Protein AF-A0A952V0I7-F1 (afdb_monomer_lite)

Secondary structure (DSSP, 8-state):
-EEEEEEEEEETTEEEEEEE-B-TTSPBPSEEEEEESTTSSHHHHHHHHHHHHHHHTTPPP---GGGBPTT-SEEEEEEEEEEEETTEEEEEEEEEEEESSS----B---THHHHHHHHHHHT---------PPP-------------------HHHHHHHHS-HHHHHHHHHHHTTT-EEEEEETTEEEEEETTEEEEGGGS-HHHHHHHHHHHHHHHHHHHTTT--EEEEESSTTTT--HHHHTTHHHHHHHH-TTEEEEEE---HHHHHHS-GGGEEEEETTEEEEPPTTS-TT--HHHHHHHHHS-----SS--TTSPPHHHHHHHHHHHGGGPPTT-EEEE-SS-EEHHHHHHTTSS---TT-TT-EEEEEEEESSTT--S---EEEEEE-TTS-EEEEEESS--TTGGGSEEEEE-

pLDDT: mean 78.18, std 17.26, range [24.59, 97.25]

Structure (mmCIF, N/CA/C/O backbone):
data_AF-A0A952V0I7-F1
#
_entry.id   AF-A0A952V0I7-F1
#
loop_
_atom_site.group_PDB
_atom_site.id
_atom_site.type_symbol
_atom_site.label_atom_id
_atom_site.label_alt_id
_atom_site.label_comp_id
_atom_site.label_asym_id
_atom_site.label_entity_id
_atom_site.label_seq_id
_atom_site.pdbx_PDB_ins_code
_atom_site.Cartn_x
_atom_site.Cartn_y
_atom_site.Cartn_z
_atom_site.occupancy
_atom_site.B_iso_or_equiv
_atom_site.auth_seq_id
_atom_site.auth_comp_id
_atom_site.auth_asym_id
_atom_site.auth_atom_id
_atom_site.pdbx_PDB_model_num
ATOM 1 N N . MET A 1 1 ? -9.242 -14.694 -7.533 1.00 80.06 1 MET A N 1
ATOM 2 C CA . MET A 1 1 ? -9.365 -14.373 -6.112 1.00 80.06 1 MET A CA 1
ATOM 3 C C . MET A 1 1 ? -9.124 -12.887 -5.899 1.00 80.06 1 MET A C 1
ATOM 5 O O . MET A 1 1 ? -8.086 -12.379 -6.307 1.00 80.06 1 MET A O 1
ATOM 9 N N . ARG A 1 2 ? -10.036 -12.223 -5.185 1.00 89.31 2 ARG A N 1
ATOM 10 C CA . ARG A 1 2 ? -9.830 -10.909 -4.563 1.00 89.31 2 ARG A CA 1
ATOM 11 C C . ARG A 1 2 ? -10.344 -10.912 -3.126 1.00 89.31 2 ARG A C 1
ATOM 13 O O . ARG A 1 2 ? -11.436 -11.404 -2.862 1.00 89.31 2 ARG A O 1
ATOM 20 N N . LEU A 1 3 ? -9.584 -10.341 -2.206 1.00 92.38 3 LEU A N 1
ATOM 21 C CA . LEU A 1 3 ? -9.966 -10.125 -0.819 1.00 92.38 3 LEU A CA 1
ATOM 22 C C . LEU A 1 3 ? -11.122 -9.120 -0.733 1.00 92.38 3 LEU A C 1
ATOM 24 O O . LEU A 1 3 ? -11.008 -7.995 -1.216 1.00 92.38 3 LEU A O 1
ATOM 28 N N . ARG A 1 4 ? -12.231 -9.538 -0.115 1.00 93.44 4 ARG A N 1
ATOM 29 C CA . ARG A 1 4 ? -13.438 -8.724 0.119 1.00 93.44 4 ARG A CA 1
ATOM 30 C C . ARG A 1 4 ? -13.521 -8.191 1.531 1.00 93.44 4 ARG A C 1
ATOM 32 O O . ARG A 1 4 ? -14.096 -7.132 1.752 1.00 93.44 4 ARG A O 1
ATOM 39 N N . GLY A 1 5 ? -13.032 -8.956 2.493 1.00 92.75 5 GLY A N 1
ATOM 40 C CA . GLY A 1 5 ? -13.216 -8.613 3.886 1.00 92.75 5 GLY A CA 1
ATOM 41 C C . GLY A 1 5 ? -12.534 -9.581 4.820 1.00 92.75 5 GLY A C 1
ATOM 42 O O . GLY A 1 5 ? -12.021 -10.628 4.416 1.00 92.75 5 GLY A O 1
ATOM 43 N N . LEU A 1 6 ? -12.519 -9.180 6.078 1.00 92.88 6 LEU A N 1
ATOM 44 C CA . LEU A 1 6 ? -11.685 -9.782 7.094 1.00 92.88 6 LEU A CA 1
ATOM 45 C C . LEU A 1 6 ? -12.350 -9.619 8.450 1.00 92.88 6 LEU A C 1
ATOM 47 O O . LEU A 1 6 ? -12.828 -8.532 8.775 1.00 92.88 6 LEU A O 1
ATOM 51 N N . VAL A 1 7 ? -12.380 -10.695 9.228 1.00 91.25 7 VAL A N 1
ATOM 52 C CA . VAL A 1 7 ? -12.869 -10.677 10.605 1.00 91.25 7 VAL A CA 1
ATOM 53 C C . VAL A 1 7 ? -11.856 -11.379 11.489 1.00 91.25 7 VAL A C 1
ATOM 55 O O . VAL A 1 7 ? -11.503 -12.526 11.229 1.00 91.25 7 VAL A O 1
ATOM 58 N N . PHE A 1 8 ? -11.425 -10.715 12.551 1.00 89.06 8 PHE A N 1
ATOM 59 C CA . PHE A 1 8 ? -10.603 -11.308 13.594 1.00 89.06 8 PHE A CA 1
ATOM 60 C C . PHE A 1 8 ? -11.259 -11.148 14.946 1.00 89.06 8 PHE A C 1
ATOM 62 O O . PHE A 1 8 ? -11.900 -10.134 15.215 1.00 89.06 8 PHE A O 1
ATOM 69 N N . GLU A 1 9 ? -11.019 -12.120 15.809 1.00 91.62 9 GLU A N 1
ATOM 70 C CA . GLU A 1 9 ? -11.346 -12.084 17.222 1.00 91.62 9 GLU A CA 1
ATOM 71 C C . GLU A 1 9 ? -10.139 -12.598 18.005 1.00 91.62 9 GLU A C 1
ATOM 73 O O . GLU A 1 9 ? -9.603 -13.661 17.685 1.00 91.62 9 GLU A O 1
ATOM 78 N N . ARG A 1 10 ? -9.735 -11.853 19.038 1.00 91.94 10 ARG A N 1
ATOM 79 C CA . ARG A 1 10 ? -8.703 -12.237 20.011 1.00 91.94 10 ARG A CA 1
ATOM 80 C C . ARG A 1 10 ? -7.351 -12.605 19.379 1.00 91.94 10 ARG A C 1
ATOM 82 O O . ARG A 1 10 ? -6.659 -13.500 19.858 1.00 91.94 10 ARG A O 1
ATOM 89 N N . LEU A 1 11 ? -6.940 -11.886 18.336 1.00 88.38 11 LEU A N 1
ATOM 90 C CA . LEU A 1 11 ? -5.684 -12.113 17.615 1.00 88.38 11 LEU A CA 1
ATOM 91 C C . LEU A 1 11 ? -4.672 -11.006 17.928 1.00 88.38 11 LEU A C 1
ATOM 93 O O . LEU A 1 11 ? -4.927 -9.839 17.643 1.00 88.38 11 LEU A O 1
ATOM 97 N N . ALA A 1 12 ? -3.510 -11.358 18.475 1.00 87.25 12 ALA A N 1
ATOM 98 C CA . ALA A 1 12 ? -2.430 -10.436 18.818 1.00 87.25 12 ALA A CA 1
ATOM 99 C C . ALA A 1 12 ? -2.930 -9.184 19.577 1.00 87.25 12 ALA A C 1
ATOM 101 O O . ALA A 1 12 ? -3.463 -9.279 20.689 1.00 87.25 12 ALA A O 1
ATOM 102 N N . THR A 1 13 ? -2.778 -7.994 18.990 1.00 83.81 13 THR A N 1
ATOM 103 C CA . THR A 1 13 ? -3.228 -6.714 19.560 1.00 83.81 13 THR A CA 1
ATOM 104 C C . THR A 1 13 ? -4.726 -6.451 19.376 1.00 83.81 13 THR A C 1
ATOM 106 O O . THR A 1 13 ? -5.256 -5.554 20.034 1.00 83.81 13 THR A O 1
ATOM 109 N N . PHE A 1 14 ? -5.437 -7.263 18.594 1.00 87.25 14 PHE A N 1
ATOM 110 C CA . PHE A 1 14 ? -6.848 -7.089 18.257 1.00 87.25 14 PHE A CA 1
ATOM 111 C C . PHE A 1 14 ? -7.765 -7.901 19.177 1.00 87.25 14 PHE A C 1
ATOM 113 O O . PHE A 1 14 ? -7.690 -9.127 19.240 1.00 87.25 14 PHE A O 1
ATOM 120 N N . GLU A 1 15 ? -8.688 -7.219 19.857 1.00 89.12 15 GLU A N 1
ATOM 121 C CA . GLU A 1 15 ? -9.808 -7.885 20.537 1.00 89.12 15 GLU A CA 1
ATOM 122 C C . GLU A 1 15 ? -10.839 -8.368 19.512 1.00 89.12 15 GLU A C 1
ATOM 124 O O . GLU A 1 15 ? -11.243 -9.530 19.510 1.00 89.12 15 GLU A O 1
ATOM 129 N N . ARG A 1 16 ? -11.218 -7.479 18.593 1.00 89.69 16 ARG A N 1
ATOM 130 C CA . ARG A 1 16 ? -12.011 -7.790 17.410 1.00 89.69 16 ARG A CA 1
ATOM 131 C C . ARG A 1 16 ? -11.754 -6.741 16.338 1.00 89.69 16 ARG A C 1
ATOM 133 O O . ARG A 1 16 ? -11.752 -5.552 16.638 1.00 89.69 16 ARG A O 1
ATOM 140 N N . ALA A 1 17 ? -11.606 -7.174 15.094 1.00 86.88 17 ALA A N 1
ATOM 141 C CA . ALA A 1 17 ? -11.555 -6.288 13.938 1.00 86.88 17 ALA A CA 1
ATOM 142 C C . ALA A 1 17 ? -12.416 -6.868 12.818 1.00 86.88 17 ALA A C 1
ATOM 144 O O . ALA A 1 17 ? -12.345 -8.059 12.536 1.00 86.88 17 ALA A O 1
ATOM 145 N N . GLU A 1 18 ? -13.239 -6.033 12.195 1.00 90.69 18 GLU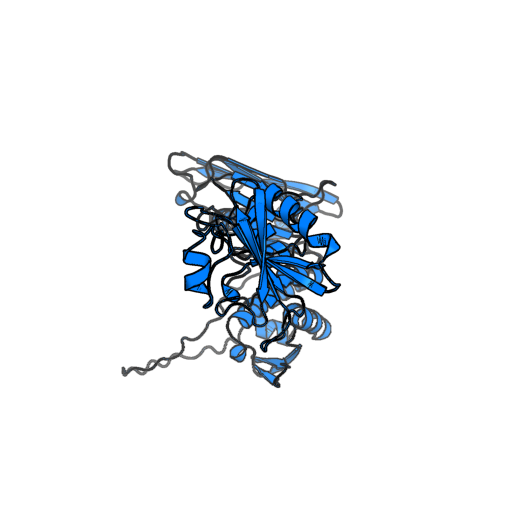 A N 1
ATOM 146 C CA . GLU A 1 18 ? -14.106 -6.415 11.084 1.00 90.69 18 GLU A CA 1
ATOM 147 C C . GLU A 1 18 ? -13.995 -5.346 10.005 1.00 90.69 18 GLU A C 1
ATOM 149 O O . GLU A 1 18 ? -14.286 -4.175 10.248 1.00 90.69 18 GLU A O 1
ATOM 154 N N . VAL A 1 19 ? -13.514 -5.741 8.829 1.00 91.31 19 VAL A N 1
ATOM 155 C CA . VAL A 1 19 ? -13.138 -4.802 7.773 1.00 91.31 19 VAL A CA 1
ATOM 156 C C . VAL A 1 19 ? -13.723 -5.252 6.449 1.00 91.31 19 VAL A C 1
ATOM 158 O O . VAL A 1 19 ? -13.559 -6.400 6.033 1.00 91.31 19 VAL A O 1
ATOM 161 N N . ASN A 1 20 ? -14.390 -4.320 5.774 1.00 93.25 20 ASN A N 1
ATOM 162 C CA . ASN A 1 20 ? -14.867 -4.484 4.410 1.00 93.25 20 ASN A CA 1
ATOM 163 C C . ASN A 1 20 ? -13.883 -3.803 3.449 1.00 93.25 20 ASN A C 1
ATOM 165 O O . ASN A 1 20 ? -13.624 -2.604 3.566 1.00 93.25 20 ASN A O 1
ATOM 169 N N . PHE A 1 21 ? -13.373 -4.560 2.484 1.00 95.06 21 PHE A N 1
ATOM 170 C CA . PHE A 1 21 ? -12.469 -4.121 1.422 1.00 95.06 21 PHE A CA 1
ATOM 171 C C . PHE A 1 21 ? -13.179 -3.984 0.071 1.00 95.06 21 PHE A C 1
ATOM 173 O O . PHE A 1 21 ? -12.562 -4.161 -0.976 1.00 95.06 21 PHE A O 1
ATOM 180 N N . CYS A 1 22 ? -14.479 -3.695 0.078 1.00 93.81 22 CYS A N 1
ATOM 181 C CA . CYS A 1 22 ? -15.244 -3.403 -1.130 1.00 93.81 22 CYS A CA 1
ATOM 182 C C . CYS A 1 22 ? -15.499 -1.898 -1.293 1.00 93.81 22 CYS A C 1
ATOM 184 O O . CYS A 1 22 ? -15.511 -1.143 -0.315 1.00 93.81 22 CYS A O 1
ATOM 186 N N . ASP A 1 23 ? -15.713 -1.466 -2.529 1.00 90.56 23 ASP A N 1
ATOM 187 C CA . ASP A 1 23 ? -16.248 -0.143 -2.839 1.00 90.56 23 ASP A CA 1
ATOM 188 C C . ASP A 1 23 ? -17.763 -0.059 -2.557 1.00 90.56 23 ASP A C 1
ATOM 190 O O . ASP A 1 23 ? -18.389 -1.007 -2.072 1.00 90.56 23 ASP A O 1
ATOM 194 N N . GLU A 1 24 ? -18.360 1.092 -2.864 1.00 87.38 24 GLU A N 1
ATOM 195 C CA . GLU A 1 24 ? -19.793 1.359 -2.676 1.00 87.38 24 GLU A CA 1
ATOM 196 C C . GLU A 1 24 ? -20.701 0.447 -3.514 1.00 87.38 24 GLU A C 1
ATOM 198 O O . GLU A 1 24 ? -21.855 0.218 -3.153 1.00 87.38 24 GLU A O 1
ATOM 203 N N . THR A 1 25 ? -20.185 -0.106 -4.615 1.00 89.25 25 THR A N 1
ATOM 204 C CA . THR A 1 25 ? -20.911 -1.054 -5.472 1.00 89.25 25 THR A CA 1
ATOM 205 C C . THR A 1 25 ? -20.835 -2.489 -4.946 1.00 89.25 25 THR A C 1
ATOM 207 O O . THR A 1 25 ? -21.522 -3.379 -5.450 1.00 89.25 25 THR A O 1
ATOM 210 N N . GLY A 1 26 ? -20.011 -2.731 -3.921 1.00 88.38 26 GLY A N 1
ATOM 211 C CA . GLY A 1 26 ? -19.719 -4.060 -3.403 1.00 88.38 26 GLY A CA 1
ATOM 212 C C . GLY A 1 26 ? -18.656 -4.808 -4.211 1.00 88.38 26 GLY A C 1
ATOM 213 O O . GLY A 1 26 ? -18.483 -6.013 -3.997 1.00 88.38 26 GLY A O 1
ATOM 214 N N . ALA A 1 27 ? -17.933 -4.144 -5.116 1.00 90.44 27 ALA A N 1
ATOM 215 C CA . ALA A 1 27 ? -16.806 -4.742 -5.821 1.00 90.44 27 ALA A CA 1
ATOM 216 C C . ALA A 1 27 ? -15.539 -4.698 -4.942 1.00 90.44 27 ALA A C 1
ATOM 218 O O . ALA A 1 27 ? -15.317 -3.705 -4.248 1.00 90.44 27 ALA A O 1
ATOM 219 N N . PRO A 1 28 ? -14.694 -5.749 -4.935 1.00 93.50 28 PRO A N 1
ATOM 220 C CA . PRO A 1 28 ? -13.454 -5.738 -4.162 1.00 93.50 28 PRO A CA 1
ATOM 221 C C . PRO A 1 28 ? -12.498 -4.653 -4.670 1.00 93.50 28 PRO A C 1
ATOM 223 O O . PRO A 1 28 ? -12.237 -4.576 -5.876 1.00 93.50 28 PRO A O 1
ATOM 226 N N . LEU A 1 29 ? -11.931 -3.874 -3.747 1.00 94.31 29 LEU A N 1
ATOM 227 C CA . LEU A 1 29 ? -10.914 -2.867 -4.046 1.00 94.31 29 LEU A CA 1
ATOM 228 C C . LEU A 1 29 ? -9.701 -3.524 -4.713 1.00 94.31 29 LEU A C 1
ATOM 230 O O . LEU A 1 29 ? -9.312 -4.636 -4.364 1.00 94.31 29 LEU A O 1
ATOM 234 N N . ASP A 1 30 ? -9.077 -2.839 -5.664 1.00 92.81 30 ASP A N 1
ATOM 235 C CA . ASP A 1 30 ? -7.882 -3.332 -6.361 1.00 92.81 30 ASP A CA 1
ATOM 236 C C . ASP A 1 30 ? -6.574 -3.053 -5.600 1.00 92.81 30 ASP A C 1
ATOM 238 O O . ASP A 1 30 ? -5.557 -3.695 -5.852 1.00 92.81 30 ASP A O 1
ATOM 242 N N . ALA A 1 31 ? -6.607 -2.137 -4.635 1.00 94.81 31 ALA A N 1
ATOM 243 C CA . ALA A 1 31 ? -5.555 -1.958 -3.648 1.00 94.81 31 ALA A CA 1
ATOM 244 C C . ALA A 1 31 ? -6.137 -1.713 -2.254 1.00 94.81 31 ALA A C 1
ATOM 246 O O . ALA A 1 31 ? -7.187 -1.081 -2.115 1.00 94.81 31 ALA A O 1
ATOM 247 N N . ILE A 1 32 ? -5.427 -2.214 -1.249 1.00 96.12 32 ILE A N 1
ATOM 248 C CA . ILE A 1 32 ? -5.694 -2.072 0.180 1.00 96.12 32 ILE A CA 1
ATOM 249 C C . ILE A 1 32 ? -4.385 -1.607 0.816 1.00 96.12 32 ILE A C 1
ATOM 251 O O . ILE A 1 32 ? -3.364 -2.276 0.678 1.00 96.12 32 ILE A O 1
ATOM 255 N N . VAL A 1 33 ? -4.405 -0.461 1.491 1.00 96.31 33 VAL A N 1
ATOM 256 C CA . VAL A 1 33 ? -3.227 0.148 2.118 1.00 96.31 33 VAL A CA 1
ATOM 257 C C . VAL A 1 33 ? -3.473 0.284 3.614 1.00 96.31 33 VAL A C 1
ATOM 259 O O . VAL A 1 33 ? -4.341 1.045 4.036 1.00 96.31 33 VAL A O 1
ATOM 262 N N . LEU A 1 34 ? -2.720 -0.458 4.418 1.00 95.00 34 LEU A N 1
ATOM 263 C CA . LEU A 1 34 ? -2.776 -0.422 5.874 1.00 95.00 34 LEU A CA 1
ATOM 264 C C . LEU A 1 34 ? -1.801 0.629 6.412 1.00 95.00 34 LEU A C 1
ATOM 266 O O . LEU A 1 34 ? -0.608 0.599 6.110 1.00 95.00 34 LEU A O 1
ATOM 270 N N . VAL A 1 35 ? -2.301 1.527 7.254 1.00 93.88 35 VAL A N 1
ATOM 271 C CA . VAL A 1 35 ? -1.520 2.577 7.923 1.00 93.88 35 VAL A CA 1
ATOM 272 C C . VAL A 1 35 ? -1.763 2.536 9.424 1.00 93.88 35 VAL A C 1
ATOM 274 O O . VAL A 1 35 ? -2.765 1.999 9.885 1.00 93.88 35 VAL A O 1
ATOM 277 N N . GLY A 1 36 ? -0.839 3.076 10.204 1.00 87.94 36 GLY A N 1
ATOM 278 C CA . GLY A 1 36 ? -0.911 3.077 11.664 1.00 87.94 36 GLY A CA 1
ATOM 279 C C . GLY A 1 36 ? 0.478 3.155 12.277 1.00 87.94 36 GLY A C 1
ATOM 280 O O . GLY A 1 36 ? 1.481 2.962 11.581 1.00 87.94 36 GLY A O 1
ATOM 281 N N . GLU A 1 37 ? 0.544 3.413 13.578 1.00 82.38 37 GLU A N 1
ATOM 282 C CA . GLU A 1 37 ? 1.811 3.495 14.303 1.00 82.38 37 GLU A CA 1
ATOM 283 C C . GLU A 1 37 ? 2.615 2.183 14.240 1.00 82.38 37 GLU A C 1
ATOM 285 O O . GLU A 1 37 ? 2.127 1.108 13.850 1.00 82.38 37 GLU A O 1
ATOM 290 N N . SER A 1 38 ? 3.895 2.264 14.597 1.00 82.12 38 SER A N 1
ATOM 291 C CA . SER A 1 38 ? 4.723 1.075 14.793 1.00 82.12 38 SER A CA 1
ATOM 292 C C . SER A 1 38 ? 4.069 0.159 15.828 1.00 82.12 38 SER A C 1
ATOM 294 O O . SER A 1 38 ? 3.535 0.624 16.828 1.00 82.12 38 SER A O 1
ATOM 296 N N . ALA A 1 39 ? 4.076 -1.149 15.567 1.00 82.25 39 ALA A N 1
ATOM 297 C CA . ALA A 1 39 ? 3.398 -2.156 16.391 1.00 82.25 39 ALA A CA 1
ATOM 298 C C . ALA A 1 39 ? 1.858 -2.037 16.500 1.00 82.25 39 ALA A C 1
ATOM 300 O O . ALA A 1 39 ? 1.250 -2.823 17.225 1.00 82.25 39 ALA A O 1
ATOM 301 N N . ALA A 1 40 ? 1.193 -1.175 15.716 1.00 85.81 40 ALA A N 1
ATOM 302 C CA . ALA A 1 40 ? -0.277 -1.120 15.669 1.00 85.81 40 ALA A CA 1
ATOM 303 C C . ALA A 1 40 ? -0.929 -2.440 15.197 1.00 85.81 40 ALA A C 1
ATOM 305 O O . ALA A 1 40 ? -2.107 -2.679 15.445 1.00 85.81 40 ALA A O 1
ATOM 306 N N . GLY A 1 41 ? -0.160 -3.315 14.535 1.00 87.06 41 GLY A N 1
ATOM 307 C CA . GLY A 1 41 ? -0.613 -4.629 14.067 1.00 87.06 41 GLY A CA 1
ATOM 308 C C . GLY A 1 41 ? -0.679 -4.784 12.545 1.00 87.06 41 GLY A C 1
ATOM 309 O O . GLY A 1 41 ? -1.208 -5.787 12.081 1.00 87.06 41 GLY A O 1
ATOM 310 N N . LYS A 1 42 ? -0.129 -3.842 11.760 1.00 90.88 42 LYS A N 1
ATOM 311 C CA . LYS A 1 42 ? -0.099 -3.892 10.280 1.00 90.88 42 LYS A CA 1
ATOM 312 C C . LYS A 1 42 ? 0.505 -5.199 9.749 1.00 90.88 42 LYS A C 1
ATOM 314 O O . LYS A 1 42 ? -0.202 -5.971 9.107 1.00 90.88 42 LYS A O 1
ATOM 319 N N . THR A 1 43 ? 1.758 -5.482 10.110 1.00 89.50 43 THR A N 1
ATOM 320 C CA . THR A 1 43 ? 2.474 -6.720 9.760 1.00 89.50 43 THR A CA 1
ATOM 321 C C . THR A 1 43 ? 1.701 -7.964 10.184 1.00 89.50 43 THR A C 1
ATOM 323 O O . THR A 1 43 ? 1.594 -8.917 9.422 1.00 89.50 43 THR A O 1
ATOM 326 N N . MET A 1 44 ? 1.090 -7.948 11.375 1.00 87.94 44 MET A N 1
ATOM 327 C CA . MET A 1 44 ? 0.284 -9.070 11.860 1.00 87.94 44 MET A CA 1
ATOM 328 C C . MET A 1 44 ? -0.943 -9.318 10.977 1.00 87.94 44 MET A C 1
ATOM 330 O O . MET A 1 44 ? -1.231 -10.466 10.641 1.00 87.94 44 MET A O 1
ATOM 334 N N . LEU A 1 45 ? -1.653 -8.265 10.556 1.00 88.81 45 LEU A N 1
ATOM 335 C CA . LEU A 1 45 ? -2.799 -8.422 9.661 1.00 88.81 45 LEU A CA 1
ATOM 336 C C . LEU A 1 45 ? -2.383 -8.989 8.305 1.00 88.81 45 LEU A C 1
ATOM 338 O O . LEU A 1 45 ? -3.021 -9.923 7.818 1.00 88.81 45 LEU A O 1
ATOM 342 N N . LEU A 1 46 ? -1.303 -8.463 7.722 1.00 90.44 46 LEU A N 1
ATOM 343 C CA . LEU A 1 46 ? -0.773 -8.951 6.449 1.00 90.44 46 LEU A CA 1
ATOM 344 C C . LEU A 1 46 ? -0.322 -10.411 6.548 1.00 90.44 46 LEU A C 1
ATOM 346 O O . LEU A 1 46 ? -0.741 -11.227 5.727 1.00 90.44 46 LEU A O 1
ATOM 350 N N . ARG A 1 47 ? 0.447 -10.761 7.587 1.00 89.12 47 ARG A N 1
ATOM 351 C CA . ARG A 1 47 ? 0.901 -12.136 7.834 1.00 89.12 47 ARG A CA 1
ATOM 352 C C . ARG A 1 47 ? -0.272 -13.088 8.029 1.00 89.12 47 ARG A C 1
ATOM 354 O O . ARG A 1 47 ? -0.266 -14.184 7.488 1.00 89.12 47 ARG A O 1
ATOM 361 N N . THR A 1 48 ? -1.315 -12.659 8.737 1.00 88.50 48 THR A N 1
ATOM 362 C CA . THR A 1 48 ? -2.514 -13.481 8.951 1.00 88.50 48 THR A CA 1
ATOM 363 C C . THR A 1 48 ? -3.266 -13.747 7.652 1.00 88.50 48 THR A C 1
ATOM 365 O O . THR A 1 48 ? -3.666 -14.884 7.394 1.00 88.50 48 THR A O 1
ATOM 368 N N . ILE A 1 49 ? -3.436 -12.720 6.811 1.00 88.50 49 ILE A N 1
ATOM 369 C CA . ILE A 1 49 ? -4.026 -12.877 5.476 1.00 88.50 49 ILE A CA 1
ATOM 370 C C . ILE A 1 49 ? -3.180 -13.856 4.656 1.00 88.50 49 ILE A C 1
ATOM 372 O O . ILE A 1 49 ? -3.720 -14.829 4.131 1.00 88.50 49 ILE A O 1
ATOM 376 N N . ALA A 1 50 ? -1.864 -13.637 4.588 1.00 86.69 50 ALA A N 1
ATOM 377 C CA . ALA A 1 50 ? -0.944 -14.481 3.835 1.00 86.69 50 ALA A CA 1
ATOM 378 C C . ALA A 1 50 ? -0.985 -15.942 4.309 1.00 86.69 50 ALA A C 1
ATOM 380 O O . ALA A 1 50 ? -1.167 -16.837 3.490 1.00 86.69 50 ALA A O 1
ATOM 381 N N . ALA A 1 51 ? -0.925 -16.186 5.619 1.00 85.00 51 ALA A N 1
ATOM 382 C CA . ALA A 1 51 ? -0.929 -17.526 6.195 1.00 85.00 51 ALA A CA 1
ATOM 383 C C . ALA A 1 51 ? -2.232 -18.290 5.918 1.00 85.00 51 ALA A C 1
ATOM 385 O O . ALA A 1 51 ? -2.191 -19.465 5.557 1.00 85.00 51 ALA A O 1
ATOM 386 N N . ILE A 1 52 ? -3.394 -17.635 6.035 1.00 86.00 52 ILE A N 1
ATOM 387 C CA . ILE A 1 52 ? -4.688 -18.269 5.731 1.00 86.00 52 ILE A CA 1
ATOM 388 C C . ILE A 1 52 ? -4.794 -18.610 4.242 1.00 86.00 52 ILE A C 1
ATOM 390 O O . ILE A 1 52 ? -5.281 -19.685 3.892 1.00 86.00 52 ILE A O 1
ATOM 394 N N . LEU A 1 53 ? -4.327 -17.719 3.364 1.00 83.00 53 LEU A N 1
ATOM 395 C CA . LEU A 1 53 ? -4.315 -17.956 1.920 1.00 83.00 53 LEU A CA 1
ATOM 396 C C . LEU A 1 53 ? -3.308 -19.043 1.514 1.00 83.00 53 LEU A C 1
ATOM 398 O O . LEU A 1 53 ? -3.603 -19.850 0.634 1.00 83.00 53 LEU A O 1
ATOM 402 N N . ALA A 1 54 ? -2.147 -19.100 2.164 1.00 79.00 54 ALA A N 1
ATOM 403 C CA . ALA A 1 54 ? -1.131 -20.119 1.925 1.00 79.00 54 ALA A CA 1
ATOM 404 C C . ALA A 1 54 ? -1.609 -21.504 2.385 1.00 79.00 54 ALA A C 1
ATOM 406 O O . ALA A 1 54 ? -1.525 -22.467 1.621 1.00 79.00 54 ALA A O 1
ATOM 407 N N . GLU A 1 55 ? -2.187 -21.606 3.587 1.00 79.88 55 GLU A N 1
ATOM 408 C CA . GLU A 1 55 ? -2.781 -22.852 4.090 1.00 79.88 55 GLU A CA 1
ATOM 409 C C . GLU A 1 55 ? -3.937 -23.316 3.199 1.00 79.88 55 GLU A C 1
ATOM 411 O O . GLU A 1 55 ? -4.032 -24.500 2.871 1.00 79.88 55 GLU A O 1
ATOM 416 N N . ALA A 1 56 ? -4.776 -22.382 2.735 1.00 76.06 56 ALA A N 1
ATOM 417 C CA . ALA A 1 56 ? -5.810 -22.665 1.745 1.00 76.06 56 ALA A CA 1
ATOM 418 C C . ALA A 1 56 ? -5.221 -23.265 0.459 1.00 76.06 56 ALA A C 1
ATOM 420 O O . ALA A 1 56 ? -5.721 -24.226 -0.113 1.00 76.06 56 ALA A O 1
ATOM 421 N N . ALA A 1 57 ? -4.091 -22.753 0.012 1.00 71.12 57 ALA A N 1
ATOM 422 C CA . ALA A 1 57 ? -3.450 -23.265 -1.181 1.00 71.12 57 ALA A CA 1
ATOM 423 C C . ALA A 1 57 ? -2.615 -24.550 -0.933 1.00 71.12 57 ALA A C 1
ATOM 425 O O . ALA A 1 57 ? -2.075 -25.133 -1.875 1.00 71.12 57 ALA A O 1
ATOM 426 N N . GLY A 1 58 ? -2.581 -25.055 0.307 1.00 67.81 58 GLY A N 1
ATOM 427 C CA . GLY A 1 58 ? -1.982 -26.336 0.690 1.00 67.81 58 GLY A CA 1
ATOM 428 C C . GLY A 1 58 ? -0.601 -26.246 1.344 1.00 67.81 58 GLY A C 1
ATOM 429 O O . GLY A 1 58 ? 0.022 -27.290 1.541 1.00 67.81 58 GLY A O 1
ATOM 430 N N . ALA A 1 59 ? -0.126 -25.042 1.672 1.00 73.19 59 ALA A N 1
ATOM 431 C CA . ALA A 1 59 ? 1.097 -24.837 2.446 1.00 73.19 59 ALA A CA 1
ATOM 432 C C . ALA A 1 59 ? 0.880 -25.111 3.948 1.00 73.19 59 ALA A C 1
ATOM 434 O O . ALA A 1 59 ? -0.250 -25.261 4.421 1.00 73.19 59 ALA A O 1
ATOM 435 N N . ALA A 1 60 ? 1.973 -25.185 4.711 1.00 72.94 60 ALA A N 1
ATOM 436 C CA . ALA A 1 60 ? 1.897 -25.249 6.167 1.00 72.94 60 ALA A CA 1
ATOM 437 C C . ALA A 1 60 ? 1.390 -23.916 6.742 1.00 72.94 60 ALA A C 1
ATOM 439 O O . ALA A 1 60 ? 1.643 -22.849 6.189 1.00 72.94 60 ALA A O 1
ATOM 440 N N . SER A 1 61 ? 0.678 -23.981 7.868 1.00 74.81 61 SER A N 1
ATOM 441 C CA . SER A 1 61 ? 0.263 -22.777 8.588 1.00 74.81 61 SER A CA 1
ATOM 442 C C . SER A 1 61 ? 1.463 -22.085 9.221 1.00 74.81 61 SER A C 1
ATOM 444 O O . SER A 1 61 ? 2.165 -22.704 10.016 1.00 74.81 61 SER A O 1
ATOM 446 N N . GLU A 1 62 ? 1.608 -20.788 8.965 1.00 81.44 62 GLU A N 1
ATOM 447 C CA . GLU A 1 62 ? 2.570 -19.918 9.659 1.00 81.44 62 GLU A CA 1
ATOM 448 C C . GLU A 1 62 ? 1.999 -19.262 10.928 1.00 81.44 62 GLU A C 1
ATOM 450 O O . GLU A 1 62 ? 2.716 -18.574 11.645 1.00 81.44 62 GLU A O 1
ATOM 455 N N . LEU A 1 63 ? 0.704 -19.450 11.207 1.00 84.75 63 LEU A N 1
ATOM 456 C CA . LEU A 1 63 ? 0.061 -18.967 12.433 1.00 84.75 63 LEU A CA 1
ATOM 457 C C . LEU A 1 63 ? 0.156 -20.009 13.544 1.00 84.75 63 LEU A C 1
ATOM 459 O O . LEU A 1 63 ? -0.142 -21.188 13.306 1.00 84.75 63 LEU A O 1
ATOM 463 N N . ASP A 1 64 ? 0.488 -19.556 14.751 1.00 84.62 64 ASP A N 1
ATOM 464 C CA . ASP A 1 64 ? 0.661 -20.408 15.927 1.00 84.62 64 ASP A CA 1
ATOM 465 C C . ASP A 1 64 ? 0.050 -19.812 17.214 1.00 84.62 64 ASP A C 1
ATOM 467 O O . ASP A 1 64 ? -0.636 -18.789 17.208 1.00 84.62 64 ASP A O 1
ATOM 471 N N . ALA A 1 65 ? 0.257 -20.494 18.344 1.00 84.81 65 ALA A N 1
ATOM 472 C CA . ALA A 1 65 ? -0.298 -20.103 19.639 1.00 84.81 65 ALA A CA 1
ATOM 473 C C . ALA A 1 65 ? 0.233 -18.755 20.168 1.00 84.81 65 ALA A C 1
ATOM 475 O O . ALA A 1 65 ? -0.423 -18.137 21.011 1.00 84.81 65 ALA A O 1
ATOM 476 N N . SER A 1 66 ? 1.397 -18.289 19.704 1.00 86.31 66 SER A N 1
ATOM 477 C CA . SER A 1 66 ? 1.956 -16.980 20.069 1.00 86.31 66 SER A CA 1
ATOM 478 C C . SER A 1 66 ? 1.165 -15.815 19.466 1.00 86.31 66 SER A C 1
ATOM 480 O O . SER A 1 66 ? 1.182 -14.715 20.021 1.00 86.31 66 SER A O 1
ATOM 482 N N . ASP A 1 67 ? 0.396 -16.077 18.404 1.00 89.06 67 ASP A N 1
ATOM 483 C CA . ASP A 1 67 ? -0.475 -15.096 17.756 1.00 89.06 67 ASP A CA 1
ATOM 484 C C . ASP A 1 67 ? -1.813 -14.918 18.475 1.00 89.06 67 ASP A C 1
ATOM 486 O O . ASP A 1 67 ? -2.526 -13.939 18.245 1.00 89.06 67 ASP A O 1
ATOM 490 N N . VAL A 1 68 ? -2.166 -15.826 19.388 1.00 89.12 68 VAL A N 1
ATOM 491 C CA . VAL A 1 68 ? -3.362 -15.687 20.222 1.00 89.12 68 VAL A CA 1
ATOM 492 C C . VAL A 1 68 ? -3.163 -14.538 21.205 1.00 89.12 68 VAL A C 1
ATOM 494 O O . VAL A 1 68 ? -2.171 -14.473 21.940 1.00 89.12 68 VAL A O 1
ATOM 497 N N . ARG A 1 69 ? -4.141 -13.627 21.263 1.00 89.19 69 ARG A N 1
ATOM 498 C CA . ARG A 1 69 ? -4.106 -12.464 22.154 1.00 89.19 69 ARG A CA 1
ATOM 499 C C . ARG A 1 69 ? -3.800 -12.879 23.590 1.00 89.19 69 ARG A C 1
ATOM 501 O O . ARG A 1 69 ? -4.261 -13.899 24.115 1.00 89.19 69 ARG A O 1
ATOM 508 N N . ARG A 1 70 ? -3.002 -12.063 24.276 1.00 86.94 70 ARG A N 1
ATOM 509 C CA . ARG A 1 70 ? -2.654 -12.316 25.676 1.00 86.94 70 ARG A CA 1
ATOM 510 C C . ARG A 1 70 ? -3.923 -12.326 26.538 1.00 86.94 70 ARG A C 1
ATOM 512 O O . ARG A 1 70 ? -4.659 -11.350 26.549 1.00 86.94 70 ARG A O 1
ATOM 519 N N . GLY A 1 71 ? -4.143 -13.420 27.268 1.00 87.69 71 GLY A N 1
ATOM 520 C CA . GLY A 1 71 ? -5.329 -13.614 28.110 1.00 87.69 71 GLY A CA 1
ATOM 521 C C . GLY A 1 71 ? -6.508 -14.309 27.421 1.00 87.69 71 GLY A C 1
ATOM 522 O O . GLY A 1 71 ? -7.448 -14.677 28.113 1.00 87.69 71 GLY A O 1
ATOM 523 N N . ALA A 1 72 ? -6.453 -14.535 26.105 1.00 90.31 72 ALA A N 1
ATOM 524 C CA . ALA A 1 72 ? -7.434 -15.348 25.392 1.00 90.31 72 ALA A CA 1
ATOM 525 C C . ALA A 1 72 ? -7.025 -16.830 25.367 1.00 90.31 72 ALA A C 1
ATOM 527 O O . ALA A 1 72 ? -5.831 -17.137 25.375 1.00 90.31 72 ALA A O 1
ATOM 528 N N . GLU A 1 73 ? -8.004 -17.734 25.330 1.00 91.38 73 GLU A N 1
ATOM 529 C CA . GLU A 1 73 ? -7.793 -19.184 25.162 1.00 91.38 73 GLU A CA 1
ATOM 530 C C . GLU A 1 73 ? -7.687 -19.587 23.685 1.00 91.38 73 GLU A C 1
ATOM 532 O O . GLU A 1 73 ? -7.088 -20.608 23.353 1.00 91.38 73 GLU A O 1
ATOM 537 N N . ASP A 1 74 ? -8.240 -18.768 22.795 1.00 91.88 74 ASP A N 1
ATOM 538 C CA . ASP A 1 74 ? -8.277 -18.978 21.357 1.00 91.88 74 ASP A CA 1
ATOM 539 C C . ASP A 1 74 ? -8.298 -17.639 20.601 1.00 91.88 74 ASP A C 1
ATOM 541 O O . ASP A 1 74 ? -8.591 -16.579 21.162 1.00 91.88 74 ASP A O 1
ATOM 545 N N . ALA A 1 75 ? -8.014 -17.700 19.305 1.00 91.44 75 ALA A N 1
ATOM 546 C CA . ALA A 1 75 ? -8.271 -16.633 18.352 1.00 91.44 75 ALA A CA 1
ATOM 547 C C . ALA A 1 75 ? -9.093 -17.170 17.178 1.00 91.44 75 ALA A C 1
ATOM 549 O O . ALA A 1 75 ? -9.007 -18.344 16.821 1.00 91.44 75 ALA A O 1
ATOM 550 N N . ARG A 1 76 ? -9.874 -16.311 16.528 1.00 91.44 76 ARG A N 1
ATOM 551 C CA . ARG A 1 76 ? -10.594 -16.663 15.300 1.00 91.44 76 ARG A CA 1
ATOM 552 C C . ARG A 1 76 ? -10.257 -15.668 14.209 1.00 91.44 76 ARG A C 1
ATOM 554 O O . ARG A 1 76 ? -10.302 -14.464 14.423 1.00 91.44 76 ARG A O 1
ATOM 561 N N . CYS A 1 77 ? -9.974 -16.185 13.026 1.00 91.06 77 CYS A N 1
ATOM 562 C CA . CYS A 1 77 ? -9.670 -15.415 11.835 1.00 91.06 77 CYS A CA 1
ATOM 563 C C . CYS A 1 77 ? -10.581 -15.868 10.702 1.00 91.06 77 CYS A C 1
ATOM 565 O O . CYS A 1 77 ? -10.735 -17.063 10.464 1.00 91.06 77 CYS A O 1
ATOM 567 N N . ARG A 1 78 ? -11.172 -14.927 9.977 1.00 90.69 78 ARG A N 1
ATOM 568 C CA . ARG A 1 78 ? -12.015 -15.200 8.822 1.00 90.69 78 ARG A CA 1
ATOM 569 C C . ARG A 1 78 ? -11.619 -14.287 7.676 1.00 90.69 78 ARG A C 1
ATOM 571 O O . ARG A 1 78 ? -11.630 -13.068 7.821 1.00 90.69 78 ARG A O 1
ATOM 578 N N . VAL A 1 79 ? -11.314 -14.886 6.536 1.00 90.75 79 VAL A N 1
ATOM 579 C CA . VAL A 1 79 ? -10.980 -14.206 5.286 1.00 90.75 79 VAL A CA 1
ATOM 580 C C . VAL A 1 79 ? -12.124 -14.437 4.307 1.00 90.75 79 VAL A C 1
ATOM 582 O O . VAL A 1 79 ? -12.520 -15.577 4.062 1.00 90.75 79 VAL A O 1
ATOM 585 N N . VAL A 1 80 ? -12.672 -13.355 3.759 1.00 90.81 80 VAL A N 1
ATOM 586 C CA . VAL A 1 80 ? -13.757 -13.403 2.773 1.00 90.81 80 VAL A CA 1
ATOM 587 C C . VAL A 1 80 ? -13.193 -13.032 1.411 1.00 90.81 80 VAL A C 1
ATOM 589 O O . VAL A 1 80 ? -12.616 -11.958 1.239 1.00 90.81 80 VAL A O 1
ATOM 592 N N . LEU A 1 81 ? -13.381 -13.912 0.438 1.00 89.44 81 LEU A N 1
ATOM 593 C CA . LEU A 1 81 ? -12.822 -13.823 -0.901 1.00 89.44 81 LEU A CA 1
ATOM 594 C C . LEU A 1 81 ? -13.930 -13.770 -1.946 1.00 89.44 81 LEU A C 1
ATOM 596 O O . LEU A 1 81 ? -14.986 -14.377 -1.798 1.00 89.44 81 LEU A O 1
ATOM 600 N N . ASP A 1 82 ? -13.655 -13.048 -3.019 1.00 87.88 82 ASP A N 1
ATOM 601 C CA . ASP A 1 82 ? -14.383 -13.083 -4.274 1.00 87.88 82 ASP A CA 1
ATOM 602 C C . ASP A 1 82 ? -13.582 -13.921 -5.268 1.00 87.88 82 ASP A C 1
ATOM 604 O O . ASP A 1 82 ? -12.429 -13.593 -5.572 1.00 87.88 82 ASP A O 1
ATOM 608 N N . GLU A 1 83 ? -14.147 -15.015 -5.756 1.00 80.38 83 GLU A N 1
ATOM 609 C CA . GLU A 1 83 ? -13.435 -15.935 -6.630 1.00 80.38 83 GLU A CA 1
ATOM 610 C C . GLU A 1 83 ? -14.233 -16.257 -7.888 1.00 80.38 83 GLU A C 1
ATOM 612 O O . GLU A 1 83 ? -15.414 -16.579 -7.825 1.00 80.38 83 GLU A O 1
ATOM 617 N N . ALA A 1 84 ? -13.572 -16.200 -9.045 1.00 76.38 84 ALA A N 1
ATOM 618 C CA . ALA A 1 84 ? -14.133 -16.659 -10.307 1.00 76.38 84 ALA A CA 1
ATOM 619 C C . ALA A 1 84 ? -13.870 -18.165 -10.507 1.00 76.38 84 ALA A C 1
ATOM 621 O O . ALA A 1 84 ? -12.739 -18.575 -10.797 1.00 76.38 84 ALA A O 1
ATOM 622 N N . ILE A 1 85 ? -14.927 -18.971 -10.392 1.00 70.00 85 ILE A N 1
ATOM 623 C CA . ILE A 1 85 ? -14.941 -20.424 -10.599 1.00 70.00 85 ILE A CA 1
ATOM 624 C C . ILE A 1 85 ? -15.821 -20.707 -11.820 1.00 70.00 85 ILE A C 1
ATOM 626 O O . ILE A 1 85 ? -16.988 -20.326 -11.839 1.00 70.00 85 ILE A O 1
ATOM 630 N N . ASP A 1 86 ? -15.249 -21.309 -12.866 1.00 73.44 86 ASP A N 1
ATOM 631 C CA . ASP A 1 86 ? -15.949 -21.662 -14.114 1.00 73.44 86 ASP A CA 1
ATOM 632 C C . ASP A 1 86 ? -16.770 -20.512 -14.736 1.00 73.44 86 ASP A C 1
ATOM 634 O O . ASP A 1 86 ? -17.859 -20.696 -15.277 1.00 73.44 86 ASP A O 1
ATOM 638 N N . GLY A 1 87 ? -16.244 -19.285 -14.648 1.00 72.62 87 GLY A N 1
ATOM 639 C CA . GLY A 1 87 ? -16.889 -18.077 -15.175 1.00 72.62 87 GLY A CA 1
ATOM 640 C C . GLY A 1 87 ? -17.976 -17.475 -14.275 1.00 72.62 87 GLY A C 1
ATOM 641 O O . GLY A 1 87 ? -18.526 -16.429 -14.617 1.00 72.62 87 GLY A O 1
ATOM 642 N N . GLN A 1 88 ? -18.260 -18.072 -13.115 1.00 74.31 88 GLN A N 1
ATOM 643 C CA . GLN A 1 88 ? -19.157 -17.527 -12.095 1.00 74.31 88 GLN A CA 1
ATOM 644 C C . GLN A 1 88 ? -18.362 -16.973 -10.911 1.00 74.31 88 GLN A C 1
ATOM 646 O O . GLN A 1 88 ? -17.401 -17.587 -10.454 1.00 74.31 88 GLN A O 1
ATOM 651 N N . ARG A 1 89 ? -18.761 -15.804 -10.395 1.00 79.75 89 ARG A N 1
ATOM 652 C CA . ARG A 1 89 ? -18.176 -15.253 -9.165 1.00 79.75 89 ARG A CA 1
ATOM 653 C C . ARG A 1 89 ? -18.878 -15.845 -7.947 1.00 79.75 89 ARG A C 1
ATOM 655 O O . ARG A 1 89 ? -20.101 -15.777 -7.843 1.00 79.75 89 ARG A O 1
ATOM 662 N N . VAL A 1 90 ? -18.098 -16.413 -7.036 1.00 81.12 90 VAL A N 1
ATOM 663 C CA . VAL A 1 90 ? -18.551 -17.045 -5.796 1.00 81.12 90 VAL A CA 1
ATOM 664 C C . VAL A 1 90 ? -17.844 -16.379 -4.622 1.00 81.12 90 VAL A C 1
ATOM 666 O O . VAL A 1 90 ? -16.650 -16.084 -4.685 1.00 81.12 90 VAL A O 1
ATOM 669 N N . ILE A 1 91 ? -18.582 -16.146 -3.537 1.00 84.06 91 ILE A N 1
ATOM 670 C CA . ILE A 1 91 ? -18.001 -15.661 -2.287 1.00 84.06 91 ILE A CA 1
ATOM 671 C C . ILE A 1 91 ? -17.518 -16.867 -1.484 1.00 84.06 91 ILE A C 1
ATOM 673 O O . ILE A 1 91 ? -18.318 -17.707 -1.072 1.00 84.06 91 ILE A O 1
ATOM 677 N N . VAL A 1 92 ? -16.212 -16.932 -1.245 1.00 83.69 92 VAL A N 1
ATOM 678 C CA . VAL A 1 92 ? -15.570 -17.982 -0.450 1.00 83.69 92 VAL A CA 1
ATOM 679 C C . VAL A 1 92 ? -15.210 -17.406 0.911 1.00 83.69 92 VAL A C 1
ATOM 681 O O . VAL A 1 92 ? -14.661 -16.314 1.010 1.00 83.69 92 VAL A O 1
ATOM 684 N N . THR A 1 93 ? -15.541 -18.124 1.980 1.00 85.31 93 THR A N 1
ATOM 685 C CA . THR A 1 93 ? -15.176 -17.740 3.347 1.00 85.31 93 THR A CA 1
ATOM 686 C C . THR A 1 93 ? -14.256 -18.801 3.923 1.00 85.31 93 THR A C 1
ATOM 688 O O . THR A 1 93 ? -14.662 -19.952 4.068 1.00 85.31 93 THR A O 1
ATOM 691 N N . LEU A 1 94 ? -13.035 -18.392 4.249 1.00 85.00 94 LEU A N 1
ATOM 692 C CA . LEU A 1 94 ? -12.033 -19.214 4.913 1.00 85.00 94 LEU A CA 1
ATOM 693 C C . LEU A 1 94 ? -12.006 -18.826 6.385 1.00 85.00 94 LEU A C 1
ATOM 695 O O . LEU A 1 94 ? -11.873 -17.646 6.705 1.00 85.00 94 LEU A O 1
ATOM 699 N N . GLU A 1 95 ? -12.143 -19.793 7.282 1.00 86.94 95 GLU A N 1
ATOM 700 C CA . GLU A 1 95 ? -12.138 -19.555 8.721 1.00 86.94 95 GLU A CA 1
ATOM 701 C C . GLU A 1 95 ? -11.070 -20.401 9.400 1.00 86.94 95 GLU A C 1
ATOM 703 O O . GLU A 1 95 ? -11.042 -21.619 9.260 1.00 86.94 95 GLU A O 1
ATOM 708 N N . LYS A 1 96 ? -10.213 -19.763 10.188 1.00 86.75 96 LYS A N 1
ATOM 709 C CA . LYS A 1 96 ? -9.241 -20.424 11.041 1.00 86.75 96 LYS A CA 1
ATOM 710 C C . LYS A 1 96 ? -9.534 -20.094 12.494 1.00 86.75 96 LYS A C 1
ATOM 712 O O . LYS A 1 96 ? -9.621 -18.935 12.881 1.00 86.75 96 LYS A O 1
ATOM 717 N N . GLU A 1 97 ? -9.676 -21.130 13.295 1.00 87.62 97 GLU A N 1
ATOM 718 C CA . GLU A 1 97 ? -9.689 -21.041 14.752 1.00 87.62 97 GLU A CA 1
ATOM 719 C C . GLU A 1 97 ? -8.275 -21.367 15.221 1.00 87.62 97 GLU A C 1
ATOM 721 O O . GLU A 1 97 ? -7.676 -22.272 14.666 1.00 87.62 97 GLU A O 1
ATOM 726 N N . LEU A 1 98 ? -7.697 -20.634 16.157 1.00 87.19 98 LEU A N 1
ATOM 727 C CA . LEU A 1 98 ? -6.318 -20.769 16.626 1.00 87.19 98 LEU A CA 1
ATOM 728 C C . LEU A 1 98 ? -6.369 -20.984 18.137 1.00 87.19 98 LEU A C 1
ATOM 730 O O . LEU A 1 98 ? -6.451 -20.006 18.878 1.00 87.19 98 LEU A O 1
ATOM 734 N N . PRO A 1 99 ? -6.391 -22.234 18.615 1.00 85.69 99 PRO A N 1
ATOM 735 C CA . PRO A 1 99 ? -6.396 -22.489 20.044 1.00 85.69 99 PRO A CA 1
ATOM 736 C C . PRO A 1 99 ? -5.004 -22.217 20.629 1.00 85.69 99 PRO A C 1
ATOM 738 O O . PRO A 1 99 ? -3.984 -22.459 19.983 1.00 85.69 99 PRO A O 1
ATOM 741 N N . ARG A 1 100 ? -4.948 -21.734 21.872 1.00 84.19 100 ARG A N 1
ATOM 742 C CA . ARG A 1 100 ? -3.687 -21.509 22.598 1.00 84.19 100 ARG A CA 1
ATOM 743 C C . ARG A 1 100 ? -3.002 -22.814 22.996 1.00 84.19 100 ARG A C 1
ATOM 745 O O . ARG A 1 100 ? -1.784 -22.852 23.142 1.00 84.19 100 ARG A O 1
ATOM 752 N N . GLU A 1 101 ? -3.787 -23.877 23.140 1.00 76.31 101 GLU A N 1
ATOM 753 C CA . GLU A 1 101 ? -3.321 -25.247 23.323 1.00 76.31 101 GLU A CA 1
ATOM 754 C C . GLU A 1 101 ? -3.912 -26.149 22.234 1.00 76.31 101 GLU A C 1
ATOM 756 O O . GLU A 1 101 ? -5.121 -26.173 22.013 1.00 76.31 101 GLU A O 1
ATOM 761 N N . GLY A 1 102 ? -3.062 -26.929 21.565 1.00 66.19 102 GLY A N 1
ATOM 762 C CA . GLY A 1 102 ? -3.484 -27.842 20.503 1.00 66.19 102 GLY A CA 1
ATOM 763 C C . GLY A 1 102 ? -3.313 -27.262 19.102 1.00 66.19 102 GLY A C 1
ATOM 764 O O . GLY A 1 102 ? -2.532 -26.341 18.880 1.00 66.19 102 GLY A O 1
ATOM 765 N N . TRP A 1 103 ? -3.963 -27.892 18.125 1.00 61.62 103 TRP A N 1
ATOM 766 C CA . TRP A 1 103 ? -3.817 -27.556 16.710 1.00 61.62 103 TRP A CA 1
ATOM 767 C C . TRP A 1 103 ? -5.192 -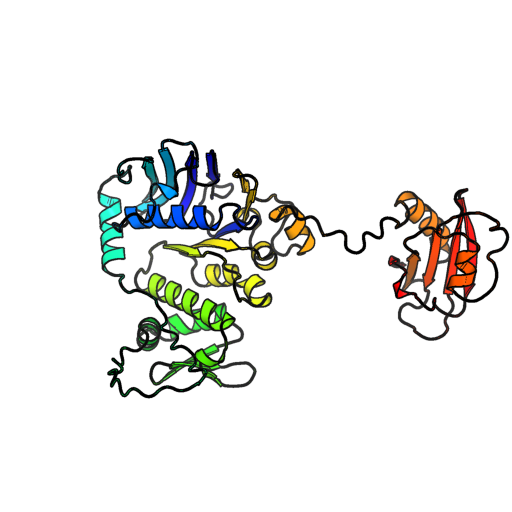27.489 16.068 1.00 61.62 103 TRP A C 1
ATOM 769 O O . TRP A 1 103 ? -6.135 -28.172 16.470 1.00 61.62 103 TRP A O 1
ATOM 779 N N . SER A 1 104 ? -5.285 -26.695 15.018 1.00 68.50 104 SER A N 1
ATOM 780 C CA . SER A 1 104 ? -6.501 -26.498 14.250 1.00 68.50 104 SER A CA 1
ATOM 781 C C . SER A 1 104 ? -6.187 -26.525 12.762 1.00 68.50 104 SER A C 1
ATOM 783 O O . SER A 1 104 ? -5.048 -26.332 12.336 1.00 68.50 104 SER A O 1
ATOM 785 N N . ARG A 1 105 ? -7.217 -26.788 11.960 1.00 64.75 105 ARG A N 1
ATOM 786 C CA . ARG A 1 105 ? -7.148 -26.709 10.501 1.00 64.75 105 ARG A CA 1
ATOM 787 C C . ARG A 1 105 ? -8.074 -25.616 10.012 1.00 64.75 105 ARG A C 1
ATOM 789 O O . ARG A 1 105 ? -9.110 -25.365 10.635 1.00 64.75 105 ARG A O 1
ATOM 796 N N . LEU A 1 106 ? -7.725 -25.031 8.875 1.00 70.19 106 LEU A N 1
ATOM 797 C CA . LEU A 1 106 ? -8.612 -24.145 8.142 1.00 70.19 106 LEU A CA 1
ATOM 798 C C . LEU A 1 106 ? -9.968 -24.821 7.854 1.00 70.19 106 LEU A C 1
ATOM 800 O O . LEU A 1 106 ? -10.036 -25.968 7.405 1.00 70.19 106 LEU A O 1
ATOM 804 N N . LYS A 1 107 ? -11.056 -24.104 8.137 1.00 65.19 107 LYS A N 1
ATOM 805 C CA . LYS A 1 107 ? -12.453 -24.499 7.931 1.00 65.19 107 LYS A CA 1
ATOM 806 C C . LYS A 1 107 ? -13.072 -23.697 6.781 1.00 65.19 107 LYS A C 1
ATOM 808 O O . LYS A 1 107 ? -12.856 -22.494 6.653 1.00 65.19 107 LYS A O 1
ATOM 813 N N . GLY A 1 108 ? -13.933 -24.383 6.028 1.00 55.94 108 GLY A N 1
ATOM 814 C CA . GLY A 1 108 ? -14.793 -23.835 4.976 1.00 55.94 108 GLY A CA 1
ATOM 815 C C . GLY A 1 108 ? -14.268 -24.164 3.588 1.00 55.94 108 GLY A C 1
ATOM 816 O O . GLY A 1 108 ? -13.208 -23.652 3.287 1.00 55.94 108 GLY A O 1
ATOM 817 N N . LEU A 1 109 ? -14.988 -25.008 2.810 1.00 54.31 109 LEU A N 1
ATOM 818 C CA . LEU A 1 109 ? -14.953 -25.135 1.330 1.00 54.31 109 LEU A CA 1
ATOM 819 C C . LEU A 1 109 ? -15.894 -26.202 0.739 1.00 54.31 109 LEU A C 1
ATOM 821 O O . LEU A 1 109 ? -16.139 -27.228 1.375 1.00 54.31 109 LEU A O 1
ATOM 825 N N . PRO A 1 110 ? -16.263 -26.044 -0.548 1.00 49.28 110 PRO A N 1
ATOM 826 C CA . PRO A 1 110 ? -16.376 -27.115 -1.542 1.00 49.28 110 PRO A CA 1
ATOM 827 C C . PRO A 1 110 ? -14.992 -27.504 -2.120 1.00 49.28 110 PRO A C 1
ATOM 829 O O . PRO A 1 110 ? -14.220 -26.642 -2.531 1.00 49.28 110 PRO A O 1
ATOM 832 N N . ALA A 1 111 ? -14.685 -28.803 -2.208 1.00 50.59 111 ALA A N 1
ATOM 833 C CA . ALA A 1 111 ? -13.357 -29.342 -2.557 1.00 50.59 111 ALA A CA 1
ATOM 834 C C . ALA A 1 111 ? -12.768 -28.905 -3.925 1.00 50.59 111 ALA A C 1
ATOM 836 O O . ALA A 1 111 ? -11.551 -28.915 -4.091 1.00 50.59 111 ALA A O 1
ATOM 837 N N . ALA A 1 112 ? -13.604 -28.498 -4.887 1.00 48.03 112 ALA A N 1
ATOM 838 C CA . ALA A 1 112 ? -13.190 -28.181 -6.259 1.00 48.03 112 ALA A CA 1
ATOM 839 C C . ALA A 1 112 ? -12.374 -26.880 -6.390 1.00 48.03 112 ALA A C 1
ATOM 841 O O . ALA A 1 112 ? -11.485 -26.800 -7.235 1.00 48.03 112 ALA A O 1
ATOM 842 N N . SER A 1 113 ? -12.620 -25.874 -5.538 1.00 47.16 113 SER A N 1
ATOM 843 C CA . SER A 1 113 ? -11.859 -24.616 -5.574 1.00 47.16 113 SER A CA 1
ATOM 844 C C . SER A 1 113 ? -10.383 -24.841 -5.245 1.00 47.16 113 SER A C 1
ATOM 846 O O . SER A 1 113 ? -9.527 -24.143 -5.766 1.00 47.16 113 SER A O 1
ATOM 848 N N . PHE A 1 114 ? -10.059 -25.844 -4.422 1.00 53.75 114 PHE A N 1
ATOM 849 C CA . PHE A 1 114 ? -8.709 -26.030 -3.882 1.00 53.75 114 PHE A CA 1
ATOM 850 C C . PHE A 1 114 ? -7.763 -26.797 -4.801 1.00 53.75 114 PHE A C 1
ATOM 852 O O . PHE A 1 114 ? -6.553 -26.585 -4.742 1.00 53.75 114 PHE A O 1
ATOM 859 N N . GLU A 1 115 ? -8.280 -27.649 -5.686 1.00 53.03 115 GLU A N 1
ATOM 860 C CA . GLU A 1 115 ? -7.438 -28.409 -6.614 1.00 53.03 115 GLU A CA 1
ATOM 861 C C . GLU A 1 115 ? -6.729 -27.469 -7.600 1.00 53.03 115 GLU A C 1
ATOM 863 O O . GLU A 1 115 ? -5.519 -27.565 -7.790 1.00 53.03 115 GLU A O 1
ATOM 868 N N . ARG A 1 116 ? -7.436 -26.441 -8.089 1.00 52.97 116 ARG A N 1
ATOM 869 C CA . ARG A 1 116 ? -6.873 -25.384 -8.945 1.00 52.97 116 ARG A CA 1
ATOM 870 C C . ARG A 1 116 ? -5.742 -24.603 -8.262 1.00 52.97 116 ARG A C 1
ATOM 872 O O . ARG A 1 116 ? -4.766 -24.245 -8.918 1.00 52.97 116 ARG A O 1
ATOM 879 N N . TRP A 1 117 ? -5.852 -24.352 -6.958 1.00 47.94 117 TRP A N 1
ATOM 880 C CA . TRP A 1 117 ? -4.867 -23.574 -6.197 1.00 47.94 117 TRP A CA 1
ATOM 881 C C . TRP A 1 117 ? -3.657 -24.416 -5.814 1.00 47.94 117 TRP A C 1
ATOM 883 O O . TRP A 1 117 ? -2.530 -23.953 -5.965 1.00 47.94 117 TRP A O 1
ATOM 893 N N . ARG A 1 118 ? -3.874 -25.677 -5.418 1.00 48.66 118 ARG A N 1
ATOM 894 C CA . ARG A 1 118 ? -2.791 -26.645 -5.211 1.00 48.66 118 ARG A CA 1
ATOM 895 C C . ARG A 1 118 ? -1.986 -26.858 -6.483 1.00 48.66 118 ARG A C 1
ATOM 897 O O . ARG A 1 118 ? -0.764 -26.873 -6.410 1.00 48.66 118 ARG A O 1
ATOM 904 N N . THR A 1 119 ? -2.634 -26.985 -7.643 1.00 49.06 119 THR A N 1
ATOM 905 C CA . THR A 1 119 ? -1.926 -27.082 -8.928 1.00 49.06 119 THR A CA 1
ATOM 906 C C . THR A 1 119 ? -1.138 -25.806 -9.224 1.00 49.06 119 THR A C 1
ATOM 908 O O . THR A 1 119 ? 0.020 -25.904 -9.614 1.00 49.06 119 THR A O 1
ATOM 911 N N . ALA A 1 120 ? -1.711 -24.622 -8.974 1.00 44.91 120 ALA A N 1
ATOM 912 C CA . ALA A 1 120 ? -1.029 -23.343 -9.186 1.00 44.91 120 ALA A CA 1
ATOM 913 C C . ALA A 1 120 ? 0.165 -23.106 -8.237 1.00 44.91 120 ALA A C 1
ATOM 915 O O . ALA A 1 120 ? 1.124 -22.438 -8.639 1.00 44.91 120 ALA A O 1
ATOM 916 N N . LEU A 1 121 ? 0.118 -23.626 -7.002 1.00 41.50 121 LEU A N 1
ATOM 917 C CA . LEU A 1 121 ? 1.223 -23.567 -6.038 1.00 41.50 121 LEU A CA 1
ATOM 918 C C . LEU A 1 121 ? 2.275 -24.664 -6.231 1.00 41.50 121 LEU A C 1
ATOM 920 O O . LEU A 1 121 ? 3.456 -24.412 -6.019 1.00 41.50 121 LEU A O 1
ATOM 924 N N . ALA A 1 122 ? 1.881 -25.866 -6.656 1.00 41.62 122 ALA A N 1
ATOM 925 C CA . ALA A 1 122 ? 2.815 -26.962 -6.922 1.00 41.62 122 ALA A CA 1
ATOM 926 C C . ALA A 1 122 ? 3.770 -26.647 -8.088 1.00 41.62 122 ALA A C 1
ATOM 928 O O . ALA A 1 122 ? 4.881 -27.165 -8.132 1.00 41.62 122 ALA A O 1
ATOM 929 N N . THR A 1 123 ? 3.361 -25.767 -9.007 1.00 42.03 123 THR A N 1
ATOM 930 C CA . THR A 1 123 ? 4.216 -25.209 -10.067 1.00 42.03 123 THR A CA 1
ATOM 931 C C . THR A 1 123 ? 5.114 -24.054 -9.607 1.00 42.03 123 THR A C 1
ATOM 933 O O . THR A 1 123 ? 5.913 -23.565 -10.398 1.00 42.03 123 THR A O 1
ATOM 936 N N . SER A 1 124 ? 5.002 -23.597 -8.355 1.00 41.88 124 SER A N 1
ATOM 937 C CA . SER A 1 124 ? 5.763 -22.469 -7.807 1.00 41.88 124 SER A CA 1
ATOM 938 C C . SER A 1 124 ? 6.536 -22.864 -6.545 1.00 41.88 124 SER A C 1
ATOM 940 O O . SER A 1 124 ? 6.145 -22.527 -5.433 1.00 41.88 124 SER A O 1
ATOM 942 N N . ALA A 1 125 ? 7.664 -23.540 -6.728 1.00 35.09 125 ALA A N 1
ATOM 943 C CA . ALA A 1 125 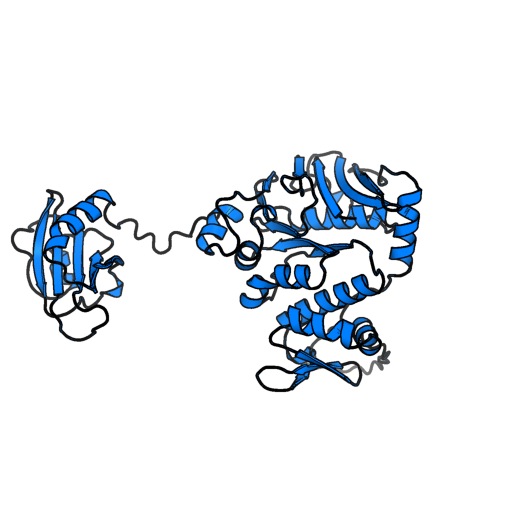? 8.860 -23.260 -5.930 1.00 35.09 125 ALA A CA 1
ATOM 944 C C . ALA A 1 125 ? 9.827 -22.513 -6.875 1.00 35.09 125 ALA A C 1
ATOM 946 O O . ALA A 1 125 ? 9.836 -22.835 -8.067 1.00 35.09 125 ALA A O 1
ATOM 947 N N . PRO A 1 126 ? 10.540 -21.458 -6.437 1.00 42.91 126 PRO A N 1
ATOM 948 C CA . PRO A 1 126 ? 11.542 -21.593 -5.382 1.00 42.91 126 PRO A CA 1
ATOM 949 C C . PRO A 1 126 ? 11.584 -20.427 -4.374 1.00 42.91 126 PRO A C 1
ATOM 951 O O . PRO A 1 126 ? 10.947 -19.392 -4.561 1.00 42.91 126 PRO A O 1
ATOM 954 N N . ASN A 1 127 ? 12.367 -20.632 -3.313 1.00 36.00 127 ASN A N 1
ATOM 955 C CA . ASN A 1 127 ? 12.819 -19.617 -2.365 1.00 36.00 127 ASN A CA 1
ATOM 956 C C . ASN A 1 127 ? 13.443 -18.431 -3.120 1.00 36.00 127 ASN A C 1
ATOM 958 O O . ASN A 1 127 ? 14.479 -18.595 -3.760 1.00 36.00 127 ASN A O 1
ATOM 962 N N . ALA A 1 128 ? 12.829 -17.251 -3.046 1.00 31.05 128 ALA A N 1
ATOM 963 C CA . ALA A 1 128 ? 13.454 -16.006 -3.471 1.00 31.05 128 ALA A CA 1
ATOM 964 C C . ALA A 1 128 ? 14.333 -15.496 -2.321 1.00 31.05 128 ALA A C 1
ATOM 966 O O . ALA A 1 128 ? 13.898 -14.724 -1.472 1.00 31.05 128 ALA A O 1
ATOM 967 N N . ALA A 1 129 ? 15.564 -15.993 -2.259 1.00 25.66 129 ALA A N 1
ATOM 968 C CA . ALA A 1 129 ? 16.639 -15.312 -1.561 1.00 25.66 129 ALA A CA 1
ATOM 969 C C . ALA A 1 129 ? 17.587 -14.807 -2.649 1.00 25.66 129 ALA A C 1
ATOM 971 O O . ALA A 1 129 ? 18.299 -15.604 -3.253 1.00 25.66 129 ALA A O 1
ATOM 972 N N . PHE A 1 130 ? 17.570 -13.500 -2.923 1.00 29.89 130 PHE A N 1
ATOM 973 C CA . PHE A 1 130 ? 18.732 -12.856 -3.528 1.00 29.89 130 PHE A CA 1
ATOM 974 C C . PHE A 1 130 ? 19.872 -13.078 -2.529 1.00 29.89 130 PHE A C 1
ATOM 976 O O . PHE A 1 130 ? 19.863 -12.508 -1.435 1.00 29.89 130 PHE A O 1
ATOM 983 N N . ALA A 1 131 ? 20.794 -13.986 -2.839 1.00 24.59 131 ALA A N 1
ATOM 984 C CA . ALA A 1 131 ? 22.009 -14.134 -2.059 1.00 24.59 131 ALA A CA 1
ATOM 985 C C . ALA A 1 131 ? 22.872 -12.901 -2.346 1.00 24.59 131 ALA A C 1
ATOM 987 O O . ALA A 1 131 ? 23.635 -12.857 -3.306 1.00 24.59 131 ALA A O 1
ATOM 988 N N . VAL A 1 132 ? 22.704 -11.861 -1.531 1.00 28.30 132 VAL A N 1
ATOM 989 C CA . VAL A 1 132 ? 23.686 -10.786 -1.433 1.00 28.30 132 VAL A CA 1
ATOM 990 C C . VAL A 1 132 ? 24.895 -11.409 -0.749 1.00 28.30 132 VAL A C 1
ATOM 992 O O . VAL A 1 132 ? 24.884 -11.608 0.467 1.00 28.30 132 VAL A O 1
ATOM 995 N N . ALA A 1 133 ? 25.916 -11.765 -1.530 1.00 25.38 133 ALA A N 1
ATOM 996 C CA . ALA A 1 133 ? 27.232 -12.033 -0.970 1.00 25.38 133 ALA A CA 1
ATOM 997 C C . ALA A 1 133 ? 27.611 -10.821 -0.094 1.00 25.38 133 ALA A C 1
ATOM 999 O O . ALA A 1 133 ? 27.520 -9.681 -0.574 1.00 25.38 133 ALA A O 1
ATOM 1000 N N . PRO A 1 134 ? 27.954 -11.016 1.193 1.00 26.61 134 PRO A N 1
ATOM 1001 C CA . PRO A 1 134 ? 28.396 -9.921 2.037 1.00 26.61 134 PRO A CA 1
ATOM 1002 C C . PRO A 1 134 ? 29.566 -9.211 1.360 1.00 26.61 134 PRO A C 1
ATOM 1004 O O . PRO A 1 134 ? 30.453 -9.856 0.801 1.00 26.61 134 PRO A O 1
ATOM 1007 N N . LYS A 1 135 ? 29.575 -7.877 1.413 1.00 31.61 135 LYS A N 1
ATOM 1008 C CA . LYS A 1 135 ? 30.807 -7.135 1.164 1.00 31.61 135 LYS A CA 1
ATOM 1009 C C . LYS A 1 135 ? 31.831 -7.616 2.181 1.00 31.61 135 LYS A C 1
ATOM 1011 O O . LYS A 1 135 ? 31.620 -7.459 3.381 1.00 31.61 135 LYS A O 1
ATOM 1016 N N . ASP A 1 136 ? 32.889 -8.208 1.656 1.00 29.92 136 ASP A N 1
ATOM 1017 C CA . ASP A 1 136 ? 34.123 -8.518 2.353 1.00 29.92 136 ASP A CA 1
ATOM 1018 C C . ASP A 1 136 ? 34.766 -7.186 2.781 1.00 29.92 136 ASP A C 1
ATOM 1020 O O . ASP A 1 136 ? 35.568 -6.579 2.065 1.00 29.92 136 ASP A O 1
ATOM 1024 N N . ASP A 1 137 ? 34.291 -6.642 3.903 1.00 35.00 137 ASP A N 1
ATOM 1025 C CA . ASP A 1 137 ? 34.997 -5.606 4.645 1.00 35.00 137 ASP A CA 1
ATOM 1026 C C . ASP A 1 137 ? 36.146 -6.331 5.344 1.00 35.00 137 ASP A C 1
ATOM 1028 O O . ASP A 1 137 ? 35.972 -6.931 6.404 1.00 35.00 137 ASP A O 1
ATOM 1032 N N . GLY A 1 138 ? 37.291 -6.347 4.664 1.00 36.25 138 GLY A N 1
ATOM 1033 C CA . GLY A 1 138 ? 38.465 -7.084 5.095 1.00 36.25 138 GLY A CA 1
ATOM 1034 C C . GLY A 1 138 ? 38.878 -6.767 6.529 1.00 36.25 138 GLY A C 1
ATOM 1035 O O . GLY A 1 138 ? 38.971 -5.603 6.907 1.00 36.25 138 GLY A O 1
ATOM 1036 N N . ASP A 1 139 ? 39.162 -7.833 7.270 1.00 35.12 139 ASP A N 1
ATOM 1037 C CA . ASP A 1 139 ? 40.300 -7.957 8.177 1.00 35.12 139 ASP A CA 1
ATOM 1038 C C . ASP A 1 139 ? 40.520 -9.461 8.462 1.00 35.12 139 ASP A C 1
ATOM 1040 O O . ASP A 1 139 ? 39.678 -10.128 9.054 1.00 35.12 139 ASP A O 1
ATOM 1044 N N . GLU A 1 140 ? 41.646 -9.962 7.942 1.00 43.38 140 GLU A N 1
ATOM 1045 C CA . GLU A 1 140 ? 42.484 -11.096 8.378 1.00 43.38 140 GLU A CA 1
ATOM 1046 C C . GLU A 1 140 ? 41.828 -12.277 9.138 1.00 43.38 140 GLU A C 1
ATOM 1048 O O . GLU A 1 140 ? 41.581 -12.175 10.335 1.00 43.38 140 GLU A O 1
ATOM 1053 N N . ASP A 1 141 ? 41.724 -13.456 8.501 1.00 34.56 141 ASP A N 1
ATOM 1054 C CA . ASP A 1 141 ? 42.417 -14.661 9.005 1.00 34.56 141 ASP A CA 1
ATOM 1055 C C . ASP A 1 141 ? 42.445 -15.821 7.987 1.00 34.56 141 ASP A C 1
ATOM 1057 O O . ASP A 1 141 ? 41.516 -16.043 7.213 1.00 34.56 141 ASP A O 1
ATOM 1061 N N . GLU A 1 142 ? 43.564 -16.545 7.990 1.00 46.66 142 GLU A N 1
ATOM 1062 C CA . GLU A 1 142 ? 43.926 -17.635 7.080 1.00 46.66 142 GLU A CA 1
ATOM 1063 C C . GLU A 1 142 ? 43.023 -18.876 7.223 1.00 46.66 142 GLU A C 1
ATOM 1065 O O . GLU A 1 142 ? 42.880 -19.445 8.307 1.00 46.66 142 GLU A O 1
ATOM 1070 N N . GLY A 1 143 ? 42.515 -19.380 6.095 1.00 32.47 143 GLY A N 1
ATOM 1071 C CA . GLY A 1 143 ? 41.885 -20.694 6.002 1.00 32.47 143 GLY A CA 1
ATOM 1072 C C . GLY A 1 143 ? 41.394 -20.977 4.588 1.00 32.47 143 GLY A C 1
ATOM 1073 O O . GLY A 1 143 ? 40.331 -20.507 4.205 1.00 32.47 143 GLY A O 1
ATOM 1074 N N . ASP A 1 144 ? 42.178 -21.735 3.816 1.00 41.56 144 ASP A N 1
ATOM 1075 C CA . ASP A 1 144 ? 41.761 -22.304 2.531 1.00 41.56 144 ASP A CA 1
ATOM 1076 C C . ASP A 1 144 ? 40.571 -23.262 2.751 1.00 41.56 144 ASP A C 1
ATOM 1078 O O . ASP A 1 144 ? 40.758 -24.458 2.993 1.00 41.56 144 ASP A O 1
ATOM 1082 N N . GLU A 1 145 ? 39.346 -22.748 2.664 1.00 37.38 145 GLU A N 1
ATOM 1083 C CA . GLU A 1 145 ? 38.161 -23.541 2.342 1.00 37.38 145 GLU A CA 1
ATOM 1084 C C . GLU A 1 145 ? 37.802 -23.256 0.879 1.00 37.38 145 GLU A C 1
ATOM 1086 O O . GLU A 1 145 ? 37.333 -22.184 0.506 1.00 37.38 145 GLU A O 1
ATOM 1091 N N . ASP A 1 146 ? 38.136 -24.234 0.034 1.00 41.19 146 ASP A N 1
ATOM 1092 C CA . ASP A 1 146 ? 37.695 -24.375 -1.353 1.00 41.19 146 ASP A CA 1
ATOM 1093 C C . ASP A 1 146 ? 36.171 -24.583 -1.357 1.00 41.19 146 ASP A C 1
ATOM 1095 O O . ASP A 1 146 ? 35.674 -25.706 -1.473 1.00 41.19 146 ASP A O 1
ATOM 1099 N N . ASP A 1 147 ? 35.428 -23.497 -1.144 1.00 39.88 147 ASP A N 1
ATOM 1100 C CA . ASP A 1 147 ? 33.989 -23.449 -1.362 1.00 39.88 147 ASP A CA 1
ATOM 1101 C C . ASP A 1 147 ? 33.754 -23.367 -2.870 1.00 39.88 147 ASP A C 1
ATOM 1103 O O . ASP A 1 147 ? 33.858 -22.316 -3.503 1.00 39.88 147 ASP A O 1
ATOM 1107 N N . GLY A 1 148 ? 33.467 -24.530 -3.455 1.00 34.56 148 GLY A N 1
ATOM 1108 C CA . GLY A 1 148 ? 32.980 -24.644 -4.819 1.00 34.56 148 GLY A CA 1
ATOM 1109 C C . GLY A 1 148 ? 31.737 -23.778 -5.006 1.00 34.56 148 GLY A C 1
ATOM 1110 O O . GLY A 1 148 ? 30.650 -24.141 -4.561 1.00 34.56 148 GLY A O 1
ATOM 1111 N N . ASP A 1 149 ? 31.935 -22.646 -5.675 1.00 38.47 149 ASP A N 1
ATOM 1112 C CA . ASP A 1 149 ? 30.911 -21.726 -6.155 1.00 38.47 149 ASP A CA 1
ATOM 1113 C C . ASP A 1 149 ? 30.000 -22.490 -7.131 1.00 38.47 149 ASP A C 1
ATOM 1115 O O . ASP A 1 149 ? 30.326 -22.706 -8.303 1.00 38.47 149 ASP A O 1
ATOM 1119 N N . ASP A 1 150 ? 28.891 -23.022 -6.616 1.00 37.91 150 ASP A N 1
ATOM 1120 C CA . ASP A 1 150 ? 27.854 -23.656 -7.422 1.00 37.91 150 ASP A CA 1
ATOM 1121 C C . ASP A 1 150 ? 27.130 -22.517 -8.158 1.00 37.91 150 ASP A C 1
ATOM 1123 O O . ASP A 1 150 ? 26.186 -21.924 -7.633 1.00 37.91 150 ASP A O 1
ATOM 1127 N N . ASP A 1 151 ? 27.642 -22.184 -9.353 1.00 43.38 151 ASP A N 1
ATOM 1128 C CA . ASP A 1 151 ? 27.198 -21.177 -10.337 1.00 43.38 151 ASP A CA 1
ATOM 1129 C C . ASP A 1 151 ? 25.745 -21.418 -10.804 1.00 43.38 151 ASP A C 1
ATOM 1131 O O . ASP A 1 151 ? 25.422 -21.664 -11.970 1.00 43.38 151 ASP A O 1
ATOM 1135 N N . THR A 1 152 ? 24.821 -21.400 -9.850 1.00 46.69 152 THR A N 1
ATOM 1136 C CA . THR A 1 152 ? 23.383 -21.391 -10.067 1.00 46.69 152 THR A CA 1
ATOM 1137 C C . THR A 1 152 ? 22.948 -19.936 -10.069 1.00 46.69 152 THR A C 1
ATOM 1139 O O . THR A 1 152 ? 22.506 -19.395 -9.060 1.00 46.69 152 THR A O 1
ATOM 1142 N N . GLY A 1 153 ? 23.115 -19.282 -11.222 1.00 59.47 153 GLY A N 1
ATOM 1143 C CA . GLY A 1 153 ? 22.690 -17.898 -11.429 1.00 59.47 153 GLY A CA 1
ATOM 1144 C C . GLY A 1 153 ? 21.247 -17.622 -10.974 1.00 59.47 153 GLY A C 1
ATOM 1145 O O . GLY A 1 153 ? 20.396 -18.516 -10.948 1.00 59.47 153 GLY A O 1
ATOM 1146 N N . ASP A 1 154 ? 20.970 -16.362 -10.623 1.00 74.88 154 ASP A N 1
ATOM 1147 C CA . ASP A 1 154 ? 19.702 -15.936 -10.021 1.00 74.88 154 ASP A CA 1
ATOM 1148 C C . ASP A 1 154 ? 18.467 -16.406 -10.835 1.00 74.88 154 ASP A C 1
ATOM 1150 O O . ASP A 1 154 ? 18.341 -16.073 -12.024 1.00 74.88 154 ASP A O 1
ATOM 1154 N N . PRO A 1 155 ? 17.514 -17.143 -10.223 1.00 79.50 155 PRO A N 1
ATOM 1155 C CA . PRO A 1 155 ? 16.349 -17.685 -10.923 1.00 79.50 155 PRO A CA 1
ATOM 1156 C C . PRO A 1 155 ? 15.448 -16.637 -11.590 1.00 79.50 155 PRO A C 1
ATOM 1158 O O . PRO A 1 155 ? 14.848 -16.920 -12.631 1.00 79.50 155 PRO A O 1
ATOM 1161 N N . LEU A 1 156 ? 15.315 -15.439 -11.010 1.00 81.12 156 LEU A N 1
ATOM 1162 C CA . LEU A 1 156 ? 14.536 -14.350 -11.601 1.00 81.12 156 LEU A CA 1
ATOM 1163 C C . LEU A 1 156 ? 15.266 -13.771 -12.809 1.00 81.12 156 LEU A C 1
ATOM 1165 O O . LEU A 1 156 ? 14.627 -13.511 -13.830 1.00 81.12 156 LEU A O 1
ATOM 1169 N N . VAL A 1 157 ? 16.589 -13.620 -12.739 1.00 83.69 157 VAL A N 1
ATOM 1170 C CA . VAL A 1 157 ? 17.379 -13.129 -13.877 1.00 83.69 157 VAL A CA 1
ATOM 1171 C C . VAL A 1 157 ? 17.377 -14.139 -15.023 1.00 83.69 157 VAL A C 1
ATOM 1173 O O . VAL A 1 157 ? 17.145 -13.760 -16.174 1.00 83.69 157 VAL A O 1
ATOM 1176 N N . ALA A 1 158 ? 17.530 -15.429 -14.718 1.00 84.12 158 ALA A N 1
ATOM 1177 C CA . ALA A 1 158 ? 17.407 -16.504 -15.699 1.00 84.12 158 ALA A CA 1
ATOM 1178 C C . ALA A 1 158 ? 16.016 -16.515 -16.359 1.00 84.12 158 ALA A C 1
ATOM 1180 O O . ALA A 1 158 ? 15.900 -16.654 -17.580 1.00 84.12 158 ALA A O 1
ATOM 1181 N N . TRP A 1 159 ? 14.953 -16.303 -15.575 1.00 88.50 159 TRP A N 1
ATOM 1182 C CA . TRP A 1 159 ? 13.593 -16.187 -16.103 1.00 88.50 159 TRP A CA 1
ATOM 1183 C C . TRP A 1 159 ? 13.441 -14.975 -17.034 1.00 88.50 159 TRP A C 1
ATOM 1185 O O . TRP A 1 159 ? 12.879 -15.111 -18.121 1.00 88.50 159 TRP A O 1
ATOM 1195 N N . VAL A 1 160 ? 13.983 -13.809 -16.662 1.00 89.19 160 VAL A N 1
ATOM 1196 C CA . VAL A 1 160 ? 13.962 -12.605 -17.512 1.00 89.19 160 VAL A CA 1
ATOM 1197 C C . VAL A 1 160 ? 14.708 -12.834 -18.823 1.00 89.19 160 VAL A C 1
ATOM 1199 O O . VAL A 1 160 ? 14.209 -12.433 -19.872 1.00 89.19 160 VAL A O 1
ATOM 1202 N N . ALA A 1 161 ? 15.864 -13.499 -18.780 1.00 89.31 161 ALA A N 1
ATOM 1203 C CA . ALA A 1 161 ? 16.653 -13.819 -19.968 1.00 89.31 161 ALA A CA 1
ATOM 1204 C C . ALA A 1 161 ? 15.889 -14.719 -20.954 1.00 89.31 161 ALA A C 1
ATOM 1206 O O . ALA A 1 161 ? 16.038 -14.580 -22.168 1.00 89.31 161 ALA A O 1
ATOM 1207 N N . ALA A 1 162 ? 15.056 -15.626 -20.436 1.00 89.75 162 ALA A N 1
ATOM 1208 C CA . ALA A 1 162 ? 14.241 -16.534 -21.237 1.00 89.75 162 ALA A CA 1
ATOM 1209 C C . ALA A 1 162 ? 12.903 -15.922 -21.705 1.00 89.75 162 ALA A C 1
ATOM 1211 O O . ALA A 1 162 ? 12.301 -16.410 -22.666 1.00 89.75 162 ALA A O 1
ATOM 1212 N N . ALA A 1 163 ? 12.405 -14.883 -21.030 1.00 89.12 163 ALA A N 1
ATOM 1213 C CA . ALA A 1 163 ? 11.102 -14.291 -21.307 1.00 89.12 163 ALA A CA 1
ATOM 1214 C C . ALA A 1 163 ? 11.125 -13.346 -22.533 1.00 89.12 163 ALA A C 1
ATOM 1216 O O . ALA A 1 163 ? 12.095 -12.619 -22.748 1.00 89.12 163 ALA A O 1
ATOM 1217 N N . PRO A 1 164 ? 10.036 -13.270 -23.332 1.00 90.88 164 PRO A N 1
ATOM 1218 C CA . PRO A 1 164 ? 9.965 -12.346 -24.464 1.00 90.88 164 PRO A CA 1
ATOM 1219 C C . PRO A 1 164 ? 10.118 -10.884 -24.026 1.00 90.88 164 PRO A C 1
ATOM 1221 O O . PRO A 1 164 ? 9.340 -10.390 -23.199 1.00 90.88 164 PRO A O 1
ATOM 1224 N N . ARG A 1 165 ? 11.079 -10.168 -24.621 1.00 92.75 165 ARG A N 1
ATOM 1225 C CA . ARG A 1 165 ? 11.398 -8.771 -24.278 1.00 92.75 165 ARG A CA 1
ATOM 1226 C C . ARG A 1 165 ? 10.183 -7.852 -24.382 1.00 92.75 165 ARG A C 1
ATOM 1228 O O . ARG A 1 165 ? 10.028 -6.959 -23.555 1.00 92.75 165 ARG A O 1
ATOM 1235 N N . GLU A 1 166 ? 9.288 -8.091 -25.338 1.00 92.12 166 GLU A N 1
ATOM 1236 C CA . GLU A 1 166 ? 8.082 -7.282 -25.562 1.00 92.12 166 GLU A CA 1
ATOM 1237 C C . GLU A 1 166 ? 7.079 -7.385 -24.407 1.00 92.12 166 GLU A C 1
ATOM 1239 O O . GLU A 1 166 ? 6.212 -6.525 -24.261 1.00 92.12 166 GLU A O 1
ATOM 1244 N N . ARG A 1 167 ? 7.180 -8.436 -23.585 1.00 87.56 167 ARG A N 1
ATOM 1245 C CA . ARG A 1 167 ? 6.369 -8.608 -22.373 1.00 87.56 167 ARG A CA 1
ATOM 1246 C C . ARG A 1 167 ? 7.050 -8.025 -21.140 1.00 87.56 167 ARG A C 1
ATOM 1248 O O . ARG A 1 167 ? 6.362 -7.502 -20.271 1.00 87.56 167 ARG A O 1
ATOM 1255 N N . VAL A 1 168 ? 8.377 -8.119 -21.071 1.00 93.06 168 VAL A N 1
ATOM 1256 C CA . VAL A 1 168 ? 9.164 -7.702 -19.904 1.00 93.06 168 VAL A CA 1
ATOM 1257 C C . VAL A 1 168 ? 9.427 -6.196 -19.903 1.00 93.06 168 VAL A C 1
ATOM 1259 O O . VAL A 1 168 ? 9.081 -5.505 -18.943 1.00 93.06 168 VAL A O 1
ATOM 1262 N N . ALA A 1 169 ? 10.005 -5.674 -20.987 1.00 95.56 169 ALA A N 1
ATOM 1263 C CA . ALA A 1 169 ? 10.516 -4.306 -21.040 1.00 95.56 169 ALA A CA 1
ATOM 1264 C C . ALA A 1 169 ? 9.443 -3.240 -20.738 1.00 95.56 169 ALA A C 1
ATOM 1266 O O . ALA A 1 169 ? 9.706 -2.378 -19.905 1.00 95.56 169 ALA A O 1
ATOM 1267 N N . PRO A 1 170 ? 8.203 -3.303 -21.277 1.00 95.50 170 PRO A N 1
ATOM 1268 C CA . PRO A 1 170 ? 7.201 -2.268 -20.997 1.00 95.50 170 PRO A CA 1
ATOM 1269 C C . PRO A 1 170 ? 6.778 -2.176 -19.525 1.00 95.50 170 PRO A C 1
ATOM 1271 O O . PRO A 1 170 ? 6.323 -1.119 -19.080 1.00 95.50 170 PRO A O 1
ATOM 1274 N N . VAL A 1 171 ? 6.875 -3.283 -18.782 1.00 95.12 171 VAL A N 1
ATOM 1275 C CA . VAL A 1 171 ? 6.566 -3.318 -17.350 1.00 95.12 171 VAL A CA 1
ATOM 1276 C C . VAL A 1 171 ? 7.736 -2.755 -16.552 1.00 95.12 171 VAL A C 1
ATOM 1278 O O . VAL A 1 171 ? 7.521 -1.854 -15.738 1.00 95.12 171 VAL A O 1
ATOM 1281 N N . LEU A 1 172 ? 8.959 -3.217 -16.834 1.00 95.88 172 LEU A N 1
ATOM 1282 C CA . LEU A 1 172 ? 10.169 -2.713 -16.185 1.00 95.88 172 LEU A CA 1
ATOM 1283 C C . LEU A 1 172 ? 10.340 -1.208 -16.410 1.00 95.88 172 LEU A C 1
ATOM 1285 O O . LEU A 1 172 ? 10.416 -0.467 -15.439 1.00 95.88 172 LEU A O 1
ATOM 1289 N N . ASP A 1 173 ? 10.268 -0.736 -17.654 1.00 95.25 173 ASP A N 1
ATOM 1290 C CA . ASP A 1 173 ? 10.423 0.683 -18.004 1.00 95.25 173 ASP A CA 1
ATOM 1291 C C . ASP A 1 173 ? 9.377 1.582 -17.329 1.00 95.25 173 ASP A C 1
ATOM 1293 O O . ASP A 1 173 ? 9.621 2.760 -17.063 1.00 95.25 173 ASP A O 1
ATOM 1297 N N . ARG A 1 174 ? 8.176 1.046 -17.070 1.00 94.50 174 ARG A N 1
ATOM 1298 C CA . ARG A 1 174 ? 7.104 1.781 -16.392 1.00 94.50 174 ARG A CA 1
ATOM 1299 C C . ARG A 1 174 ? 7.399 1.923 -14.909 1.00 94.50 174 ARG A C 1
ATOM 1301 O O . ARG A 1 174 ? 7.353 3.035 -14.389 1.00 94.50 174 ARG A O 1
ATOM 1308 N N . VAL A 1 175 ? 7.624 0.799 -14.234 1.00 93.69 175 VAL A N 1
ATOM 1309 C CA . VAL A 1 175 ? 7.770 0.777 -12.776 1.00 93.69 175 VAL A CA 1
ATOM 1310 C C . VAL A 1 175 ? 9.108 1.391 -12.365 1.00 93.69 175 VAL A C 1
ATOM 1312 O O . VAL A 1 175 ? 9.167 2.210 -11.446 1.00 93.69 175 VAL A O 1
ATOM 1315 N N . LEU A 1 176 ? 10.172 1.049 -13.088 1.00 93.75 176 LEU A N 1
ATOM 1316 C CA . LEU A 1 176 ? 11.535 1.487 -12.813 1.00 93.75 176 LEU A CA 1
ATOM 1317 C C . LEU A 1 176 ? 11.866 2.824 -13.472 1.00 93.75 176 LEU A C 1
ATOM 1319 O O . LEU A 1 176 ? 13.018 3.229 -13.458 1.00 93.75 176 LEU A O 1
ATOM 1323 N N . TRP A 1 177 ? 10.902 3.573 -14.010 1.00 90.31 177 TRP A N 1
ATOM 1324 C CA . TRP A 1 177 ? 11.202 4.893 -14.564 1.00 90.31 177 TRP A CA 1
ATOM 1325 C C . TRP A 1 177 ? 11.952 5.773 -13.536 1.00 90.31 177 TRP A C 1
ATOM 1327 O O . TRP A 1 177 ? 11.498 5.892 -12.390 1.00 90.31 177 TRP A O 1
ATOM 1337 N N . PRO A 1 178 ? 13.051 6.456 -13.918 1.00 91.75 178 PRO A N 1
ATOM 1338 C CA . PRO A 1 178 ? 13.498 6.742 -15.287 1.00 91.75 178 PRO A CA 1
ATOM 1339 C C . PRO A 1 178 ? 14.447 5.714 -15.926 1.00 91.75 178 PRO A C 1
ATOM 1341 O O . PRO A 1 178 ? 14.959 5.998 -17.004 1.00 91.75 178 PRO A O 1
ATOM 1344 N N . TYR A 1 179 ? 14.691 4.569 -15.291 1.00 94.56 179 TYR A N 1
ATOM 1345 C CA . TYR A 1 179 ? 15.546 3.505 -15.815 1.00 94.56 179 TYR A CA 1
ATOM 1346 C C . TYR A 1 179 ? 14.816 2.711 -16.907 1.00 94.56 179 TYR A C 1
ATOM 1348 O O . TYR A 1 179 ? 13.637 2.383 -16.745 1.00 94.56 179 TYR A O 1
ATOM 1356 N N . ARG A 1 180 ? 15.501 2.406 -18.013 1.00 96.88 180 ARG A N 1
ATOM 1357 C CA . ARG A 1 180 ? 14.968 1.566 -19.101 1.00 96.88 180 ARG A CA 1
ATOM 1358 C C . ARG A 1 180 ? 15.729 0.259 -19.177 1.00 96.88 180 ARG A C 1
ATOM 1360 O O . ARG A 1 180 ? 16.951 0.259 -19.106 1.00 96.88 180 ARG A O 1
ATOM 1367 N N . PHE A 1 181 ? 15.020 -0.850 -19.304 1.00 97.12 181 PHE A N 1
ATOM 1368 C CA . PHE A 1 181 ? 15.630 -2.168 -19.385 1.00 97.12 181 PHE A CA 1
ATOM 1369 C C . PHE A 1 181 ? 16.283 -2.388 -20.755 1.00 97.12 181 PHE A C 1
ATOM 1371 O O . PHE A 1 181 ? 15.601 -2.373 -21.780 1.00 97.12 181 PHE A O 1
ATOM 1378 N N . GLU A 1 182 ? 17.583 -2.676 -20.789 1.00 95.62 182 GLU A N 1
ATOM 1379 C CA . GLU A 1 182 ? 18.346 -2.839 -22.034 1.00 95.62 182 GLU A CA 1
ATOM 1380 C C . GLU A 1 182 ? 18.537 -4.303 -22.419 1.00 95.62 182 GLU A C 1
ATOM 1382 O O . GLU A 1 182 ? 18.065 -4.735 -23.472 1.00 95.62 182 GLU A O 1
ATOM 1387 N N . ARG A 1 183 ? 19.180 -5.100 -21.565 1.00 94.94 183 ARG A N 1
ATOM 1388 C CA . ARG A 1 183 ? 19.460 -6.513 -21.853 1.00 94.94 183 ARG A CA 1
ATOM 1389 C C . ARG A 1 183 ? 19.748 -7.312 -20.588 1.00 94.94 183 ARG A C 1
ATOM 1391 O O . ARG A 1 183 ? 19.974 -6.744 -19.522 1.00 94.94 183 ARG A O 1
ATOM 1398 N N . VAL A 1 184 ? 19.767 -8.631 -20.750 1.00 92.69 184 VAL A N 1
ATOM 1399 C CA . VAL A 1 184 ? 20.481 -9.537 -19.849 1.00 92.69 184 VAL A CA 1
ATOM 1400 C C . VAL A 1 184 ? 21.755 -9.969 -20.561 1.00 92.69 184 VAL A C 1
ATOM 1402 O O . VAL A 1 184 ? 21.688 -10.374 -21.721 1.00 92.69 184 VAL A O 1
ATOM 1405 N N . GLU A 1 185 ? 22.892 -9.880 -19.888 1.00 90.88 185 GLU A N 1
ATOM 1406 C CA . GLU A 1 185 ? 24.190 -10.346 -20.380 1.00 90.88 185 GLU A CA 1
ATOM 1407 C C . GLU A 1 185 ? 24.925 -10.991 -19.203 1.00 90.88 185 GLU A C 1
ATOM 1409 O O . GLU A 1 185 ? 24.953 -10.413 -18.120 1.00 90.88 185 GLU A O 1
ATOM 1414 N N . ASP A 1 186 ? 25.410 -12.222 -19.388 1.00 87.88 186 ASP A N 1
ATOM 1415 C CA . ASP A 1 186 ? 26.134 -13.008 -18.375 1.00 87.88 186 ASP A CA 1
ATOM 1416 C C . ASP A 1 186 ? 25.458 -13.045 -16.989 1.00 87.88 186 ASP A C 1
ATOM 1418 O O . ASP A 1 186 ? 26.088 -12.855 -15.955 1.00 87.88 186 ASP A O 1
ATOM 1422 N N . GLY A 1 187 ? 24.134 -13.249 -16.962 1.00 81.12 187 GLY A N 1
ATOM 1423 C CA . GLY A 1 187 ? 23.371 -13.316 -15.709 1.00 81.12 187 GLY A CA 1
ATOM 1424 C C . GLY A 1 187 ? 23.179 -11.967 -15.007 1.00 81.12 187 GLY A C 1
ATOM 1425 O O . GLY A 1 187 ? 22.726 -11.932 -13.866 1.00 81.12 187 GLY A O 1
ATOM 1426 N N . VAL A 1 188 ? 23.471 -10.849 -15.680 1.00 86.38 188 VAL A N 1
ATOM 1427 C CA . VAL A 1 188 ? 23.324 -9.492 -15.143 1.00 86.38 188 VAL A CA 1
ATOM 1428 C C . VAL A 1 188 ? 22.305 -8.696 -15.955 1.00 86.38 188 VAL A C 1
ATOM 1430 O O . VAL A 1 188 ? 22.299 -8.709 -17.186 1.00 86.38 188 VAL A O 1
ATOM 1433 N N . LEU A 1 189 ? 21.430 -7.969 -15.255 1.00 90.06 189 LEU A N 1
ATOM 1434 C CA . LEU A 1 189 ? 20.464 -7.047 -15.854 1.00 90.06 189 LEU A CA 1
ATOM 1435 C C . LEU A 1 189 ? 21.105 -5.673 -16.092 1.00 90.06 189 LEU A C 1
ATOM 1437 O O . LEU A 1 189 ? 21.607 -5.046 -15.155 1.00 90.06 189 LEU A O 1
ATOM 1441 N N . TYR A 1 190 ? 21.022 -5.185 -17.327 1.00 94.81 190 TYR A N 1
ATOM 1442 C CA . TYR A 1 190 ? 21.516 -3.871 -17.738 1.00 94.81 190 TYR A CA 1
ATOM 1443 C C . TYR A 1 190 ? 20.367 -2.893 -17.964 1.00 94.81 190 TYR A C 1
ATOM 1445 O O . TYR A 1 190 ? 19.343 -3.241 -18.566 1.00 94.81 190 TYR A O 1
ATOM 1453 N N . PHE A 1 191 ? 20.565 -1.656 -17.511 1.00 96.81 191 PHE A N 1
ATOM 1454 C CA . PHE A 1 191 ? 19.598 -0.573 -17.639 1.00 96.81 191 PHE A CA 1
ATOM 1455 C C . PHE A 1 191 ? 20.241 0.695 -18.207 1.00 96.81 191 PHE A C 1
ATOM 1457 O O . PHE A 1 191 ? 21.328 1.098 -17.793 1.00 96.81 191 PHE A O 1
ATOM 1464 N N . GLU A 1 192 ? 19.529 1.378 -19.101 1.00 97.25 192 GLU A N 1
ATOM 1465 C CA . GLU A 1 192 ? 19.830 2.756 -19.472 1.00 97.25 192 GLU A CA 1
ATOM 1466 C C . GLU A 1 192 ? 19.360 3.684 -18.342 1.00 97.25 192 GLU A C 1
ATOM 1468 O O . GLU A 1 192 ? 18.199 3.661 -17.916 1.00 97.25 192 GLU A O 1
ATOM 1473 N N . THR A 1 193 ? 20.275 4.513 -17.849 1.00 94.56 193 THR A N 1
ATOM 1474 C CA . THR A 1 193 ? 20.027 5.526 -16.820 1.00 94.56 193 THR A CA 1
ATOM 1475 C C . THR A 1 193 ? 20.197 6.932 -17.414 1.00 94.56 193 THR A C 1
ATOM 1477 O O . THR A 1 193 ? 20.827 7.089 -18.462 1.00 94.56 193 THR A O 1
ATOM 1480 N N . PRO A 1 194 ? 19.743 8.001 -16.729 1.00 89.88 194 PRO A N 1
ATOM 1481 C CA . PRO A 1 194 ? 20.011 9.376 -17.165 1.00 89.88 194 PRO A CA 1
ATOM 1482 C C . PRO A 1 194 ? 21.501 9.729 -17.326 1.00 89.88 194 PRO A C 1
ATOM 1484 O O . PRO A 1 194 ? 21.817 10.714 -17.989 1.00 89.88 194 PRO A O 1
ATOM 1487 N N . THR A 1 195 ? 22.405 8.970 -16.699 1.00 91.44 195 THR A N 1
ATOM 1488 C CA . THR A 1 195 ? 23.859 9.198 -16.716 1.00 91.44 195 THR A CA 1
ATOM 1489 C C . THR A 1 195 ? 24.629 8.212 -17.598 1.00 91.44 195 THR A C 1
ATOM 1491 O O . THR A 1 195 ? 25.850 8.311 -17.674 1.00 91.44 195 THR A O 1
ATOM 1494 N N . GLY A 1 196 ? 23.945 7.285 -18.274 1.00 94.06 196 GLY A N 1
ATOM 1495 C CA . GLY A 1 196 ? 24.554 6.222 -19.079 1.00 94.06 196 GLY A CA 1
ATOM 1496 C C . GLY A 1 196 ? 24.045 4.833 -18.699 1.00 94.06 196 GLY A C 1
ATOM 1497 O O . GLY A 1 196 ? 23.144 4.701 -17.876 1.00 94.06 196 GLY A O 1
ATOM 1498 N N . GLU A 1 197 ? 24.606 3.795 -19.306 1.00 96.75 197 GLU A N 1
ATOM 1499 C CA . GLU A 1 197 ? 24.287 2.404 -18.969 1.00 96.75 197 GLU A CA 1
ATOM 1500 C C . GLU A 1 197 ? 24.853 2.023 -17.592 1.00 96.75 197 GLU A C 1
ATOM 1502 O O . GLU A 1 197 ? 25.954 2.444 -17.236 1.00 96.75 197 GLU A O 1
ATOM 1507 N N . ALA A 1 198 ? 24.102 1.229 -16.828 1.00 94.38 198 ALA A N 1
ATOM 1508 C CA . ALA A 1 198 ? 24.528 0.692 -15.539 1.00 94.38 198 ALA A CA 1
ATOM 1509 C C . ALA A 1 198 ? 23.983 -0.725 -15.310 1.00 94.38 198 ALA A C 1
ATOM 1511 O O . ALA A 1 198 ? 22.942 -1.109 -15.859 1.00 94.38 198 ALA A O 1
ATOM 1512 N N . ARG A 1 199 ? 24.673 -1.489 -14.458 1.00 91.81 199 ARG A N 1
ATOM 1513 C CA . ARG A 1 199 ? 24.212 -2.801 -13.983 1.00 91.81 199 ARG A CA 1
ATOM 1514 C C . ARG A 1 199 ? 23.179 -2.613 -12.876 1.00 91.81 199 ARG A C 1
ATOM 1516 O O . ARG A 1 199 ? 23.302 -1.699 -12.067 1.00 91.81 199 ARG A O 1
ATOM 1523 N N . ALA A 1 200 ? 22.196 -3.507 -12.779 1.00 86.25 200 ALA A N 1
ATOM 1524 C CA . ALA A 1 200 ? 21.185 -3.456 -11.717 1.00 86.25 200 ALA A CA 1
ATOM 1525 C C . ALA A 1 200 ? 21.795 -3.377 -10.304 1.00 86.25 200 ALA A C 1
ATOM 1527 O O . ALA A 1 200 ? 21.326 -2.602 -9.473 1.00 86.25 200 ALA A O 1
ATOM 1528 N N . THR A 1 201 ? 22.887 -4.111 -10.069 1.00 82.50 201 THR A N 1
ATOM 1529 C CA . THR A 1 201 ? 23.627 -4.155 -8.796 1.00 82.50 201 THR A CA 1
ATOM 1530 C C . THR A 1 201 ? 24.313 -2.834 -8.429 1.00 82.50 201 THR A C 1
ATOM 1532 O O . THR A 1 201 ? 24.690 -2.630 -7.279 1.00 82.50 201 THR A O 1
ATOM 1535 N N . GLU A 1 202 ? 24.456 -1.904 -9.376 1.00 85.50 202 GLU A N 1
ATOM 1536 C CA . GLU A 1 202 ? 25.076 -0.589 -9.162 1.00 85.50 202 GLU A CA 1
ATOM 1537 C C . GLU A 1 202 ? 24.050 0.510 -8.843 1.00 85.50 202 GLU A C 1
ATOM 1539 O O . GLU A 1 202 ? 24.429 1.622 -8.475 1.00 85.50 202 GLU A O 1
ATOM 1544 N N . LEU A 1 203 ? 22.750 0.227 -8.984 1.00 86.25 203 LEU A N 1
ATOM 1545 C CA . LEU A 1 203 ? 21.676 1.226 -8.881 1.00 86.25 203 LEU A CA 1
ATOM 1546 C C . LEU A 1 203 ? 21.126 1.411 -7.458 1.00 86.25 203 LEU A C 1
ATOM 1548 O O . LEU A 1 203 ? 20.295 2.293 -7.223 1.00 86.25 203 LEU A O 1
ATOM 1552 N N . GLY A 1 204 ? 21.640 0.632 -6.506 1.00 86.12 204 GLY A N 1
ATOM 1553 C CA . GLY A 1 204 ? 21.372 0.758 -5.078 1.00 86.12 204 GLY A CA 1
ATOM 1554 C C . GLY A 1 204 ? 20.096 0.060 -4.597 1.00 86.12 204 GLY A C 1
ATOM 1555 O O . GLY A 1 204 ? 19.237 -0.357 -5.370 1.00 86.12 204 GLY A O 1
ATOM 1556 N N . GLU A 1 205 ? 19.964 -0.008 -3.273 1.00 80.88 205 GLU A N 1
ATOM 1557 C CA . GLU A 1 205 ? 18.947 -0.794 -2.554 1.00 80.88 205 GLU A CA 1
ATOM 1558 C C . GLU A 1 205 ? 17.499 -0.426 -2.928 1.00 80.88 205 GLU A C 1
ATOM 1560 O O . GLU A 1 205 ? 16.639 -1.290 -3.095 1.00 80.88 205 GLU A O 1
ATOM 1565 N N . ALA A 1 206 ? 17.221 0.868 -3.113 1.00 84.75 206 ALA A N 1
ATOM 1566 C CA . ALA A 1 206 ? 15.894 1.348 -3.496 1.00 84.75 206 ALA A CA 1
ATOM 1567 C C . ALA A 1 206 ? 15.451 0.801 -4.863 1.00 84.75 206 ALA A C 1
ATOM 1569 O O . ALA A 1 206 ? 14.283 0.469 -5.054 1.00 84.75 206 ALA A O 1
ATOM 1570 N N . PHE A 1 207 ? 16.383 0.743 -5.819 1.00 89.69 207 PHE A N 1
ATOM 1571 C CA . PHE A 1 207 ? 16.130 0.210 -7.152 1.00 89.69 207 PHE A CA 1
ATOM 1572 C C . PHE A 1 207 ? 15.950 -1.306 -7.095 1.00 89.69 207 PHE A C 1
ATOM 1574 O O . PHE A 1 207 ? 14.987 -1.824 -7.655 1.00 89.69 207 PHE A O 1
ATOM 1581 N N . GLU A 1 208 ? 16.842 -1.994 -6.384 1.00 85.69 208 GLU A N 1
ATOM 1582 C CA . GLU A 1 208 ? 16.827 -3.447 -6.225 1.00 85.69 208 GLU A CA 1
ATOM 1583 C C . GLU A 1 208 ? 15.512 -3.944 -5.614 1.00 85.69 208 GLU A C 1
ATOM 1585 O O . GLU A 1 208 ? 14.864 -4.818 -6.184 1.00 85.69 208 GLU A O 1
ATOM 1590 N N . SER A 1 209 ? 15.044 -3.313 -4.533 1.00 84.56 209 SER A N 1
ATOM 1591 C CA . SER A 1 209 ? 13.764 -3.649 -3.896 1.00 84.56 209 SER A CA 1
ATOM 1592 C C . SER A 1 209 ? 12.586 -3.572 -4.881 1.00 84.56 209 SER A C 1
ATOM 1594 O O . SER A 1 209 ? 11.782 -4.501 -4.997 1.00 84.56 209 SER A O 1
ATOM 1596 N N . VAL A 1 210 ? 12.503 -2.490 -5.665 1.00 89.62 210 VAL A N 1
ATOM 1597 C CA . VAL A 1 210 ? 11.444 -2.329 -6.674 1.00 89.62 210 VAL A CA 1
ATOM 1598 C C . VAL A 1 210 ? 11.608 -3.324 -7.820 1.00 89.62 210 VAL A C 1
ATOM 1600 O O . VAL A 1 210 ? 10.608 -3.858 -8.307 1.00 89.62 210 VAL A O 1
ATOM 1603 N N . LEU A 1 211 ? 12.842 -3.584 -8.252 1.00 90.94 211 LEU A N 1
ATOM 1604 C CA . LEU A 1 211 ? 13.146 -4.548 -9.301 1.00 90.94 211 LEU A CA 1
ATOM 1605 C C . LEU A 1 211 ? 12.670 -5.943 -8.899 1.00 90.94 211 LEU A C 1
ATOM 1607 O O . LEU A 1 211 ? 11.893 -6.529 -9.647 1.00 90.94 211 LEU A O 1
ATOM 1611 N N . VAL A 1 212 ? 13.055 -6.435 -7.718 1.00 86.62 212 VAL A N 1
ATOM 1612 C CA . VAL A 1 212 ? 12.673 -7.766 -7.221 1.00 86.62 212 VAL A CA 1
ATOM 1613 C C . VAL A 1 212 ? 11.155 -7.911 -7.195 1.00 86.62 212 VAL A C 1
ATOM 1615 O O . VAL A 1 212 ? 10.621 -8.790 -7.870 1.00 86.62 212 VAL A O 1
ATOM 1618 N N . MET A 1 213 ? 10.443 -6.980 -6.550 1.00 88.31 213 MET A N 1
ATOM 1619 C CA . MET A 1 213 ? 8.975 -7.012 -6.513 1.00 88.31 213 MET A CA 1
ATOM 1620 C C . MET A 1 213 ? 8.352 -7.012 -7.917 1.00 88.31 213 MET A C 1
ATOM 1622 O O . MET A 1 213 ? 7.357 -7.691 -8.172 1.00 88.31 213 MET A O 1
ATOM 1626 N N . THR A 1 214 ? 8.924 -6.241 -8.847 1.00 92.44 214 THR A N 1
ATOM 1627 C CA . THR A 1 214 ? 8.423 -6.165 -10.226 1.00 92.44 214 THR A CA 1
ATOM 1628 C C . THR A 1 214 ? 8.656 -7.471 -10.973 1.00 92.44 214 THR A C 1
ATOM 1630 O O . THR A 1 214 ? 7.757 -7.928 -11.678 1.00 92.44 214 THR A O 1
ATOM 1633 N N . LEU A 1 215 ? 9.836 -8.075 -10.827 1.00 89.94 215 LEU A N 1
ATOM 1634 C CA . LEU A 1 215 ? 10.189 -9.341 -11.462 1.00 89.94 215 LEU A CA 1
ATOM 1635 C C . LEU A 1 215 ? 9.343 -10.491 -10.927 1.00 89.94 215 LEU A C 1
ATOM 1637 O O . LEU A 1 215 ? 8.832 -11.283 -11.717 1.00 89.94 215 LEU A O 1
ATOM 1641 N N . GLU A 1 216 ? 9.120 -10.543 -9.616 1.00 88.06 216 GLU A N 1
ATOM 1642 C CA . GLU A 1 216 ? 8.238 -11.528 -8.994 1.00 88.06 216 GLU A CA 1
ATOM 1643 C C . GLU A 1 216 ? 6.805 -11.399 -9.511 1.00 88.06 216 GLU A C 1
ATOM 1645 O O . GLU A 1 216 ? 6.225 -12.379 -9.985 1.00 88.06 216 GLU A O 1
ATOM 1650 N N . LEU A 1 217 ? 6.239 -10.188 -9.502 1.00 89.44 217 LEU A N 1
ATOM 1651 C CA . LEU A 1 217 ? 4.897 -9.938 -10.028 1.00 89.44 217 LEU A CA 1
ATOM 1652 C C . LEU A 1 217 ? 4.780 -10.274 -11.513 1.00 89.44 217 LEU A C 1
ATOM 1654 O O . LEU A 1 217 ? 3.771 -10.843 -11.940 1.00 89.44 217 LEU A O 1
ATOM 1658 N N . LEU A 1 218 ? 5.797 -9.938 -12.304 1.00 90.06 218 LEU A N 1
ATOM 1659 C CA . LEU A 1 218 ? 5.835 -10.214 -13.732 1.00 90.06 218 LEU A CA 1
ATOM 1660 C C . LEU A 1 218 ? 5.888 -11.718 -14.009 1.00 90.06 218 LEU A C 1
ATOM 1662 O O . LEU A 1 218 ? 5.081 -12.210 -14.801 1.00 90.06 218 LEU A O 1
ATOM 1666 N N . ARG A 1 219 ? 6.766 -12.447 -13.312 1.00 87.75 219 ARG A N 1
ATOM 1667 C CA . ARG A 1 219 ? 6.858 -13.907 -13.379 1.00 87.75 219 ARG A CA 1
ATOM 1668 C C . ARG A 1 219 ? 5.536 -14.557 -12.981 1.00 87.75 219 ARG A C 1
ATOM 1670 O O . ARG A 1 219 ? 4.977 -15.330 -13.753 1.00 87.75 219 ARG A O 1
ATOM 1677 N N . LEU A 1 220 ? 4.982 -14.191 -11.823 1.00 83.75 220 LEU A N 1
ATOM 1678 C CA . LEU A 1 220 ? 3.718 -14.741 -11.325 1.00 83.75 220 LEU A CA 1
ATOM 1679 C C . LEU A 1 220 ? 2.548 -14.464 -12.275 1.00 83.75 220 LEU A C 1
ATOM 1681 O O . LEU A 1 220 ? 1.723 -15.346 -12.511 1.00 83.75 220 LEU A O 1
ATOM 1685 N N . SER A 1 221 ? 2.477 -13.255 -12.835 1.00 84.31 221 SER A N 1
ATOM 1686 C CA . SER A 1 221 ? 1.423 -12.870 -13.782 1.00 84.31 221 SER A CA 1
ATOM 1687 C C . SER A 1 221 ? 1.551 -13.598 -15.121 1.00 84.31 221 SER A C 1
ATOM 1689 O O . SER A 1 221 ? 0.541 -13.864 -15.774 1.00 84.31 221 SER A O 1
ATOM 1691 N N . HIS A 1 222 ? 2.776 -13.928 -15.537 1.00 83.38 222 HIS A N 1
ATOM 1692 C CA . HIS A 1 222 ? 3.041 -14.688 -16.753 1.00 83.38 222 HIS A CA 1
ATOM 1693 C C . HIS A 1 222 ? 2.708 -16.170 -16.578 1.00 83.38 222 HIS A C 1
ATOM 1695 O O . HIS A 1 222 ? 1.914 -16.717 -17.344 1.00 83.38 222 HIS A O 1
ATOM 1701 N N . ASP A 1 223 ? 3.277 -16.797 -15.547 1.00 78.69 223 ASP A N 1
ATOM 1702 C CA . ASP A 1 223 ? 3.117 -18.225 -15.260 1.00 78.69 223 ASP A CA 1
ATOM 1703 C C . ASP A 1 223 ? 1.649 -18.566 -14.944 1.00 78.69 223 ASP A C 1
ATOM 1705 O O . ASP A 1 223 ? 1.204 -19.700 -15.124 1.00 78.69 223 ASP A O 1
ATOM 1709 N N . ARG A 1 224 ? 0.866 -17.567 -14.511 1.00 73.94 224 ARG A N 1
ATOM 1710 C CA . ARG A 1 224 ? -0.560 -17.686 -14.187 1.00 73.94 224 ARG A CA 1
ATOM 1711 C C . ARG A 1 224 ? -1.416 -16.736 -15.021 1.00 73.94 224 ARG A C 1
ATOM 1713 O O . ARG A 1 224 ? -2.282 -16.039 -14.490 1.00 73.94 224 ARG A O 1
ATOM 1720 N N . ALA A 1 225 ? -1.188 -16.709 -16.332 1.00 74.44 225 ALA A N 1
ATOM 1721 C CA . ALA A 1 225 ? -1.944 -15.862 -17.250 1.00 74.44 225 ALA A CA 1
ATOM 1722 C C . ALA A 1 225 ? -3.470 -16.010 -17.056 1.00 74.44 225 ALA A C 1
ATOM 1724 O O . ALA A 1 225 ? -4.031 -17.104 -17.128 1.00 74.44 225 ALA A O 1
ATOM 1725 N N . GLY A 1 226 ? -4.147 -14.886 -16.802 1.00 71.38 226 GLY A N 1
ATOM 1726 C CA . GLY A 1 226 ? -5.595 -14.841 -16.565 1.00 71.38 226 GLY A CA 1
ATOM 1727 C C . GLY A 1 226 ? -6.038 -15.200 -15.142 1.00 71.38 226 GLY A C 1
ATOM 1728 O O . GLY A 1 226 ? -7.232 -15.126 -14.850 1.00 71.38 226 GLY A O 1
ATOM 1729 N N . ALA A 1 227 ? -5.117 -15.551 -14.240 1.00 75.81 227 ALA A N 1
ATOM 1730 C CA . ALA A 1 227 ? -5.423 -15.657 -12.822 1.00 75.81 227 ALA A CA 1
ATOM 1731 C C . ALA A 1 227 ? -5.547 -14.261 -12.191 1.00 75.81 227 ALA A C 1
ATOM 1733 O O . ALA A 1 227 ? -4.772 -13.347 -12.474 1.00 75.81 227 ALA A O 1
ATOM 1734 N N . GLU A 1 228 ? -6.520 -14.105 -11.298 1.00 78.81 228 GLU A N 1
ATOM 1735 C CA . GLU A 1 228 ? -6.535 -12.979 -10.367 1.00 78.81 228 GLU A CA 1
ATOM 1736 C C . GLU A 1 228 ? -5.633 -13.338 -9.178 1.00 78.81 228 GLU A C 1
ATOM 1738 O O . GLU A 1 228 ? -5.849 -14.374 -8.536 1.00 78.81 228 GLU A O 1
ATOM 1743 N N . LEU A 1 229 ? -4.649 -12.488 -8.888 1.00 83.81 229 LEU A N 1
ATOM 1744 C CA . LEU A 1 229 ? -3.662 -12.697 -7.827 1.00 83.81 229 LEU A CA 1
ATOM 1745 C C . LEU A 1 229 ? -3.878 -11.688 -6.696 1.00 83.81 229 LEU A C 1
ATOM 1747 O O . LEU A 1 229 ? -4.342 -10.576 -6.939 1.00 83.81 229 LEU A O 1
ATOM 1751 N N . ALA A 1 230 ? -3.495 -12.056 -5.476 1.00 86.88 230 ALA A N 1
ATOM 1752 C CA . ALA A 1 230 ? -3.316 -11.113 -4.376 1.00 86.88 230 ALA A CA 1
ATOM 1753 C C . ALA A 1 230 ? -1.824 -11.032 -4.052 1.00 86.88 230 ALA A C 1
ATOM 1755 O O . ALA A 1 230 ? -1.171 -12.068 -3.931 1.00 86.88 230 ALA A O 1
ATOM 1756 N N . TYR A 1 231 ? -1.298 -9.817 -3.933 1.00 90.62 231 TYR A N 1
ATOM 1757 C CA . TYR A 1 231 ? 0.107 -9.573 -3.632 1.00 90.62 231 TYR A CA 1
ATOM 1758 C C . TYR A 1 231 ? 0.220 -8.764 -2.346 1.00 90.62 231 TYR A C 1
ATOM 1760 O O . TYR A 1 231 ? -0.311 -7.655 -2.260 1.00 90.62 231 TYR A O 1
ATOM 1768 N N . VAL A 1 232 ? 0.854 -9.363 -1.340 1.00 90.94 232 VAL A N 1
ATOM 1769 C CA . VAL A 1 232 ? 0.947 -8.830 0.020 1.00 90.94 232 VAL A CA 1
ATOM 1770 C C . VAL A 1 232 ? 2.341 -8.243 0.217 1.00 90.94 232 VAL A C 1
ATOM 1772 O O . VAL A 1 232 ? 3.320 -8.953 0.021 1.00 90.94 232 VAL A O 1
ATOM 1775 N N . ILE A 1 233 ? 2.430 -6.968 0.594 1.00 90.38 233 ILE A N 1
ATOM 1776 C CA . ILE A 1 233 ? 3.700 -6.255 0.780 1.00 90.38 233 ILE A CA 1
ATOM 1777 C C . ILE A 1 233 ? 3.708 -5.609 2.162 1.00 90.38 233 ILE A C 1
ATOM 1779 O O . ILE A 1 233 ? 2.863 -4.763 2.451 1.00 90.38 233 ILE A O 1
ATOM 1783 N N . ASP A 1 234 ? 4.663 -5.974 3.009 1.00 91.62 234 ASP A N 1
ATOM 1784 C CA . ASP A 1 234 ? 4.895 -5.244 4.255 1.00 91.62 234 ASP A CA 1
ATOM 1785 C C . ASP A 1 234 ? 5.913 -4.121 4.017 1.00 91.62 234 ASP A C 1
ATOM 1787 O O . ASP A 1 234 ? 6.899 -4.325 3.313 1.00 91.62 234 ASP A O 1
ATOM 1791 N N . ASP A 1 235 ? 5.647 -2.936 4.563 1.00 90.75 235 ASP A N 1
ATOM 1792 C CA . ASP A 1 235 ? 6.447 -1.718 4.426 1.00 90.75 235 ASP A CA 1
ATOM 1793 C C . ASP A 1 235 ? 6.848 -1.414 2.973 1.00 90.75 235 ASP A C 1
ATOM 1795 O O . ASP A 1 235 ? 8.026 -1.302 2.631 1.00 90.75 235 ASP A O 1
ATOM 1799 N N . VAL A 1 236 ? 5.852 -1.222 2.100 1.00 92.25 236 VAL A N 1
ATOM 1800 C CA . VAL A 1 236 ? 6.074 -0.968 0.659 1.00 92.25 236 VAL A CA 1
ATOM 1801 C C . VAL A 1 236 ? 6.938 0.270 0.376 1.00 92.25 236 VAL A C 1
ATOM 1803 O O . VAL A 1 236 ? 7.436 0.444 -0.731 1.00 92.25 236 VAL A O 1
ATOM 1806 N N . ASP A 1 237 ? 7.100 1.162 1.351 1.00 91.44 237 ASP A N 1
ATOM 1807 C CA . ASP A 1 237 ? 7.914 2.372 1.261 1.00 91.44 237 ASP A CA 1
ATOM 1808 C C . ASP A 1 237 ? 9.367 2.216 1.735 1.00 91.44 237 ASP A C 1
ATOM 1810 O O . ASP A 1 237 ? 10.156 3.155 1.561 1.00 91.44 237 ASP A O 1
ATOM 1814 N N . LYS A 1 238 ? 9.735 1.064 2.309 1.00 86.94 238 LYS A N 1
ATOM 1815 C CA . LYS A 1 238 ? 11.054 0.833 2.906 1.00 86.94 238 LYS A CA 1
ATOM 1816 C C . LYS A 1 238 ? 12.165 1.015 1.867 1.00 86.94 238 LYS A C 1
ATOM 1818 O O . LYS A 1 238 ? 12.100 0.467 0.771 1.00 86.94 238 LYS A O 1
ATOM 1823 N N . HIS A 1 239 ? 13.176 1.813 2.211 1.00 79.81 239 HIS A N 1
ATOM 1824 C CA . HIS A 1 239 ? 14.308 2.186 1.344 1.00 79.81 239 HIS A CA 1
ATOM 1825 C C . HIS A 1 239 ? 13.934 2.938 0.051 1.00 79.81 239 HIS A C 1
ATOM 1827 O O . HIS A 1 239 ? 14.819 3.304 -0.717 1.00 79.81 239 HIS A O 1
ATOM 1833 N N . LEU A 1 240 ? 12.655 3.251 -0.198 1.00 87.75 240 LEU A N 1
ATOM 1834 C CA . LEU A 1 240 ? 12.245 3.930 -1.425 1.00 87.75 240 LEU A CA 1
ATOM 1835 C C . LEU A 1 240 ? 12.419 5.445 -1.331 1.00 87.75 240 LEU A C 1
ATOM 1837 O O . LEU A 1 240 ? 11.970 6.095 -0.389 1.00 87.75 240 LEU A O 1
ATOM 1841 N N . HIS A 1 241 ? 12.962 6.044 -2.389 1.00 85.88 241 HIS A N 1
ATOM 1842 C CA . HIS A 1 241 ? 12.944 7.496 -2.546 1.00 85.88 241 HIS A CA 1
ATOM 1843 C C . HIS A 1 241 ? 11.484 8.020 -2.606 1.00 85.88 241 HIS A C 1
ATOM 1845 O O . HIS A 1 241 ? 10.646 7.390 -3.262 1.00 85.88 241 HIS A O 1
ATOM 1851 N N . PRO A 1 242 ? 11.148 9.203 -2.043 1.00 87.25 242 PRO A N 1
ATOM 1852 C CA . PRO A 1 242 ? 9.772 9.734 -2.010 1.00 87.25 242 PRO A CA 1
ATOM 1853 C C . PRO A 1 242 ? 9.057 9.803 -3.371 1.00 87.25 242 PRO A C 1
ATOM 1855 O O . PRO A 1 242 ? 7.837 9.650 -3.476 1.00 87.25 242 PRO A O 1
ATOM 1858 N N . ARG A 1 243 ? 9.830 9.991 -4.448 1.00 86.25 243 ARG A N 1
ATOM 1859 C CA . ARG A 1 243 ? 9.339 9.954 -5.838 1.00 86.25 243 ARG A CA 1
ATOM 1860 C C . ARG A 1 243 ? 8.782 8.582 -6.236 1.00 86.25 243 ARG A C 1
ATOM 1862 O O . ARG A 1 243 ? 7.819 8.547 -7.005 1.00 86.25 243 ARG A O 1
ATOM 1869 N N . TRP A 1 244 ? 9.382 7.491 -5.754 1.00 90.31 244 TRP A N 1
ATOM 1870 C CA . TRP A 1 244 ? 8.873 6.130 -5.939 1.00 90.31 244 TRP A CA 1
ATOM 1871 C C . TRP A 1 244 ? 7.717 5.830 -4.991 1.00 90.31 244 TRP A C 1
ATOM 1873 O O . TRP A 1 244 ? 6.692 5.330 -5.446 1.00 90.31 244 TRP A O 1
ATOM 1883 N N . GLN A 1 245 ? 7.805 6.252 -3.727 1.00 93.25 245 GLN A N 1
ATOM 1884 C CA . GLN A 1 245 ? 6.696 6.132 -2.770 1.00 93.25 245 GLN A CA 1
ATOM 1885 C C . GLN A 1 245 ? 5.395 6.748 -3.325 1.00 93.25 245 GLN A C 1
ATOM 1887 O O . GLN A 1 245 ? 4.338 6.131 -3.278 1.00 93.25 245 GLN A O 1
ATOM 1892 N N . SER A 1 246 ? 5.486 7.916 -3.971 1.00 90.38 246 SER A N 1
ATOM 1893 C CA . SER A 1 246 ? 4.342 8.612 -4.587 1.00 90.38 246 SER A CA 1
ATOM 1894 C C . SER A 1 246 ? 3.750 7.944 -5.842 1.00 90.38 246 SER A C 1
ATOM 1896 O O . SER A 1 246 ? 2.773 8.457 -6.391 1.00 90.38 246 SER A O 1
ATOM 1898 N N . ARG A 1 247 ? 4.341 6.861 -6.368 1.00 92.00 247 ARG A N 1
ATOM 1899 C CA . ARG A 1 247 ? 3.891 6.238 -7.631 1.00 92.00 247 ARG A CA 1
ATOM 1900 C C . ARG A 1 247 ? 3.755 4.726 -7.598 1.00 92.00 247 ARG A C 1
ATOM 1902 O O . ARG A 1 247 ? 2.964 4.218 -8.388 1.00 92.00 247 ARG A O 1
ATOM 1909 N N . ILE A 1 248 ? 4.497 4.032 -6.732 1.00 92.94 248 ILE A N 1
ATOM 1910 C CA . ILE A 1 248 ? 4.751 2.590 -6.843 1.00 92.94 248 ILE A CA 1
ATOM 1911 C C . ILE A 1 248 ? 3.457 1.779 -6.934 1.00 92.94 248 ILE A C 1
ATOM 1913 O O . ILE A 1 248 ? 3.279 1.001 -7.867 1.00 92.94 248 ILE A O 1
ATOM 1917 N N . LEU A 1 249 ? 2.479 2.066 -6.069 1.00 93.69 249 LEU A N 1
ATOM 1918 C CA . LEU A 1 249 ? 1.173 1.401 -6.099 1.00 93.69 249 LEU A CA 1
ATOM 1919 C C . LEU A 1 249 ? 0.386 1.712 -7.380 1.00 93.69 249 LEU A C 1
ATOM 1921 O O . LEU A 1 249 ? -0.288 0.846 -7.934 1.00 93.69 249 LEU A O 1
ATOM 1925 N N . GLY A 1 250 ? 0.476 2.944 -7.881 1.00 92.06 250 GLY A N 1
ATOM 1926 C CA . GLY A 1 250 ? -0.139 3.335 -9.146 1.00 92.06 250 GLY A CA 1
ATOM 1927 C C . GLY A 1 250 ? 0.516 2.669 -10.358 1.00 92.06 250 GLY A C 1
ATOM 1928 O O . GLY A 1 250 ? -0.187 2.316 -11.305 1.00 92.06 250 GLY A O 1
ATOM 1929 N N . ASP A 1 251 ? 1.838 2.497 -10.346 1.00 93.88 251 ASP A N 1
ATOM 1930 C CA . ASP A 1 251 ? 2.577 1.805 -11.402 1.00 93.88 251 ASP A CA 1
ATOM 1931 C C . ASP A 1 251 ? 2.290 0.306 -11.395 1.00 93.88 251 ASP A C 1
ATOM 1933 O O . ASP A 1 251 ? 1.936 -0.227 -12.447 1.00 93.88 251 ASP A O 1
ATOM 1937 N N . PHE A 1 252 ? 2.303 -0.338 -10.225 1.00 94.50 252 PHE A N 1
ATOM 1938 C CA . PHE A 1 252 ? 1.910 -1.740 -10.077 1.00 94.50 252 PHE A CA 1
ATOM 1939 C C . PHE A 1 252 ? 0.479 -1.993 -10.540 1.00 94.50 252 PHE A C 1
ATOM 1941 O O . PHE A 1 252 ? 0.256 -2.905 -11.324 1.00 94.50 252 PHE A O 1
ATOM 1948 N N . ARG A 1 253 ? -0.490 -1.147 -10.176 1.00 92.25 253 ARG A N 1
ATOM 1949 C CA . ARG A 1 253 ? -1.880 -1.306 -10.647 1.00 92.25 253 ARG A CA 1
ATOM 1950 C C . ARG A 1 253 ? -2.034 -1.179 -12.158 1.00 92.25 253 ARG A C 1
ATOM 1952 O O . ARG A 1 253 ? -2.887 -1.833 -12.749 1.00 92.25 253 ARG A O 1
ATOM 1959 N N . ARG A 1 254 ? -1.229 -0.324 -12.797 1.00 92.44 254 ARG A N 1
ATOM 1960 C CA . ARG A 1 254 ? -1.231 -0.175 -14.261 1.00 92.44 254 ARG A CA 1
ATOM 1961 C C . ARG A 1 254 ? -0.527 -1.334 -14.957 1.00 92.44 254 ARG A C 1
ATOM 1963 O O . ARG A 1 254 ? -0.972 -1.737 -16.026 1.00 92.44 254 ARG A O 1
ATOM 1970 N N . ALA A 1 255 ? 0.571 -1.821 -14.385 1.00 92.75 255 ALA A N 1
ATOM 1971 C CA . ALA A 1 255 ? 1.336 -2.940 -14.923 1.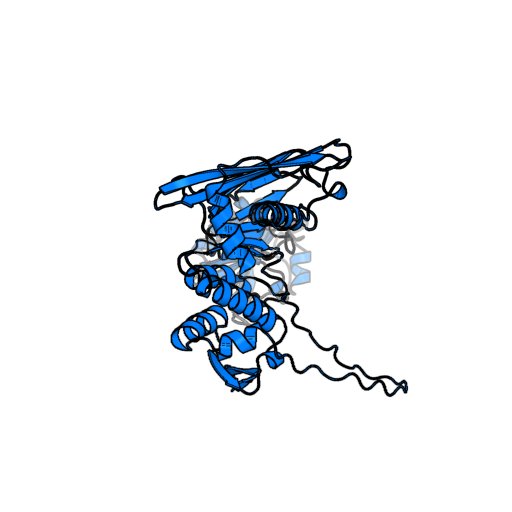00 92.75 255 ALA A CA 1
ATOM 1972 C C . ALA A 1 255 ? 0.617 -4.285 -14.725 1.00 92.75 255 ALA A C 1
ATOM 1974 O O . ALA A 1 255 ? 0.673 -5.144 -15.601 1.00 92.75 255 ALA A O 1
ATOM 1975 N N . PHE A 1 256 ? -0.101 -4.439 -13.611 1.00 92.50 256 PHE A N 1
ATOM 1976 C CA . PHE A 1 256 ? -0.683 -5.698 -13.153 1.00 92.50 256 PHE A CA 1
ATOM 1977 C C . PHE A 1 256 ? -2.168 -5.533 -12.765 1.00 92.50 256 PHE A C 1
ATOM 1979 O O . PHE A 1 256 ? -2.537 -5.691 -11.602 1.00 92.50 256 PHE A O 1
ATOM 1986 N N . PRO A 1 257 ? -3.067 -5.227 -13.719 1.00 89.31 257 PRO A N 1
ATOM 1987 C CA . PRO A 1 257 ? -4.470 -4.894 -13.425 1.00 89.31 257 PRO A CA 1
ATOM 1988 C C . PRO A 1 257 ? -5.299 -6.059 -12.850 1.00 89.31 257 PRO A C 1
ATOM 1990 O O . PRO A 1 257 ? -6.368 -5.849 -12.270 1.00 89.31 257 PRO A O 1
ATOM 1993 N N . THR A 1 258 ? -4.838 -7.300 -13.019 1.00 87.38 258 THR A N 1
ATOM 1994 C CA . THR A 1 258 ? -5.469 -8.502 -12.450 1.00 87.38 258 THR A CA 1
ATOM 1995 C C . THR A 1 258 ? -4.996 -8.807 -11.029 1.00 87.38 258 THR A C 1
ATOM 1997 O O . THR A 1 258 ? -5.540 -9.715 -10.398 1.00 87.38 258 THR A O 1
ATOM 2000 N N . VAL A 1 259 ? -4.017 -8.055 -10.518 1.00 90.56 259 VAL A N 1
ATOM 2001 C CA . VAL A 1 259 ? -3.429 -8.243 -9.194 1.00 90.56 259 VAL A CA 1
ATOM 2002 C C . VAL A 1 259 ? -4.054 -7.259 -8.212 1.00 90.56 259 VAL A C 1
ATOM 2004 O O . VAL A 1 259 ? -4.068 -6.052 -8.442 1.00 90.56 259 VAL A O 1
ATOM 2007 N N . GLN A 1 260 ? -4.572 -7.780 -7.104 1.00 93.50 260 GLN A N 1
ATOM 2008 C CA . GLN A 1 260 ? -4.972 -6.979 -5.958 1.00 93.50 260 GLN A CA 1
ATOM 2009 C C . GLN A 1 260 ? -3.758 -6.756 -5.053 1.00 93.50 260 GLN A C 1
ATOM 2011 O O . GLN A 1 260 ? -3.165 -7.721 -4.568 1.00 93.50 260 GLN A O 1
ATOM 2016 N N . ILE A 1 261 ? -3.397 -5.498 -4.810 1.00 94.62 261 ILE A N 1
ATOM 2017 C CA . ILE A 1 261 ? -2.254 -5.149 -3.955 1.00 94.62 261 ILE A CA 1
ATOM 2018 C C . ILE A 1 261 ? -2.729 -4.931 -2.519 1.00 94.62 261 ILE A C 1
ATOM 2020 O O . ILE A 1 261 ? -3.650 -4.154 -2.279 1.00 94.62 261 ILE A O 1
ATOM 2024 N N . ILE A 1 262 ? -2.093 -5.589 -1.556 1.00 95.31 262 ILE A N 1
ATOM 2025 C CA . ILE A 1 262 ? -2.383 -5.457 -0.129 1.00 95.31 262 ILE A CA 1
ATOM 2026 C C . ILE A 1 262 ? -1.083 -5.042 0.544 1.00 95.31 262 ILE A C 1
ATOM 2028 O O . ILE A 1 262 ? -0.195 -5.863 0.737 1.00 95.31 262 ILE A O 1
ATOM 2032 N N . ALA A 1 263 ? -0.945 -3.761 0.854 1.00 95.56 263 ALA A N 1
ATOM 2033 C CA . ALA A 1 263 ? 0.303 -3.203 1.347 1.00 95.56 263 ALA A CA 1
ATOM 2034 C C . ALA A 1 263 ? 0.137 -2.590 2.736 1.00 95.56 263 ALA A C 1
ATOM 2036 O O . ALA A 1 263 ? -0.929 -2.065 3.053 1.00 95.56 263 ALA A O 1
ATOM 2037 N N . SER A 1 264 ? 1.192 -2.587 3.543 1.00 95.38 264 SER A N 1
ATOM 2038 C CA . SER A 1 264 ? 1.331 -1.658 4.665 1.00 95.38 264 SER A CA 1
ATOM 2039 C C . SER A 1 264 ? 2.292 -0.532 4.286 1.00 95.38 264 SER A C 1
ATOM 2041 O O . SER A 1 264 ? 3.142 -0.688 3.404 1.00 95.38 264 SER A O 1
ATOM 2043 N N . THR A 1 265 ? 2.124 0.636 4.905 1.00 94.00 265 THR A N 1
ATOM 2044 C CA . THR A 1 265 ? 3.049 1.752 4.706 1.00 94.00 265 THR A CA 1
ATOM 2045 C C . THR A 1 265 ? 3.122 2.678 5.913 1.00 94.00 265 THR A C 1
ATOM 2047 O O . THR A 1 265 ? 2.137 2.883 6.631 1.00 94.00 265 THR A O 1
ATOM 2050 N N . HIS A 1 266 ? 4.295 3.280 6.092 1.00 89.75 266 HIS A N 1
ATOM 2051 C CA . HIS A 1 266 ? 4.525 4.407 6.994 1.00 89.75 266 HIS A CA 1
ATOM 2052 C C . HIS A 1 266 ? 4.626 5.746 6.253 1.00 89.75 266 HIS A C 1
ATOM 2054 O O . HIS A 1 266 ? 4.723 6.803 6.878 1.00 89.75 266 HIS A O 1
ATOM 2060 N N . SER A 1 267 ? 4.586 5.723 4.921 1.00 91.69 267 SER A N 1
ATOM 2061 C CA . SER A 1 267 ? 4.838 6.898 4.104 1.00 91.69 267 SER A CA 1
ATOM 2062 C C . SER A 1 267 ? 3.550 7.648 3.755 1.00 91.69 267 SER A C 1
ATOM 2064 O O . SER A 1 267 ? 2.672 7.102 3.073 1.00 91.69 267 SER A O 1
ATOM 2066 N N . PRO A 1 268 ? 3.447 8.949 4.088 1.00 90.31 268 PRO A N 1
ATOM 2067 C CA . PRO A 1 268 ? 2.336 9.771 3.624 1.00 90.31 268 PRO A CA 1
ATOM 2068 C C . PRO A 1 268 ? 2.340 9.959 2.102 1.00 90.31 268 PRO A C 1
ATOM 2070 O O . PRO A 1 268 ? 1.292 10.237 1.525 1.00 90.31 268 PRO A O 1
ATOM 2073 N N . TYR A 1 269 ? 3.479 9.767 1.430 1.00 90.94 269 TYR A N 1
ATOM 2074 C CA . TYR A 1 269 ? 3.562 9.830 -0.029 1.00 90.94 269 TYR A CA 1
ATOM 2075 C C . TYR A 1 269 ? 2.856 8.647 -0.695 1.00 90.94 269 TYR A C 1
ATOM 2077 O O . TYR A 1 269 ? 2.156 8.837 -1.691 1.00 90.94 269 TYR A O 1
ATOM 2085 N N . VAL A 1 270 ? 2.983 7.443 -0.125 1.00 93.00 270 VAL A N 1
ATOM 2086 C CA . VAL A 1 270 ? 2.233 6.266 -0.593 1.00 93.00 270 VAL A CA 1
ATOM 2087 C C . VAL A 1 270 ? 0.739 6.497 -0.400 1.00 93.00 270 VAL A C 1
ATOM 2089 O O . VAL A 1 270 ? -0.035 6.323 -1.342 1.00 93.00 270 VAL A O 1
ATOM 2092 N N . VAL A 1 271 ? 0.335 6.965 0.781 1.00 91.25 271 VAL A N 1
ATOM 2093 C CA . VAL A 1 271 ? -1.074 7.239 1.098 1.00 91.25 271 VAL A CA 1
ATOM 2094 C C . VAL A 1 271 ? -1.665 8.312 0.181 1.00 91.25 271 VAL A C 1
ATOM 2096 O O . VAL A 1 271 ? -2.760 8.134 -0.344 1.00 91.25 271 VAL A O 1
ATOM 2099 N N . ALA A 1 272 ? -0.925 9.388 -0.096 1.00 87.12 272 ALA A N 1
ATOM 2100 C CA . ALA A 1 272 ? -1.352 10.432 -1.028 1.00 87.12 272 ALA A CA 1
ATOM 2101 C C . ALA A 1 272 ? -1.492 9.931 -2.481 1.00 87.12 272 ALA A C 1
ATOM 2103 O O . ALA A 1 272 ? -2.161 10.575 -3.291 1.00 87.12 272 ALA A O 1
ATOM 2104 N N . SER A 1 273 ? -0.862 8.806 -2.839 1.00 86.75 273 SER A N 1
ATOM 2105 C CA . SER A 1 273 ? -0.859 8.273 -4.208 1.00 86.75 273 SER A CA 1
ATOM 2106 C C . SER A 1 273 ? -2.087 7.421 -4.562 1.00 86.75 273 SER A C 1
ATOM 2108 O O . SER A 1 273 ? -2.348 7.179 -5.750 1.00 86.75 273 SER A O 1
ATOM 2110 N N . VAL A 1 274 ? -2.853 6.983 -3.560 1.00 89.94 274 VAL A N 1
ATOM 2111 C CA . VAL A 1 274 ? -4.008 6.085 -3.715 1.00 89.94 274 VAL A CA 1
ATOM 2112 C C . VAL A 1 274 ? -5.326 6.792 -3.424 1.00 89.94 274 VAL A C 1
ATOM 2114 O O . VAL A 1 274 ? -5.352 7.924 -2.941 1.00 89.94 274 VAL A O 1
ATOM 2117 N N . ASP A 1 275 ? -6.434 6.142 -3.780 1.00 88.88 275 ASP A N 1
ATOM 2118 C CA . ASP A 1 275 ? -7.746 6.644 -3.397 1.00 88.88 275 ASP A CA 1
ATOM 2119 C C . ASP A 1 275 ? -7.961 6.445 -1.878 1.00 88.88 275 ASP A C 1
ATOM 2121 O O . ASP A 1 275 ? -7.617 5.386 -1.349 1.00 88.88 275 ASP A O 1
ATOM 2125 N N . PRO A 1 276 ? -8.522 7.429 -1.159 1.00 85.31 276 PRO A N 1
ATOM 2126 C CA . PRO A 1 276 ? -8.771 7.353 0.285 1.00 85.31 276 PRO A CA 1
ATOM 2127 C C . PRO A 1 276 ? -9.594 6.139 0.706 1.00 85.31 276 PRO A C 1
ATOM 2129 O O . PRO A 1 276 ? -9.357 5.575 1.773 1.00 85.31 276 PRO A O 1
ATOM 2132 N N . SER A 1 277 ? -10.523 5.694 -0.148 1.00 89.06 277 SER A N 1
ATOM 2133 C CA . SER A 1 277 ? -11.342 4.504 0.107 1.00 89.06 277 SER A CA 1
ATOM 2134 C C . SER A 1 277 ? -10.518 3.215 0.223 1.00 89.06 277 SER A C 1
ATOM 2136 O O . SER A 1 277 ? -11.015 2.207 0.726 1.00 89.06 277 SER A O 1
ATOM 2138 N N . GLN A 1 278 ? -9.259 3.260 -0.215 1.00 93.38 278 GLN A N 1
ATOM 2139 C CA . GLN A 1 278 ? -8.300 2.161 -0.216 1.00 93.38 278 GLN A CA 1
ATOM 2140 C C . GLN A 1 278 ? -7.391 2.163 1.008 1.00 93.38 278 GLN A C 1
ATOM 2142 O O . GLN A 1 278 ? -6.608 1.231 1.174 1.00 93.38 278 GLN A O 1
ATOM 2147 N N . VAL A 1 279 ? -7.474 3.190 1.855 1.00 94.31 279 VAL A N 1
ATOM 2148 C CA . VAL A 1 279 ? -6.592 3.369 3.006 1.00 94.31 279 VAL A CA 1
ATOM 2149 C C . VAL A 1 279 ? -7.331 2.980 4.281 1.00 94.31 279 VAL A C 1
ATOM 2151 O O . VAL A 1 279 ? -8.434 3.456 4.556 1.00 94.31 279 VAL A O 1
ATOM 2154 N N . PHE A 1 280 ? -6.705 2.123 5.080 1.00 94.06 280 PHE A N 1
ATOM 2155 C CA . PHE A 1 280 ? -7.249 1.602 6.326 1.00 94.06 280 PHE A CA 1
ATOM 2156 C C . PHE A 1 280 ? -6.281 1.896 7.467 1.00 94.06 280 PHE A C 1
ATOM 2158 O O . PHE A 1 280 ? -5.158 1.394 7.489 1.00 94.06 280 PHE A O 1
ATOM 2165 N N . ARG A 1 281 ? -6.724 2.720 8.415 1.00 92.06 281 ARG A N 1
ATOM 2166 C CA . ARG A 1 281 ? -5.972 3.091 9.609 1.00 92.06 281 ARG A CA 1
ATOM 2167 C C . ARG A 1 281 ? -6.201 2.083 10.721 1.00 92.06 281 ARG A C 1
ATOM 2169 O O . ARG A 1 281 ? -7.345 1.749 11.030 1.00 92.06 281 ARG A O 1
ATOM 2176 N N . ILE A 1 282 ? -5.109 1.647 11.331 1.00 90.56 282 ILE A N 1
ATOM 2177 C CA . ILE A 1 282 ? -5.086 0.807 12.519 1.00 90.56 282 ILE A CA 1
ATOM 2178 C C . ILE A 1 282 ? -4.665 1.665 13.708 1.00 90.56 282 ILE A C 1
ATOM 2180 O O . ILE A 1 282 ? -3.560 2.204 13.725 1.00 90.56 282 ILE A O 1
ATOM 2184 N N . GLU A 1 283 ? -5.548 1.773 14.691 1.00 86.81 283 GLU A N 1
ATOM 2185 C CA . GLU A 1 283 ? -5.356 2.572 15.902 1.00 86.81 283 GLU A CA 1
ATOM 2186 C C . GLU A 1 283 ? -6.072 1.874 17.061 1.00 86.81 283 GLU A C 1
ATOM 2188 O O . GLU A 1 283 ? -7.211 1.437 16.905 1.00 86.81 283 GLU A O 1
ATOM 2193 N N . ASP A 1 284 ? -5.387 1.691 18.193 1.00 83.94 284 ASP A N 1
ATOM 2194 C CA . ASP A 1 284 ? -5.927 1.042 19.399 1.00 83.94 284 ASP A CA 1
ATOM 2195 C C . ASP A 1 284 ? -6.611 -0.322 19.160 1.00 83.94 284 ASP A C 1
ATOM 2197 O O . ASP A 1 284 ? -7.608 -0.676 19.790 1.00 83.94 284 ASP A O 1
ATOM 2201 N N . GLY A 1 285 ? -6.075 -1.116 18.226 1.00 81.06 285 GLY A N 1
ATOM 2202 C CA . GLY A 1 285 ? -6.640 -2.422 17.870 1.00 81.06 285 GLY A CA 1
ATOM 2203 C C . GLY A 1 285 ? -7.962 -2.337 17.098 1.00 81.06 285 GLY A C 1
ATOM 2204 O O . GLY A 1 285 ? -8.666 -3.339 16.981 1.00 81.06 285 GLY A O 1
ATOM 2205 N N . VAL A 1 286 ? -8.296 -1.166 16.555 1.00 85.12 286 VAL A N 1
ATOM 2206 C CA . VAL A 1 286 ? -9.439 -0.935 15.671 1.00 85.12 286 VAL A CA 1
ATOM 2207 C C . VAL A 1 286 ? -8.927 -0.621 14.272 1.00 85.12 286 VAL A C 1
ATOM 2209 O O . VAL A 1 286 ? -7.983 0.146 14.094 1.00 85.12 286 VAL A O 1
ATOM 2212 N N . VAL A 1 287 ? -9.566 -1.210 13.262 1.00 90.62 287 VAL A N 1
ATOM 2213 C CA . VAL A 1 287 ? -9.272 -0.928 11.854 1.00 90.62 287 VAL A CA 1
ATOM 2214 C C . VAL A 1 287 ? -10.410 -0.098 11.274 1.00 90.62 287 VAL A C 1
ATOM 2216 O O . VAL A 1 287 ? -11.565 -0.521 11.287 1.00 90.62 287 VAL A O 1
ATOM 2219 N N . THR A 1 288 ? -10.092 1.084 10.757 1.00 89.75 288 THR A N 1
ATOM 2220 C CA . THR A 1 288 ? -11.062 2.024 10.184 1.00 89.75 288 THR A CA 1
ATOM 2221 C C . THR A 1 288 ? -10.646 2.425 8.778 1.00 89.75 288 THR A C 1
ATOM 2223 O O . THR A 1 288 ? -9.463 2.563 8.488 1.00 89.75 288 THR A O 1
ATOM 2226 N N . ARG A 1 289 ? -11.609 2.616 7.875 1.00 90.12 289 ARG A N 1
ATOM 2227 C CA . ARG A 1 289 ? -11.323 3.203 6.561 1.00 90.12 289 ARG A CA 1
ATOM 2228 C C . ARG A 1 289 ? -11.112 4.710 6.724 1.00 90.12 289 ARG A C 1
ATOM 2230 O O . ARG A 1 289 ? -11.891 5.363 7.419 1.00 90.12 289 ARG A O 1
ATOM 2237 N N . VAL A 1 290 ? -10.074 5.254 6.096 1.00 84.06 290 VAL A N 1
ATOM 2238 C CA . VAL A 1 290 ? -9.777 6.692 6.147 1.00 84.06 290 VAL A CA 1
ATOM 2239 C C . VAL A 1 290 ? -10.875 7.482 5.424 1.00 84.06 290 VAL A C 1
ATOM 2241 O O . VAL A 1 290 ? -11.420 7.046 4.412 1.00 84.06 290 VAL A O 1
ATOM 2244 N N . SER A 1 291 ? -11.238 8.641 5.983 1.00 69.50 291 SER A N 1
ATOM 2245 C CA . SER A 1 291 ? -12.360 9.461 5.505 1.00 69.50 291 SER A CA 1
ATOM 2246 C C . SER A 1 291 ? -12.100 10.143 4.154 1.00 69.50 291 SER A C 1
ATOM 2248 O O . SER A 1 291 ? -10.954 10.456 3.830 1.00 69.50 291 SER A O 1
ATOM 2250 N N . GLU A 1 292 ? -13.179 10.542 3.471 1.00 61.97 292 GLU A N 1
ATOM 2251 C CA . GLU A 1 292 ? -13.185 11.374 2.248 1.00 61.97 292 GLU A CA 1
ATOM 2252 C C . GLU A 1 292 ? -12.478 12.740 2.374 1.00 61.97 292 GLU A C 1
ATOM 2254 O O . GLU A 1 292 ? -12.324 13.457 1.386 1.00 61.97 292 GLU A O 1
ATOM 2259 N N . ARG A 1 293 ? -12.063 13.150 3.584 1.00 58.62 293 ARG A N 1
ATOM 2260 C CA . ARG A 1 293 ? -11.284 14.387 3.779 1.00 58.62 293 ARG A CA 1
ATOM 2261 C C . ARG A 1 293 ? -9.896 14.312 3.153 1.00 58.62 293 ARG A C 1
ATOM 2263 O O . ARG A 1 293 ? -9.320 15.351 2.845 1.00 58.62 293 ARG A O 1
ATOM 2270 N N . VAL A 1 294 ? -9.360 13.105 2.994 1.00 64.31 294 VAL A N 1
ATOM 2271 C CA . VAL A 1 294 ? -8.208 12.867 2.127 1.00 64.31 294 VAL A CA 1
ATOM 2272 C C . VAL A 1 294 ? -8.761 12.642 0.730 1.00 64.31 294 VAL A C 1
ATOM 2274 O O . VAL A 1 294 ? -9.806 12.033 0.579 1.00 64.31 294 VAL A O 1
ATOM 2277 N N . GLN A 1 295 ? -8.065 13.128 -0.285 1.00 73.69 295 GLN A N 1
ATOM 2278 C CA . GLN A 1 295 ? -8.241 12.784 -1.696 1.00 73.69 295 GLN A CA 1
ATOM 2279 C C . GLN A 1 295 ? -6.894 12.358 -2.284 1.00 73.69 295 GLN A C 1
ATOM 2281 O O . GLN A 1 295 ? -5.837 12.748 -1.778 1.00 73.69 295 GLN A O 1
ATOM 2286 N N . LYS A 1 296 ? -6.904 11.602 -3.382 1.00 75.12 296 LYS A N 1
ATOM 2287 C CA . LYS A 1 296 ? -5.669 11.311 -4.115 1.00 75.12 296 LYS A CA 1
ATOM 2288 C C . LYS A 1 296 ? -4.974 12.617 -4.522 1.00 75.12 296 LYS A C 1
ATOM 2290 O O . LYS A 1 296 ? -5.595 13.493 -5.116 1.00 75.12 296 LYS A O 1
ATOM 2295 N N . GLY A 1 297 ? -3.686 12.736 -4.213 1.00 73.56 297 GLY A N 1
ATOM 2296 C CA . GLY A 1 297 ? -2.897 13.954 -4.419 1.00 73.56 297 GLY A CA 1
ATOM 2297 C C . GLY A 1 297 ? -3.049 15.011 -3.320 1.00 73.56 297 GLY A C 1
ATOM 2298 O O . GLY A 1 297 ? -2.583 16.133 -3.506 1.00 73.56 297 GLY A O 1
ATOM 2299 N N . SER A 1 298 ? -3.683 14.682 -2.188 1.00 72.94 298 SER A N 1
ATOM 2300 C CA . SER A 1 298 ? -3.757 15.585 -1.030 1.00 72.94 298 SER A CA 1
ATOM 2301 C C . SER A 1 298 ? -2.379 16.017 -0.548 1.00 72.94 298 SER A C 1
ATOM 2303 O O . SER A 1 298 ? -1.402 15.273 -0.647 1.00 72.94 298 SER A O 1
ATOM 2305 N N . ALA A 1 299 ? -2.324 17.212 0.041 1.00 78.25 299 ALA A N 1
ATOM 2306 C CA . ALA A 1 299 ? -1.132 17.678 0.729 1.00 78.25 299 ALA A CA 1
ATOM 2307 C C . ALA A 1 299 ? -0.736 16.696 1.845 1.00 78.25 299 ALA A C 1
ATOM 2309 O O . ALA A 1 299 ? -1.597 16.179 2.560 1.00 78.25 299 ALA A O 1
ATOM 2310 N N . VAL A 1 300 ? 0.573 16.494 2.025 1.00 79.12 300 VAL A N 1
ATOM 2311 C CA . VAL A 1 300 ? 1.131 15.600 3.055 1.00 79.12 300 VAL A CA 1
ATOM 2312 C C . VAL A 1 300 ? 0.577 15.936 4.440 1.00 79.12 300 VAL A C 1
ATOM 2314 O O . VAL A 1 300 ? 0.177 15.028 5.154 1.00 79.12 300 VAL A O 1
ATOM 2317 N N . ALA A 1 301 ? 0.450 17.220 4.785 1.00 71.50 301 ALA A N 1
ATOM 2318 C CA . ALA A 1 301 ? -0.135 17.664 6.052 1.00 71.50 301 ALA A CA 1
ATOM 2319 C C . ALA A 1 301 ? -1.555 17.112 6.288 1.00 71.50 301 ALA A C 1
ATOM 2321 O O . ALA A 1 301 ? -1.861 16.590 7.358 1.00 71.50 301 ALA A O 1
ATOM 2322 N N . SER A 1 302 ? -2.420 17.159 5.269 1.00 76.44 302 SER A N 1
ATOM 2323 C CA . SER A 1 302 ? -3.785 16.622 5.353 1.00 76.44 302 SER A CA 1
ATOM 2324 C C . SER A 1 302 ? -3.797 15.099 5.482 1.00 76.44 302 SER A C 1
ATOM 2326 O O . SER A 1 302 ? -4.650 14.546 6.172 1.00 76.44 302 SER A O 1
ATOM 2328 N N . VAL A 1 303 ? -2.847 14.422 4.831 1.00 80.69 303 VAL A N 1
ATOM 2329 C CA . VAL A 1 303 ? -2.667 12.971 4.945 1.00 80.69 303 VAL A CA 1
ATOM 2330 C C . VAL A 1 303 ? -2.185 12.587 6.344 1.00 80.69 303 VAL A C 1
ATOM 2332 O O . VAL A 1 303 ? -2.722 11.651 6.927 1.00 80.69 303 VAL A O 1
ATOM 2335 N N . MET A 1 304 ? -1.218 13.316 6.899 1.00 80.00 304 MET A N 1
ATOM 2336 C CA . MET A 1 304 ? -0.702 13.085 8.249 1.00 80.00 304 MET A CA 1
ATOM 2337 C C . MET A 1 304 ? -1.813 13.221 9.297 1.00 80.00 304 MET A C 1
ATOM 2339 O O . MET A 1 304 ? -1.998 12.315 10.110 1.00 80.00 304 MET A O 1
ATOM 2343 N N . ASP A 1 305 ? -2.629 14.273 9.201 1.00 79.62 305 ASP A N 1
ATOM 2344 C CA . ASP A 1 305 ? -3.776 14.480 10.089 1.00 79.62 305 ASP A CA 1
ATOM 2345 C C . ASP A 1 305 ? -4.808 13.348 9.965 1.00 79.62 305 ASP A C 1
ATOM 2347 O O . ASP A 1 305 ? -5.091 12.610 10.911 1.00 79.62 305 ASP A O 1
ATOM 2351 N N . ALA A 1 306 ? -5.346 13.149 8.762 1.00 78.06 306 ALA A N 1
ATOM 2352 C CA . ALA A 1 306 ? -6.499 12.278 8.583 1.00 78.06 306 ALA A CA 1
ATOM 2353 C C . ALA A 1 306 ? -6.153 10.777 8.565 1.00 78.06 306 ALA A C 1
ATOM 2355 O O . ALA A 1 306 ? -6.922 9.974 9.099 1.00 78.06 306 ALA A O 1
ATOM 2356 N N . ALA A 1 307 ? -5.028 10.378 7.963 1.00 78.81 307 ALA A N 1
ATOM 2357 C CA . ALA A 1 307 ? -4.661 8.968 7.801 1.00 78.81 307 ALA A CA 1
ATOM 2358 C C . ALA A 1 307 ? -3.763 8.443 8.925 1.00 78.81 307 ALA A C 1
ATOM 2360 O O . ALA A 1 307 ? -3.901 7.283 9.300 1.00 78.81 307 ALA A O 1
ATOM 2361 N N . PHE A 1 308 ? -2.882 9.276 9.483 1.00 81.00 308 PHE A N 1
ATOM 2362 C CA . PHE A 1 308 ? -1.966 8.857 10.550 1.00 81.00 308 PHE A CA 1
ATOM 2363 C C . PHE A 1 308 ? -2.390 9.337 11.939 1.00 81.00 308 PHE A C 1
ATOM 2365 O O . PHE A 1 308 ? -1.770 8.935 12.914 1.00 81.00 308 PHE A O 1
ATOM 2372 N N . GLY A 1 309 ? -3.434 10.170 12.052 1.00 71.25 309 GLY A N 1
ATOM 2373 C CA . GLY A 1 309 ? -3.830 10.743 13.345 1.00 71.25 309 GLY A CA 1
ATOM 2374 C C . GLY A 1 309 ? -2.774 11.695 13.913 1.00 71.25 309 GLY A C 1
ATOM 2375 O O . GLY A 1 309 ? -2.814 12.042 15.090 1.00 71.25 309 GLY A O 1
ATOM 2376 N N . ALA A 1 310 ? -1.833 12.116 13.068 1.00 68.38 310 ALA A N 1
ATOM 2377 C CA . ALA A 1 310 ? -0.749 13.018 13.384 1.00 68.38 310 ALA A CA 1
ATOM 2378 C C . ALA A 1 310 ? -1.050 14.346 12.683 1.00 68.38 310 ALA A C 1
ATOM 2380 O O . ALA A 1 310 ? -0.477 14.611 11.621 1.00 68.38 310 ALA A O 1
ATOM 2381 N N . PRO A 1 311 ? -1.975 15.175 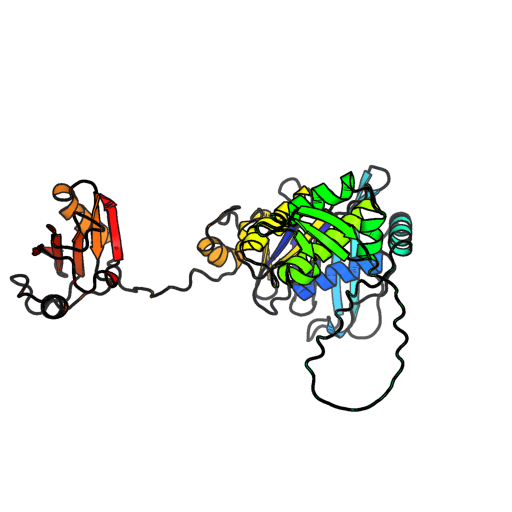13.218 1.00 63.66 311 PRO A N 1
ATOM 2382 C CA . PRO A 1 311 ? -2.148 16.527 12.706 1.00 63.66 311 PRO A CA 1
ATOM 2383 C C . PRO A 1 311 ? -0.781 17.183 12.667 1.00 63.66 311 PRO A C 1
ATOM 2385 O O . PRO A 1 311 ? 0.037 16.877 13.542 1.00 63.66 311 PRO A O 1
ATOM 2388 N N . ASP A 1 312 ? -0.559 18.037 11.657 1.00 53.44 312 ASP A N 1
ATOM 2389 C CA . ASP A 1 312 ? 0.676 18.807 11.492 1.00 53.44 312 ASP A CA 1
ATOM 2390 C C . ASP A 1 312 ? 1.267 19.059 12.869 1.00 53.44 312 ASP A C 1
ATOM 2392 O O . ASP A 1 312 ? 0.600 19.683 13.716 1.00 53.44 312 ASP A O 1
ATOM 2396 N N . LEU A 1 313 ? 2.475 18.515 13.109 1.00 44.94 313 LEU A N 1
ATOM 2397 C CA . LEU A 1 313 ? 3.256 18.949 14.253 1.00 44.94 313 LEU A CA 1
ATOM 2398 C C . LEU A 1 313 ? 3.130 20.459 14.177 1.00 44.94 313 LEU A C 1
ATOM 2400 O O . LEU A 1 313 ? 3.467 21.023 13.125 1.00 44.94 313 LEU A O 1
ATOM 2404 N N . PRO A 1 314 ? 2.555 21.119 15.200 1.00 44.34 314 PRO A N 1
ATOM 2405 C CA . PRO A 1 314 ? 2.644 22.555 15.195 1.00 44.34 314 PRO A CA 1
ATOM 2406 C C . PRO A 1 314 ? 4.122 22.812 14.964 1.00 44.34 314 PRO A C 1
ATOM 2408 O O . PRO A 1 314 ? 4.922 22.152 15.625 1.00 44.34 314 PRO A O 1
ATOM 2411 N N . GLY A 1 315 ? 4.483 23.588 13.941 1.00 44.00 315 GLY A N 1
ATOM 2412 C CA . GLY A 1 315 ? 5.892 23.832 13.656 1.00 44.00 315 GLY A CA 1
ATOM 2413 C C . GLY A 1 315 ? 6.530 24.520 14.875 1.00 44.00 315 GLY A C 1
ATOM 2414 O O . GLY A 1 315 ? 6.261 24.219 16.038 1.00 44.00 315 GLY A O 1
ATOM 2415 N N . PRO A 1 316 ? 7.222 25.638 14.725 1.00 40.62 316 PRO A N 1
ATOM 2416 C CA . PRO A 1 316 ? 6.890 26.680 15.676 1.00 40.62 316 PRO A CA 1
ATOM 2417 C C . PRO A 1 316 ? 5.365 26.861 15.557 1.00 40.62 316 PRO A C 1
ATOM 2419 O O . PRO A 1 316 ? 4.862 27.434 14.589 1.00 40.62 316 PRO A O 1
ATOM 2422 N N . ARG A 1 317 ? 4.594 26.326 16.516 1.00 41.88 317 ARG A N 1
ATOM 2423 C CA . ARG A 1 317 ? 3.349 26.969 16.917 1.00 41.88 317 ARG A CA 1
ATOM 2424 C C . ARG A 1 317 ? 3.843 28.360 17.258 1.00 41.88 317 ARG A C 1
ATOM 2426 O O . ARG A 1 317 ? 4.315 28.610 18.358 1.00 41.88 317 ARG A O 1
ATOM 2433 N N . TRP A 1 318 ? 3.797 29.269 16.300 1.00 48.09 318 TRP A N 1
ATOM 2434 C CA . TRP A 1 318 ? 3.644 30.652 16.651 1.00 48.09 318 TRP A CA 1
ATOM 2435 C C . TRP A 1 318 ? 2.263 30.683 17.302 1.00 48.09 318 TRP A C 1
ATOM 2437 O O . TRP A 1 318 ? 1.247 30.895 16.641 1.00 48.09 318 TRP A O 1
ATOM 2447 N N . THR A 1 319 ? 2.202 30.348 18.595 1.00 45.62 319 THR A N 1
ATOM 2448 C CA . THR A 1 319 ? 1.017 30.278 19.471 1.00 45.62 319 THR A CA 1
ATOM 2449 C C . THR A 1 319 ? 0.346 31.643 19.646 1.00 45.62 319 THR A C 1
ATOM 2451 O O . THR A 1 319 ? -0.420 31.884 20.572 1.00 45.62 319 THR A O 1
ATOM 2454 N N . SER A 1 320 ? 0.650 32.555 18.741 1.00 53.88 320 SER A N 1
ATOM 2455 C CA . SER A 1 320 ? 0.575 33.978 18.918 1.00 53.88 320 SER A CA 1
ATOM 2456 C C . SER A 1 320 ? 0.621 34.659 17.542 1.00 53.88 320 SER A C 1
ATOM 2458 O O . SER A 1 320 ? 1.046 35.786 17.411 1.00 53.88 320 SER A O 1
ATOM 2460 N N . ALA A 1 321 ? 0.085 34.061 16.474 1.00 57.44 321 ALA A N 1
ATOM 2461 C CA . ALA A 1 321 ? -0.518 34.930 15.457 1.00 57.44 321 ALA A CA 1
ATOM 2462 C C . ALA A 1 321 ? -1.748 35.617 16.093 1.00 57.44 321 ALA A C 1
ATOM 2464 O O . ALA A 1 321 ? -2.487 34.952 16.831 1.00 57.44 321 ALA A O 1
ATOM 2465 N N . PRO A 1 322 ? -2.022 36.909 15.829 1.00 68.94 322 PRO A N 1
ATOM 2466 C CA . PRO A 1 322 ? -3.195 37.545 16.404 1.00 68.94 322 PRO A CA 1
ATOM 2467 C C . PRO A 1 322 ? -4.480 36.803 16.004 1.00 68.94 322 PRO A C 1
ATOM 2469 O O . PRO A 1 322 ? -4.563 36.270 14.884 1.00 68.94 322 PRO A O 1
ATOM 2472 N N . PRO A 1 323 ? -5.512 36.788 16.874 1.00 78.69 323 PRO A N 1
ATOM 2473 C CA . PRO A 1 323 ? -6.798 36.179 16.560 1.00 78.69 323 PRO A CA 1
ATOM 2474 C C . PRO A 1 323 ? -7.305 36.614 15.182 1.00 78.69 323 PRO A C 1
ATOM 2476 O O . PRO A 1 323 ? -7.113 37.757 14.765 1.00 78.69 323 PRO A O 1
ATOM 2479 N N . ARG A 1 324 ? -7.982 35.713 14.458 1.00 78.50 324 ARG A N 1
ATOM 2480 C CA . ARG A 1 324 ? -8.486 35.990 13.098 1.00 78.50 324 ARG A CA 1
ATOM 2481 C C . ARG A 1 324 ? -9.326 37.274 13.027 1.00 78.50 324 ARG A C 1
ATOM 2483 O O . ARG A 1 324 ? -9.226 37.995 12.038 1.00 78.50 324 ARG A O 1
ATOM 2490 N N . ALA A 1 325 ? -10.102 37.569 14.072 1.00 79.81 325 ALA A N 1
ATOM 2491 C CA . ALA A 1 325 ? -10.876 38.804 14.183 1.00 79.81 325 ALA A CA 1
ATOM 2492 C C . ALA A 1 325 ? -9.979 40.054 14.152 1.00 79.81 325 ALA A C 1
ATOM 2494 O O . ALA A 1 325 ? -10.210 40.942 13.339 1.00 79.81 325 ALA A O 1
ATOM 2495 N N . LEU A 1 326 ? -8.899 40.063 14.941 1.00 83.06 326 LEU A N 1
ATOM 2496 C CA . LEU A 1 326 ? -7.928 41.159 14.991 1.00 83.06 326 LEU A CA 1
ATOM 2497 C C . LEU A 1 326 ? -7.182 41.308 13.661 1.00 83.06 326 LEU A C 1
ATOM 2499 O O . LEU A 1 326 ? -7.010 42.416 13.168 1.00 83.06 326 LEU A O 1
ATOM 2503 N N . ARG A 1 327 ? -6.789 40.194 13.029 1.00 85.69 327 ARG A N 1
ATOM 2504 C CA . ARG A 1 327 ? -6.185 40.234 11.685 1.00 85.69 327 ARG A CA 1
ATOM 2505 C C . ARG A 1 327 ? -7.129 40.865 10.663 1.00 85.69 327 ARG A C 1
ATOM 2507 O O . ARG A 1 327 ? -6.699 41.704 9.884 1.00 85.69 327 ARG A O 1
ATOM 2514 N N . SER A 1 328 ? -8.406 40.493 10.694 1.00 84.81 328 SER A N 1
ATOM 2515 C CA . SER A 1 328 ? -9.416 41.024 9.769 1.00 84.81 328 SER A CA 1
ATOM 2516 C C . SER A 1 328 ? -9.694 42.512 10.016 1.00 84.81 328 SER A C 1
ATOM 2518 O O . SER A 1 328 ? -9.824 43.265 9.058 1.00 84.81 328 SER A O 1
ATOM 2520 N N . GLU A 1 329 ? -9.728 42.940 11.283 1.00 87.50 329 GLU A N 1
ATOM 2521 C CA . GLU A 1 329 ? -9.840 44.346 11.706 1.00 87.50 329 GLU A CA 1
ATOM 2522 C C . GLU A 1 329 ? -8.677 45.187 11.162 1.00 87.50 329 GLU A C 1
ATOM 2524 O O . GLU A 1 329 ? -8.899 46.189 10.483 1.00 87.50 329 GLU A O 1
ATOM 2529 N N . VAL A 1 330 ? -7.437 44.747 11.402 1.00 86.25 330 VAL A N 1
ATOM 2530 C CA . VAL A 1 330 ? -6.231 45.467 10.969 1.00 86.25 330 VAL A CA 1
ATOM 2531 C C . VAL A 1 330 ? -6.133 45.497 9.447 1.00 86.25 330 VAL A C 1
ATOM 2533 O O . VAL A 1 330 ? -5.964 46.571 8.881 1.00 86.25 330 VAL A O 1
ATOM 2536 N N . ILE A 1 331 ? -6.298 44.358 8.764 1.00 88.06 331 ILE A N 1
ATOM 2537 C CA . ILE A 1 331 ? -6.286 44.313 7.292 1.00 88.06 331 ILE A CA 1
ATOM 2538 C C . ILE A 1 331 ? -7.376 45.231 6.734 1.00 88.06 331 ILE A C 1
ATOM 2540 O O . ILE A 1 331 ? -7.089 46.036 5.855 1.00 88.06 331 ILE A O 1
ATOM 2544 N N . GLY A 1 332 ? -8.591 45.188 7.289 1.00 87.50 332 GLY A N 1
ATOM 2545 C CA . GLY A 1 332 ? -9.691 46.075 6.907 1.00 87.50 332 GLY A CA 1
ATOM 2546 C C . GLY A 1 332 ? -9.332 47.559 6.993 1.00 87.50 332 GLY A C 1
ATOM 2547 O O . GLY A 1 332 ? -9.636 48.318 6.076 1.00 87.50 332 GLY A O 1
ATOM 2548 N N . ALA A 1 333 ? -8.632 47.963 8.055 1.00 86.62 333 ALA A N 1
ATOM 2549 C CA . ALA A 1 333 ? -8.164 49.335 8.233 1.00 86.62 333 ALA A CA 1
ATOM 2550 C C . ALA A 1 333 ? -7.009 49.724 7.288 1.00 86.62 333 ALA A C 1
ATOM 2552 O O . ALA A 1 333 ? -6.829 50.909 7.007 1.00 86.62 333 ALA A O 1
ATOM 2553 N N . LEU A 1 334 ? -6.214 48.756 6.822 1.00 87.06 334 LEU A N 1
ATOM 2554 C CA . LEU A 1 334 ? -5.069 48.981 5.932 1.00 87.06 334 LEU A CA 1
ATOM 2555 C C . LEU A 1 334 ? -5.435 48.924 4.446 1.00 87.06 334 LEU A C 1
ATOM 2557 O O . LEU A 1 334 ? -4.785 49.597 3.653 1.00 87.06 334 LEU A O 1
ATOM 2561 N N . LEU A 1 335 ? -6.465 48.160 4.067 1.00 85.06 335 LEU A N 1
ATOM 2562 C CA . LEU A 1 335 ? -6.869 47.906 2.677 1.00 85.06 335 LEU A CA 1
ATOM 2563 C C . LEU A 1 335 ? -6.914 49.151 1.770 1.00 85.06 335 LEU A C 1
ATOM 2565 O O . LEU A 1 335 ? -6.404 49.049 0.656 1.00 85.06 335 LEU A O 1
ATOM 2569 N N . PRO A 1 336 ? -7.456 50.313 2.194 1.00 84.12 336 PRO A N 1
ATOM 2570 C CA . PRO A 1 336 ? -7.482 51.511 1.349 1.00 84.12 336 PRO A CA 1
ATOM 2571 C C . PRO A 1 336 ? -6.092 52.032 0.954 1.00 84.12 336 PRO A C 1
ATOM 2573 O O . PRO A 1 336 ? -5.955 52.700 -0.067 1.00 84.12 336 PRO A O 1
ATOM 2576 N N . ASP A 1 337 ? -5.071 51.718 1.754 1.00 79.00 337 ASP A N 1
ATOM 2577 C CA . ASP A 1 337 ? -3.709 52.230 1.612 1.00 79.00 337 ASP A CA 1
ATOM 2578 C C . ASP A 1 337 ? -2.736 51.198 1.016 1.00 79.00 337 ASP A C 1
ATOM 2580 O O . ASP A 1 337 ? -1.575 51.535 0.744 1.00 79.00 337 ASP A O 1
ATOM 2584 N N . LEU A 1 338 ? -3.171 49.946 0.823 1.00 82.88 338 LEU A N 1
ATOM 2585 C CA . LEU A 1 338 ? -2.357 48.877 0.241 1.00 82.88 338 LEU A CA 1
ATOM 2586 C C . LEU A 1 338 ? -2.355 48.991 -1.290 1.00 82.88 338 LEU A C 1
ATOM 2588 O O . LEU A 1 338 ? -3.390 48.896 -1.944 1.00 82.88 338 LEU A O 1
ATOM 2592 N N . GLY A 1 339 ? -1.170 49.186 -1.874 1.00 77.88 339 GLY A N 1
ATOM 2593 C CA . GLY A 1 339 ? -0.988 49.104 -3.326 1.00 77.88 339 GLY A CA 1
ATOM 2594 C C . GLY A 1 339 ? -1.030 47.650 -3.798 1.00 77.88 339 GLY A C 1
ATOM 2595 O O . GLY A 1 339 ? -0.830 46.738 -2.999 1.00 77.88 339 GLY A O 1
ATOM 2596 N N . ARG A 1 340 ? -1.260 47.408 -5.091 1.00 77.38 340 ARG A N 1
ATOM 2597 C CA . ARG A 1 340 ? -1.259 46.050 -5.662 1.00 77.38 340 ARG A CA 1
ATOM 2598 C C . ARG A 1 340 ? 0.106 45.379 -5.461 1.00 77.38 340 ARG A C 1
ATOM 2600 O O . ARG A 1 340 ? 1.118 45.982 -5.804 1.00 77.38 340 ARG A O 1
ATOM 2607 N N . GLY A 1 341 ? 0.119 44.148 -4.952 1.00 81.12 341 GLY A N 1
ATOM 2608 C CA . GLY A 1 341 ? 1.341 43.390 -4.680 1.00 81.12 341 GLY A CA 1
ATOM 2609 C C . GLY A 1 341 ? 2.008 43.696 -3.336 1.00 81.12 341 GLY A C 1
ATOM 2610 O O . GLY A 1 341 ? 3.129 43.248 -3.122 1.00 81.12 341 GLY A O 1
ATOM 2611 N N . SER A 1 342 ? 1.346 44.430 -2.433 1.00 86.31 342 SER A N 1
ATOM 2612 C CA . SER A 1 342 ? 1.857 44.628 -1.071 1.00 86.31 342 SER A CA 1
ATOM 2613 C C . SER A 1 342 ? 1.623 43.372 -0.231 1.00 86.31 342 SER A C 1
ATOM 2615 O O . SER A 1 342 ? 0.619 42.673 -0.387 1.00 86.31 342 SER A O 1
ATOM 2617 N N . VAL A 1 343 ? 2.521 43.112 0.712 1.00 87.38 343 VAL A N 1
ATOM 2618 C CA . VAL A 1 343 ? 2.416 42.005 1.664 1.00 87.38 343 VAL A CA 1
ATOM 2619 C C . VAL A 1 343 ? 2.340 42.570 3.066 1.00 87.38 343 VAL A C 1
ATOM 2621 O O . VAL A 1 343 ? 3.153 43.402 3.467 1.00 87.38 343 VAL A O 1
ATOM 2624 N N . VAL A 1 344 ? 1.351 42.114 3.826 1.00 88.50 344 VAL A N 1
ATOM 2625 C CA . VAL A 1 344 ? 1.255 42.428 5.249 1.00 88.50 344 VAL A CA 1
ATOM 2626 C C . VAL A 1 344 ? 1.784 41.241 6.027 1.00 88.50 344 VAL A C 1
ATOM 2628 O O . VAL A 1 344 ? 1.260 40.129 5.922 1.00 88.50 344 VAL A O 1
ATOM 2631 N N . TYR A 1 345 ? 2.793 41.502 6.840 1.00 87.69 345 TYR A N 1
ATOM 2632 C CA . TYR A 1 345 ? 3.357 40.562 7.785 1.00 87.69 345 TYR A CA 1
ATOM 2633 C C . TYR A 1 345 ? 2.983 40.939 9.216 1.00 87.69 345 TYR A C 1
ATOM 2635 O O . TYR A 1 345 ? 2.627 42.083 9.508 1.00 87.69 345 TYR A O 1
ATOM 2643 N N . VAL A 1 346 ? 3.094 39.981 10.129 1.00 86.88 346 VAL A N 1
ATOM 2644 C CA . VAL A 1 346 ? 2.880 40.192 11.562 1.00 86.88 346 VAL A CA 1
ATOM 2645 C C . VAL A 1 346 ? 3.998 39.556 12.369 1.00 86.88 346 VAL A C 1
ATOM 2647 O O . VAL A 1 346 ? 4.435 38.449 12.046 1.00 86.88 346 VAL A O 1
ATOM 2650 N N . LEU A 1 347 ? 4.450 40.238 13.424 1.00 82.81 347 LEU A N 1
ATOM 2651 C CA . LEU A 1 347 ? 5.298 39.596 14.414 1.00 82.81 347 LEU A CA 1
ATOM 2652 C C . LEU A 1 347 ? 4.422 38.625 15.221 1.00 82.81 347 LEU A C 1
ATOM 2654 O O . LEU A 1 347 ? 3.406 39.055 15.776 1.00 82.81 347 LEU A O 1
ATOM 2658 N N . PRO A 1 348 ? 4.775 37.337 15.318 1.00 74.94 348 PRO A N 1
ATOM 2659 C CA . PRO A 1 348 ? 3.887 36.343 15.895 1.00 74.94 348 PRO A CA 1
ATOM 2660 C C . PRO A 1 348 ? 3.914 36.312 17.422 1.00 74.94 348 PRO A C 1
ATOM 2662 O O . PRO A 1 348 ? 3.593 35.286 17.999 1.00 74.94 348 PRO A O 1
ATOM 2665 N N . GLU A 1 349 ? 4.303 37.396 18.088 1.00 76.31 349 GLU A N 1
ATOM 2666 C CA . GLU A 1 349 ? 4.117 37.600 19.522 1.00 76.31 349 GLU A CA 1
ATOM 2667 C C . GLU A 1 349 ? 3.771 39.068 19.770 1.00 76.31 349 GLU A C 1
ATOM 2669 O O . GLU A 1 349 ? 4.356 39.955 19.132 1.00 76.31 349 GLU A O 1
ATOM 2674 N N . PRO A 1 350 ? 2.816 39.358 20.673 1.00 76.69 350 PRO A N 1
ATOM 2675 C CA . PRO A 1 350 ? 2.554 40.724 21.047 1.00 76.69 350 PRO A CA 1
ATOM 2676 C C . PRO A 1 350 ? 3.759 41.222 21.836 1.00 76.69 350 PRO A C 1
ATOM 2678 O O . PRO A 1 350 ? 4.260 40.567 22.749 1.00 76.69 350 PRO A O 1
ATOM 2681 N N . LEU A 1 351 ? 4.225 42.401 21.480 1.00 75.12 351 LEU A N 1
ATOM 2682 C CA . LEU A 1 351 ? 5.433 42.968 22.037 1.00 75.12 351 LEU A CA 1
ATOM 2683 C C . LEU A 1 351 ? 5.083 44.187 22.871 1.00 75.12 351 LEU A C 1
ATOM 2685 O O . LEU A 1 351 ? 4.144 44.936 22.579 1.00 75.12 351 LEU A O 1
ATOM 2689 N N . HIS A 1 352 ? 5.848 44.379 23.937 1.00 71.75 352 HIS A N 1
ATOM 2690 C CA . HIS A 1 352 ? 5.769 45.603 24.706 1.00 71.75 352 HIS A CA 1
ATOM 2691 C C . HIS A 1 352 ? 6.220 46.754 23.806 1.00 71.75 352 HIS A C 1
ATOM 2693 O O . HIS A 1 352 ? 7.282 46.670 23.192 1.00 71.75 352 HIS A O 1
ATOM 2699 N N . ALA A 1 353 ? 5.443 47.830 23.705 1.00 65.50 353 ALA A N 1
ATOM 2700 C CA . ALA A 1 353 ? 5.702 48.882 22.722 1.00 65.50 353 ALA A CA 1
ATOM 2701 C C . ALA A 1 353 ? 7.110 49.504 22.812 1.00 65.50 353 ALA A C 1
ATOM 2703 O O . ALA A 1 353 ? 7.669 49.913 21.798 1.00 65.50 353 ALA A O 1
ATOM 2704 N N . ARG A 1 354 ? 7.723 49.511 24.007 1.00 62.47 354 ARG A N 1
ATOM 2705 C CA . ARG A 1 354 ? 9.132 49.912 24.189 1.00 62.47 354 ARG A CA 1
ATOM 2706 C C . ARG A 1 354 ? 10.119 48.942 23.524 1.00 62.47 354 ARG A C 1
ATOM 2708 O O . ARG A 1 354 ? 11.088 49.382 22.928 1.00 62.47 354 ARG A O 1
ATOM 2715 N N . SER A 1 355 ? 9.829 47.644 23.536 1.00 59.19 355 SER A N 1
ATOM 2716 C CA . SER A 1 355 ? 10.639 46.597 22.896 1.00 59.19 355 SER A CA 1
ATOM 2717 C C . SER A 1 355 ? 10.504 46.577 21.369 1.00 59.19 355 SER A C 1
ATOM 2719 O O . SER A 1 355 ? 11.395 46.079 20.689 1.00 59.19 355 SER A O 1
ATOM 2721 N N . ALA A 1 356 ? 9.429 47.154 20.815 1.00 58.50 356 ALA A N 1
ATOM 2722 C CA . ALA A 1 356 ? 9.279 47.367 19.366 1.00 58.50 356 ALA A CA 1
ATOM 2723 C C . ALA A 1 356 ? 10.424 48.211 18.805 1.00 58.50 356 ALA A C 1
ATOM 2725 O O . ALA A 1 356 ? 10.846 48.042 17.667 1.00 58.50 356 ALA A O 1
ATOM 2726 N N . VAL A 1 357 ? 10.874 49.154 19.631 1.00 56.72 357 VAL A N 1
ATOM 2727 C CA . VAL A 1 357 ? 11.862 50.174 19.304 1.00 56.72 357 VAL A CA 1
ATOM 2728 C C . VAL A 1 357 ? 13.270 49.586 19.378 1.00 56.72 357 VAL A C 1
ATOM 2730 O O . VAL A 1 357 ? 14.056 49.769 18.451 1.00 56.72 357 VAL A O 1
ATOM 2733 N N . ASP A 1 358 ? 13.552 48.810 20.427 1.00 51.72 358 ASP A N 1
ATOM 2734 C CA . ASP A 1 358 ? 14.859 48.177 20.646 1.00 51.72 358 ASP A CA 1
ATOM 2735 C C . ASP A 1 358 ? 15.157 47.052 19.642 1.00 51.72 358 ASP A C 1
ATOM 2737 O O . ASP A 1 358 ? 16.313 46.824 19.292 1.00 51.72 358 ASP A O 1
ATOM 2741 N N . ALA A 1 359 ? 14.129 46.361 19.138 1.00 50.81 359 ALA A N 1
ATOM 2742 C CA . ALA A 1 359 ? 14.310 45.263 18.190 1.00 50.81 359 ALA A CA 1
ATOM 2743 C C . ALA A 1 359 ? 14.695 45.721 16.766 1.00 50.81 359 ALA A C 1
ATOM 2745 O O . ALA A 1 359 ? 15.237 44.911 16.013 1.00 50.81 359 ALA A O 1
ATOM 2746 N N . PHE A 1 360 ? 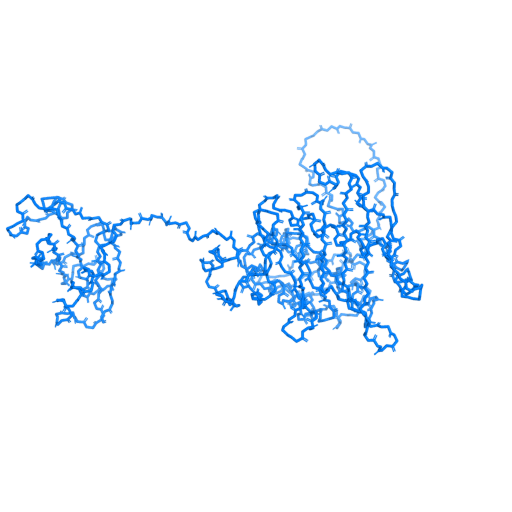14.428 46.983 16.385 1.00 56.94 360 PHE A N 1
ATOM 2747 C CA . PHE A 1 360 ? 14.513 47.417 14.977 1.00 56.94 360 PHE A CA 1
ATOM 2748 C C . PHE A 1 360 ? 15.147 48.802 14.723 1.00 56.94 360 PHE A C 1
ATOM 2750 O O . PHE A 1 360 ? 15.260 49.201 13.567 1.00 56.94 360 PHE A O 1
ATOM 2757 N N . GLY A 1 361 ? 15.638 49.505 15.752 1.00 53.41 361 GLY A N 1
ATOM 2758 C CA . GLY A 1 361 ? 16.754 50.449 15.594 1.00 53.41 361 GLY A CA 1
ATOM 2759 C C . GLY A 1 361 ? 16.480 51.960 15.522 1.00 53.41 361 GLY A C 1
ATOM 2760 O O . GLY A 1 361 ? 17.464 52.684 15.465 1.00 53.41 361 GLY A O 1
ATOM 2761 N N . GLU A 1 362 ? 15.240 52.481 15.584 1.00 52.53 362 GLU A N 1
ATOM 2762 C CA . GLU A 1 362 ? 14.974 53.945 15.678 1.00 52.53 362 GLU A CA 1
ATOM 2763 C C . GLU A 1 362 ? 13.625 54.328 16.368 1.00 52.53 362 GLU A C 1
ATOM 2765 O O . GLU A 1 362 ? 12.690 53.525 16.391 1.00 52.53 362 GLU A O 1
ATOM 2770 N N . PRO A 1 363 ? 13.476 55.550 16.955 1.00 46.72 363 PRO A N 1
ATOM 2771 C CA . PRO A 1 363 ? 12.814 55.755 18.257 1.00 46.72 363 PRO A CA 1
ATOM 2772 C C . PRO A 1 363 ? 11.295 55.972 18.226 1.00 46.72 363 PRO A C 1
ATOM 2774 O O . PRO A 1 363 ? 10.822 56.849 17.514 1.00 46.72 363 PRO A O 1
ATOM 2777 N N . ALA A 1 364 ? 10.576 55.238 19.084 1.00 50.25 364 ALA A N 1
ATOM 2778 C CA . ALA A 1 364 ? 9.213 55.452 19.601 1.00 50.25 364 ALA A CA 1
ATOM 2779 C C . ALA A 1 364 ? 8.060 55.607 18.584 1.00 50.25 364 ALA A C 1
ATOM 2781 O O . ALA A 1 364 ? 7.926 56.606 17.880 1.00 50.25 364 ALA A O 1
ATOM 2782 N N . LEU A 1 365 ? 7.139 54.639 18.583 1.00 54.50 365 LEU A N 1
ATOM 2783 C CA . LEU A 1 365 ? 5.759 54.901 18.169 1.00 54.50 365 LEU A CA 1
ATOM 2784 C C . LEU A 1 365 ? 5.158 55.906 19.175 1.00 54.50 365 LEU A C 1
ATOM 2786 O O . LEU A 1 365 ? 5.225 55.646 20.380 1.00 54.50 365 LEU A O 1
ATOM 2790 N N . PRO A 1 366 ? 4.616 57.056 18.738 1.00 47.53 366 PRO A N 1
ATOM 2791 C CA . PRO A 1 366 ? 4.067 58.050 19.656 1.00 47.53 366 PRO A CA 1
ATOM 2792 C C . PRO A 1 366 ? 2.898 57.464 20.471 1.00 47.53 366 PRO A C 1
ATOM 2794 O O . PRO A 1 366 ? 2.060 56.748 19.926 1.00 47.53 366 PRO A O 1
ATOM 2797 N N . ASN A 1 367 ? 2.847 57.792 21.769 1.00 50.41 367 ASN A N 1
ATOM 2798 C CA . ASN A 1 367 ? 1.793 57.435 22.739 1.00 50.41 367 ASN A CA 1
ATOM 2799 C C . ASN A 1 367 ? 1.642 55.948 23.124 1.00 50.41 367 ASN A C 1
ATOM 2801 O O . ASN A 1 367 ? 0.577 55.546 23.583 1.00 50.41 367 ASN A O 1
ATOM 2805 N N . ALA A 1 368 ? 2.687 55.129 23.000 1.00 51.62 368 ALA A N 1
ATOM 2806 C CA . ALA A 1 368 ? 2.636 53.714 23.382 1.00 51.62 368 ALA A CA 1
ATOM 2807 C C . ALA A 1 368 ? 3.302 53.417 24.746 1.00 51.62 368 ALA A C 1
ATOM 2809 O O . ALA A 1 368 ? 3.983 52.404 24.919 1.00 51.62 368 ALA A O 1
ATOM 2810 N N . ASP A 1 369 ? 3.160 54.306 25.731 1.00 53.81 369 ASP A N 1
ATOM 2811 C CA . ASP A 1 369 ? 3.748 54.082 27.053 1.00 53.81 369 ASP A CA 1
ATOM 2812 C C . ASP A 1 369 ? 2.995 52.983 27.824 1.00 53.81 369 ASP A C 1
ATOM 2814 O O . ASP A 1 369 ? 1.823 53.124 28.154 1.00 53.81 369 ASP A O 1
ATOM 2818 N N . ALA A 1 370 ? 3.718 51.899 28.133 1.00 59.22 370 ALA A N 1
ATOM 2819 C CA . ALA A 1 370 ? 3.325 50.781 29.005 1.00 59.22 370 ALA A CA 1
ATOM 2820 C C . ALA A 1 370 ? 2.257 49.804 28.473 1.00 59.22 370 ALA A C 1
ATOM 2822 O O . ALA A 1 370 ? 1.519 49.208 29.259 1.00 59.22 370 ALA A O 1
ATOM 2823 N N . VAL A 1 371 ? 2.181 49.598 27.154 1.00 69.06 371 VAL A N 1
ATOM 2824 C CA . VAL A 1 371 ? 1.168 48.718 26.557 1.00 69.06 371 VAL A CA 1
ATOM 2825 C C . VAL A 1 371 ? 1.791 47.628 25.678 1.00 69.06 371 VAL A C 1
ATOM 2827 O O . VAL A 1 371 ? 2.687 47.886 24.871 1.00 69.06 371 VAL A O 1
ATOM 2830 N N . THR A 1 372 ? 1.298 46.398 25.832 1.00 78.69 372 THR A N 1
ATOM 2831 C CA . THR A 1 372 ? 1.651 45.236 25.002 1.00 78.69 372 THR A CA 1
ATOM 2832 C C . THR A 1 372 ? 0.645 45.095 23.867 1.00 78.69 372 THR A C 1
ATOM 2834 O O . THR A 1 372 ? -0.557 45.053 24.115 1.00 78.69 372 THR A O 1
ATOM 2837 N N . GLY A 1 373 ? 1.116 45.026 22.624 1.00 82.56 373 GLY A N 1
ATOM 2838 C CA . GLY A 1 373 ? 0.256 45.015 21.440 1.00 82.56 373 GLY A CA 1
ATOM 2839 C C . GLY A 1 373 ? 0.889 44.296 20.257 1.00 82.56 373 GLY A C 1
ATOM 2840 O O . GLY A 1 373 ? 1.987 43.755 20.352 1.00 82.56 373 GLY A O 1
ATOM 2841 N N . TRP A 1 374 ? 0.175 44.266 19.138 1.00 86.62 374 TRP A N 1
ATOM 2842 C CA . TRP A 1 374 ? 0.569 43.513 17.947 1.00 86.62 374 TRP A CA 1
ATOM 2843 C C . TRP A 1 374 ? 1.304 44.397 16.952 1.00 86.62 374 TRP A C 1
ATOM 2845 O O . TRP A 1 374 ? 0.805 45.467 16.612 1.00 86.62 374 TRP A O 1
ATOM 2855 N N . LEU A 1 375 ? 2.450 43.942 16.449 1.00 85.38 375 LEU A N 1
ATOM 2856 C CA . LEU A 1 375 ? 3.206 44.653 15.423 1.00 85.38 375 LEU A CA 1
ATOM 2857 C C . LEU A 1 375 ? 3.025 43.989 14.062 1.00 85.38 375 LEU A C 1
ATOM 2859 O O . LEU A 1 375 ? 3.266 42.796 13.896 1.00 85.38 375 LEU A O 1
ATOM 2863 N N . PHE A 1 376 ? 2.652 44.798 13.086 1.00 88.31 376 PHE A N 1
ATOM 2864 C CA . PHE A 1 376 ? 2.526 44.443 11.687 1.00 88.31 376 PHE A CA 1
ATOM 2865 C C . PHE A 1 376 ? 3.550 45.226 10.872 1.00 88.31 376 PHE A C 1
ATOM 2867 O O . PHE A 1 376 ? 3.959 46.329 11.245 1.00 88.31 376 PHE A O 1
ATOM 2874 N N . PHE A 1 377 ? 3.939 44.652 9.744 1.00 88.12 377 PHE A N 1
ATOM 2875 C CA . PHE A 1 377 ? 4.843 45.254 8.780 1.00 88.12 377 PHE A CA 1
ATOM 2876 C C . PHE A 1 377 ? 4.209 45.171 7.395 1.00 88.12 377 PHE A C 1
ATOM 2878 O O . PHE A 1 377 ? 3.756 44.107 6.981 1.00 88.12 377 PHE A O 1
ATOM 2885 N N . ILE A 1 378 ? 4.141 46.299 6.700 1.00 90.00 378 ILE A N 1
ATOM 2886 C CA . ILE A 1 378 ? 3.646 46.397 5.334 1.00 90.00 378 ILE A CA 1
ATOM 2887 C C . ILE A 1 378 ? 4.850 46.558 4.426 1.00 90.00 378 ILE A C 1
ATOM 2889 O O . ILE A 1 378 ? 5.522 47.595 4.431 1.00 90.00 378 ILE A O 1
ATOM 2893 N N . ASP A 1 379 ? 5.061 45.533 3.623 1.00 87.62 379 ASP A N 1
ATOM 2894 C CA . ASP A 1 379 ? 6.031 45.515 2.552 1.00 87.62 379 ASP A CA 1
ATOM 2895 C C . ASP A 1 379 ? 5.322 45.865 1.246 1.00 87.62 379 ASP A C 1
ATOM 2897 O O . ASP A 1 379 ? 4.409 45.160 0.813 1.00 87.62 379 ASP A O 1
ATOM 2901 N N . ARG A 1 380 ? 5.691 46.989 0.638 1.00 87.00 380 ARG A N 1
ATOM 2902 C CA . ARG A 1 380 ? 5.100 47.424 -0.635 1.00 87.00 380 ARG A CA 1
ATOM 2903 C C . ARG A 1 380 ? 5.863 46.892 -1.847 1.00 87.00 380 ARG A C 1
ATOM 2905 O O . ARG A 1 380 ? 5.354 47.008 -2.957 1.00 87.00 380 ARG A O 1
ATOM 2912 N N . GLU A 1 381 ? 7.049 46.326 -1.642 1.00 83.44 381 GLU A N 1
ATOM 2913 C CA . GLU A 1 381 ? 7.932 45.816 -2.693 1.00 83.44 381 GLU A CA 1
ATOM 2914 C C . GLU A 1 381 ? 8.568 44.488 -2.234 1.00 83.44 381 GLU A C 1
ATOM 2916 O O . GLU A 1 381 ? 9.785 44.401 -2.049 1.00 83.44 381 GLU A O 1
ATOM 2921 N N . PRO A 1 382 ? 7.755 43.430 -2.041 1.00 79.56 382 PRO A N 1
ATOM 2922 C CA . PRO A 1 382 ? 8.235 42.167 -1.496 1.00 79.56 382 PRO A CA 1
ATOM 2923 C C . PRO A 1 382 ? 9.355 41.562 -2.345 1.00 79.56 382 PRO A C 1
ATOM 2925 O O . PRO A 1 382 ? 9.233 41.412 -3.562 1.00 79.56 382 PRO A O 1
ATOM 2928 N N . GLY A 1 383 ? 10.441 41.166 -1.679 1.00 75.19 383 GLY A N 1
ATOM 2929 C CA . GLY A 1 383 ? 11.617 40.566 -2.317 1.00 75.19 383 GLY A CA 1
ATOM 2930 C C . GLY A 1 383 ? 12.705 41.563 -2.724 1.00 75.19 383 GLY A C 1
ATOM 2931 O O . GLY A 1 383 ? 13.726 41.136 -3.261 1.00 75.19 383 GLY A O 1
ATOM 2932 N N . VAL A 1 384 ? 12.529 42.859 -2.446 1.00 78.12 384 VAL A N 1
ATOM 2933 C CA . VAL A 1 384 ? 13.561 43.887 -2.628 1.00 78.12 384 VAL A CA 1
ATOM 2934 C C . VAL A 1 384 ? 14.394 44.014 -1.338 1.00 78.12 384 VAL A C 1
ATOM 2936 O O . VAL A 1 384 ? 13.879 44.460 -0.320 1.00 78.12 384 VAL A O 1
ATOM 2939 N N . PRO A 1 385 ? 15.686 43.629 -1.324 1.00 65.81 385 PRO A N 1
ATOM 2940 C CA . PRO A 1 385 ? 16.478 43.580 -0.089 1.00 65.81 385 PRO A CA 1
ATOM 2941 C C . PRO A 1 385 ? 17.142 44.918 0.297 1.00 65.81 385 PRO A C 1
ATOM 2943 O O . PRO A 1 385 ? 17.783 45.006 1.343 1.00 65.81 385 PRO A O 1
ATOM 2946 N N . TRP A 1 386 ? 17.039 45.952 -0.542 1.00 73.31 386 TRP A N 1
ATOM 2947 C CA . TRP A 1 386 ? 17.566 47.303 -0.294 1.00 73.31 386 TRP A CA 1
ATOM 2948 C C . TRP A 1 386 ? 16.436 48.292 0.006 1.00 73.31 386 TRP A C 1
ATOM 2950 O O . TRP A 1 386 ? 15.271 47.956 -0.129 1.00 73.31 386 TRP A O 1
ATOM 2960 N N . GLY A 1 387 ? 16.762 49.516 0.427 1.00 76.00 387 GLY A N 1
ATOM 2961 C CA . GLY A 1 387 ? 15.766 50.429 0.979 1.00 76.00 387 GLY A CA 1
ATOM 2962 C C . GLY A 1 387 ? 14.617 50.763 0.020 1.00 76.00 387 GLY A C 1
ATOM 2963 O O . GLY A 1 387 ? 14.848 51.282 -1.073 1.00 76.00 387 GLY A O 1
ATOM 2964 N N . HIS A 1 388 ? 13.386 50.496 0.455 1.00 77.88 388 HIS A N 1
ATOM 2965 C CA . HIS A 1 388 ? 12.142 50.786 -0.252 1.00 77.88 388 HIS A CA 1
ATOM 2966 C C . HIS A 1 388 ? 11.063 51.274 0.737 1.00 77.88 388 HIS A C 1
ATOM 2968 O O . HIS A 1 388 ? 11.172 51.052 1.950 1.00 77.88 388 HIS A O 1
ATOM 2974 N N . PRO A 1 389 ? 10.010 51.970 0.268 1.00 79.31 389 PRO A N 1
ATOM 2975 C CA . PRO A 1 389 ? 8.953 52.464 1.144 1.00 79.31 389 PRO A CA 1
ATOM 2976 C C . PRO A 1 389 ? 8.215 51.319 1.852 1.00 79.31 389 PRO A C 1
ATOM 2978 O O . PRO A 1 389 ? 7.530 50.517 1.220 1.00 79.31 389 PRO A O 1
ATOM 2981 N N . CYS A 1 390 ? 8.310 51.284 3.177 1.00 83.69 390 CYS A N 1
ATOM 2982 C CA . CYS A 1 390 ? 7.634 50.320 4.044 1.00 83.69 390 CYS A CA 1
ATOM 2983 C C . CYS A 1 390 ? 6.860 51.026 5.155 1.00 83.69 390 CYS A C 1
ATOM 2985 O O . CYS A 1 390 ? 7.014 52.229 5.386 1.00 83.69 390 CYS A O 1
ATOM 2987 N N . GLU A 1 391 ? 6.055 50.276 5.901 1.00 86.50 391 GLU A N 1
ATOM 2988 C CA . GLU A 1 391 ? 5.348 50.812 7.062 1.00 86.50 391 GLU A CA 1
ATOM 2989 C C . GLU A 1 391 ? 5.249 49.793 8.199 1.00 86.50 391 GLU A C 1
ATOM 2991 O O . GLU A 1 391 ? 4.920 48.632 7.982 1.00 86.50 391 GLU A O 1
ATOM 2996 N N . TYR A 1 392 ? 5.498 50.241 9.428 1.00 86.56 392 TYR A N 1
ATOM 2997 C CA . TYR A 1 392 ? 5.181 49.499 10.643 1.00 86.56 392 TYR A CA 1
ATOM 2998 C C . TYR A 1 392 ? 3.834 49.957 11.184 1.00 86.56 392 TYR A C 1
ATOM 3000 O O . TYR A 1 392 ? 3.558 51.158 11.252 1.00 86.56 392 TYR A O 1
ATOM 3008 N N . VAL A 1 393 ? 3.015 49.006 11.618 1.00 87.06 393 VAL A N 1
ATOM 3009 C CA . VAL A 1 393 ? 1.695 49.268 12.192 1.00 87.06 393 VAL A CA 1
ATOM 3010 C C . VAL A 1 393 ? 1.590 48.541 13.521 1.00 87.06 393 VAL A C 1
ATOM 3012 O O . VAL A 1 393 ? 1.666 47.320 13.573 1.00 87.06 393 VAL A O 1
ATOM 3015 N N . PHE A 1 394 ? 1.409 49.281 14.608 1.00 86.69 394 PHE A N 1
ATOM 3016 C CA . PHE A 1 394 ? 1.211 48.717 15.937 1.00 86.69 394 PHE A CA 1
ATOM 3017 C C . PHE A 1 394 ? -0.248 48.831 16.356 1.00 86.69 394 PHE A C 1
ATOM 3019 O O . PHE A 1 394 ? -0.831 49.911 16.279 1.00 86.69 394 PHE A O 1
ATOM 3026 N N . ARG A 1 395 ? -0.822 47.724 16.822 1.00 87.25 395 ARG A N 1
ATOM 3027 C CA . ARG A 1 395 ? -2.196 47.632 17.314 1.00 87.25 395 ARG A CA 1
ATOM 3028 C C . ARG A 1 395 ? -2.191 47.431 18.824 1.00 87.25 395 ARG A C 1
ATOM 3030 O O . ARG A 1 395 ? -1.859 46.345 19.307 1.00 87.25 395 ARG A O 1
ATOM 3037 N N . ALA A 1 396 ? -2.596 48.460 19.561 1.00 83.62 396 ALA A N 1
ATOM 3038 C CA . ALA A 1 396 ? -2.736 48.423 21.015 1.00 83.62 396 ALA A CA 1
ATOM 3039 C C . ALA A 1 396 ? -4.008 47.651 21.449 1.00 83.62 396 ALA A C 1
ATOM 3041 O O . ALA A 1 396 ? -4.932 47.503 20.650 1.00 83.62 396 ALA A O 1
ATOM 3042 N N . PRO A 1 397 ? -4.104 47.116 22.683 1.00 81.19 397 PRO A N 1
ATOM 3043 C CA . PRO A 1 397 ? -5.250 46.354 23.194 1.00 81.19 397 PRO A CA 1
ATOM 3044 C C . PRO A 1 397 ? -6.596 47.075 23.092 1.00 81.19 397 PRO A C 1
ATOM 3046 O O . PRO A 1 397 ? -7.602 46.418 22.829 1.00 81.19 397 PRO A O 1
ATOM 3049 N N . ASP A 1 398 ? -6.600 48.402 23.224 1.00 81.69 398 ASP A N 1
ATOM 3050 C CA . ASP A 1 398 ? -7.773 49.276 23.095 1.00 81.69 398 ASP A CA 1
ATOM 3051 C C . ASP A 1 398 ? -8.293 49.420 21.648 1.00 81.69 398 ASP A C 1
ATOM 3053 O O . ASP A 1 398 ? -9.355 49.998 21.438 1.00 81.69 398 ASP A O 1
ATOM 3057 N N . GLY A 1 399 ? -7.577 48.868 20.660 1.00 81.81 399 GLY A N 1
ATOM 3058 C CA . GLY A 1 399 ? -7.920 48.951 19.237 1.00 81.81 399 GLY A CA 1
ATOM 3059 C C . GLY A 1 399 ? -7.217 50.083 18.489 1.00 81.81 399 GLY A C 1
ATOM 3060 O O . GLY A 1 399 ? -7.367 50.191 17.274 1.00 81.81 399 GLY A O 1
ATOM 3061 N N . THR A 1 400 ? -6.416 50.904 19.171 1.00 84.94 400 THR A N 1
ATOM 3062 C CA . THR A 1 400 ? -5.694 52.007 18.533 1.00 84.94 400 THR A CA 1
ATOM 3063 C C . THR A 1 400 ? -4.611 51.475 17.587 1.00 84.94 400 THR A C 1
ATOM 3065 O O . THR A 1 400 ? -3.802 50.623 17.967 1.00 84.94 400 THR A O 1
ATOM 3068 N N . LEU A 1 401 ? -4.583 51.996 16.353 1.00 85.94 401 LEU A N 1
ATOM 3069 C CA . LEU A 1 401 ? -3.560 51.698 15.345 1.00 85.94 401 LEU A CA 1
ATOM 3070 C C . LEU A 1 401 ? -2.584 52.866 15.202 1.00 85.94 401 LEU A C 1
ATOM 3072 O O . LEU A 1 401 ? -2.968 53.951 14.765 1.00 85.94 401 LEU A O 1
ATOM 3076 N N . THR A 1 402 ? -1.308 52.621 15.483 1.00 84.12 402 THR A N 1
ATOM 3077 C CA . THR A 1 402 ? -0.229 53.594 15.281 1.00 84.12 402 THR A CA 1
ATOM 3078 C C . THR A 1 402 ? 0.627 53.163 14.102 1.00 84.12 402 THR A C 1
ATOM 3080 O O . THR A 1 402 ? 1.165 52.057 14.098 1.00 84.12 402 THR A O 1
ATOM 3083 N N . ARG A 1 403 ? 0.765 54.032 13.097 1.00 84.12 403 ARG A N 1
ATOM 3084 C CA . ARG A 1 403 ? 1.527 53.746 11.875 1.00 84.12 403 ARG A CA 1
ATOM 3085 C C . ARG A 1 403 ? 2.807 54.562 11.811 1.00 84.12 403 ARG A C 1
ATOM 3087 O O . ARG A 1 403 ? 2.832 55.720 12.229 1.00 84.12 403 ARG A O 1
ATOM 3094 N N . ARG A 1 404 ? 3.856 53.979 11.239 1.00 80.44 404 ARG A N 1
ATOM 3095 C CA . ARG A 1 404 ? 5.128 54.655 11.000 1.00 80.44 404 ARG A CA 1
ATOM 3096 C C . ARG A 1 404 ? 5.755 54.184 9.702 1.00 80.44 404 ARG A C 1
ATOM 3098 O O . ARG A 1 404 ? 6.047 53.004 9.543 1.00 80.44 404 ARG A O 1
ATOM 3105 N N . ARG A 1 405 ? 6.048 55.130 8.815 1.00 82.19 405 ARG A N 1
ATOM 3106 C CA . ARG A 1 405 ? 6.789 54.844 7.586 1.00 82.19 405 ARG A CA 1
ATOM 3107 C C . ARG A 1 405 ? 8.242 54.504 7.898 1.00 82.19 405 ARG A C 1
ATOM 3109 O O . ARG A 1 405 ? 8.856 55.118 8.770 1.00 82.19 405 ARG A O 1
ATOM 3116 N N . ALA A 1 406 ? 8.774 53.561 7.142 1.00 78.38 406 ALA A N 1
ATOM 3117 C CA . ALA A 1 406 ? 10.162 53.146 7.154 1.00 78.38 406 ALA A CA 1
ATOM 3118 C C . ALA A 1 406 ? 10.681 53.069 5.715 1.00 78.38 406 ALA A C 1
ATOM 3120 O O . ALA A 1 406 ? 9.905 53.019 4.763 1.00 78.38 406 ALA A O 1
ATOM 3121 N N . ILE A 1 407 ? 12.001 53.100 5.565 1.00 76.88 407 ILE A N 1
ATOM 3122 C CA . ILE A 1 407 ? 12.675 53.003 4.260 1.00 76.88 407 ILE A CA 1
ATOM 3123 C C . ILE A 1 407 ? 13.465 51.688 4.168 1.00 76.88 407 ILE A C 1
ATOM 3125 O O . ILE A 1 407 ? 13.997 51.365 3.121 1.00 76.88 407 ILE A O 1
ATOM 3129 N N . TRP A 1 408 ? 13.522 50.903 5.246 1.00 77.25 408 TRP A N 1
ATOM 3130 C CA . TRP A 1 408 ? 14.213 49.617 5.289 1.00 77.25 408 TRP A CA 1
ATOM 3131 C C . TRP A 1 408 ? 13.290 48.543 5.872 1.00 77.25 408 TRP A C 1
ATOM 3133 O O . TRP A 1 408 ? 12.592 48.835 6.857 1.00 77.25 408 TRP A O 1
ATOM 3143 N N . PRO A 1 409 ? 13.291 47.319 5.311 1.00 75.19 409 PRO A N 1
ATOM 3144 C CA . PRO A 1 409 ? 12.644 46.185 5.952 1.00 75.19 409 PRO A CA 1
ATOM 3145 C C . PRO A 1 409 ? 13.315 45.875 7.303 1.00 75.19 409 PRO A C 1
ATOM 3147 O O . PRO A 1 409 ? 14.476 46.240 7.522 1.00 75.19 409 PRO A O 1
ATOM 3150 N N . PRO A 1 410 ? 12.605 45.225 8.241 1.00 76.06 410 PRO A N 1
ATOM 3151 C CA . PRO A 1 410 ? 13.173 44.876 9.536 1.00 76.06 410 PRO A CA 1
ATOM 3152 C C . PRO A 1 410 ? 14.387 43.959 9.364 1.00 76.06 410 PRO A C 1
ATOM 3154 O O . PRO A 1 410 ? 14.337 42.989 8.611 1.00 76.06 410 PRO A O 1
ATOM 3157 N N . ALA A 1 411 ? 15.450 44.209 10.137 1.00 71.12 411 ALA A N 1
ATOM 3158 C CA . ALA A 1 411 ? 16.677 43.401 10.131 1.00 71.12 411 ALA A CA 1
ATOM 3159 C C . ALA A 1 411 ? 16.463 41.917 10.513 1.00 71.12 411 ALA A C 1
ATOM 3161 O O . ALA A 1 411 ? 17.377 41.113 10.374 1.00 71.12 411 ALA A O 1
ATOM 3162 N N . GLY A 1 412 ? 15.265 41.556 10.986 1.00 71.06 412 GLY A N 1
ATOM 3163 C CA . GLY A 1 412 ? 14.826 40.183 11.238 1.00 71.06 412 GLY A CA 1
ATOM 3164 C C . GLY A 1 412 ? 13.450 39.898 10.635 1.00 71.06 412 GLY A C 1
ATOM 3165 O O . GLY A 1 412 ? 12.545 39.478 11.355 1.00 71.06 412 GLY A O 1
ATOM 3166 N N . ILE A 1 413 ? 13.249 40.212 9.350 1.00 75.38 413 ILE A N 1
ATOM 3167 C CA . ILE A 1 413 ? 11.984 39.964 8.632 1.00 75.38 413 ILE A CA 1
ATOM 3168 C C . ILE A 1 413 ? 11.571 38.483 8.637 1.00 75.38 413 ILE A C 1
ATOM 3170 O O . ILE A 1 413 ? 10.385 38.180 8.612 1.00 75.38 413 ILE A O 1
ATOM 3174 N N . ASP A 1 414 ? 12.530 37.568 8.770 1.00 74.94 414 ASP A N 1
ATOM 3175 C CA . ASP A 1 414 ? 12.331 36.127 8.968 1.00 74.94 414 ASP A CA 1
ATOM 3176 C C . ASP A 1 414 ? 11.510 35.792 10.224 1.00 74.94 414 ASP A C 1
ATOM 3178 O O . ASP A 1 414 ? 10.857 34.751 10.286 1.00 74.94 414 ASP A O 1
ATOM 3182 N N . LYS A 1 415 ? 11.495 36.693 11.214 1.00 73.31 415 LYS A N 1
ATOM 3183 C CA . LYS A 1 415 ? 10.670 36.559 12.421 1.00 73.31 415 LYS A CA 1
ATOM 3184 C C . LYS A 1 415 ? 9.213 36.933 12.183 1.00 73.31 415 LYS A C 1
ATOM 3186 O O . LYS A 1 415 ? 8.389 36.672 13.051 1.00 73.31 415 LYS A O 1
ATOM 3191 N N . PHE A 1 416 ? 8.888 37.575 11.063 1.00 79.25 416 PHE A N 1
ATOM 3192 C CA . PHE A 1 416 ? 7.531 37.975 10.724 1.00 79.25 416 PHE A CA 1
ATOM 3193 C C . PHE A 1 416 ? 6.853 36.922 9.841 1.00 79.25 416 PHE A C 1
ATOM 3195 O O . PHE A 1 416 ? 7.469 36.304 8.977 1.00 79.25 416 PHE A O 1
ATOM 3202 N N . VAL A 1 417 ? 5.545 36.749 10.022 1.00 82.44 417 VAL A N 1
ATOM 3203 C CA . VAL A 1 417 ? 4.735 35.800 9.247 1.00 82.44 417 VAL A CA 1
ATOM 3204 C C . VAL A 1 417 ? 3.838 36.564 8.272 1.00 82.44 417 VAL A C 1
ATOM 3206 O O . VAL A 1 417 ? 3.123 37.469 8.715 1.00 82.44 417 VAL A O 1
ATOM 3209 N N . PRO A 1 418 ? 3.825 36.227 6.967 1.00 84.50 418 PRO A N 1
ATOM 3210 C CA . PRO A 1 418 ? 2.922 36.854 6.008 1.00 84.50 418 PRO A CA 1
ATOM 3211 C C . PRO A 1 418 ? 1.475 36.450 6.303 1.00 84.50 418 PRO A C 1
ATOM 3213 O O . PRO A 1 418 ? 1.163 35.271 6.474 1.00 84.50 418 PRO A O 1
ATOM 3216 N N . ILE A 1 419 ? 0.573 37.429 6.356 1.00 83.44 419 ILE A N 1
ATOM 3217 C CA . ILE A 1 419 ? -0.846 37.211 6.672 1.00 83.44 419 ILE A CA 1
ATOM 3218 C C . ILE A 1 419 ? -1.807 37.718 5.597 1.00 83.44 419 ILE A C 1
ATOM 3220 O O . ILE A 1 419 ? -2.980 37.346 5.633 1.00 83.44 419 ILE A O 1
ATOM 3224 N N . PHE A 1 420 ? -1.349 38.559 4.667 1.00 82.50 420 PHE A N 1
ATOM 3225 C CA . PHE A 1 420 ? -2.180 39.104 3.595 1.00 82.50 420 PHE A CA 1
ATOM 3226 C C . PHE A 1 420 ? -1.341 39.550 2.393 1.00 82.50 420 PHE A C 1
ATOM 3228 O O . PHE A 1 420 ? -0.234 40.050 2.575 1.00 82.50 420 PHE A O 1
ATOM 3235 N N . TRP A 1 421 ? -1.904 39.399 1.193 1.00 86.12 421 TRP A N 1
ATOM 3236 C CA . TRP A 1 421 ? -1.324 39.792 -0.094 1.00 86.12 421 TRP A CA 1
ATOM 3237 C C . TRP A 1 421 ? -2.383 40.600 -0.861 1.00 86.12 421 TRP A C 1
ATOM 3239 O O . TRP A 1 421 ? -3.501 40.100 -1.017 1.00 86.12 421 TRP A O 1
ATOM 3249 N N . SER A 1 422 ? -2.069 41.835 -1.276 1.00 76.56 422 SER A N 1
ATOM 3250 C CA . SER A 1 422 ? -3.013 42.771 -1.924 1.00 76.56 422 SER A CA 1
ATOM 3251 C C . SER A 1 422 ? -3.012 42.769 -3.449 1.00 76.56 422 SER A C 1
ATOM 3253 O O . SER A 1 422 ? -1.964 42.495 -4.079 1.00 76.56 422 SER A O 1
#

Sequence (422 aa):
MRLRGLVFERLATFERAEVNFCDETGAPLDAIVLVGESAAGKTMLLRTIAAILAEAAGAASELDASDVRRGAEDARCRVVLDEAIDGQRVIVTLEKELPREGWSRLKGLPAASFERWRTALATSAPNAAFAVAPKDDGDEDEGDEDDGDDDTGDPLVAWVAAAPRERVAPVLDRVLWPYRFERVEDGVLYFETPTGEARATELGEAFESVLVMTLELLRLSHDRAGAELAYVIDDVDKHLHPRWQSRILGDFRRAFPTVQIIASTHSPYVVASVDPSQVFRIEDGVVTRVSERVQKGSAVASVMDAAFGAPDLPGPRWTSAPPRALRSEVIGALLPDLGRGSVVYVLPEPLHARSAVDAFGEPALPNADAVTGWLFFIDREPGVPWGHPCEYVFRAPDGTLTRRRAIWPPAGIDKFVPIFWS

Foldseek 3Di:
DAWAWKWKDQFALANIETDGQADPVSHHDLEAEEEEDVPLCQVVVLLVVVQLVCVLLPHDGPDALVRGHPPDQKMKMKIWDFDQDPNDTDIWIWIWIYGNDDDTGIDGDDPVVRVVSNVLVVVDDDDPDPPPDDPCPDDDDDDDDPPPPPPPAHPLLVVVQVDDCVLQQVLCVQLLPPWGWDHRDPSWTWTQDPVGIDTQVVPDDQSVLSVVVSSVLSVSCVSDPPAQEEAEEEAPCPPHDLVSLLPNVVSCCVSRVSYRYYYYHHDLSVVLNDAQQNYWYRDSSYIHRFDPQRGNNDDSQSSCCGRHVRHPPCDPCLVADDPPVLVCLVCVVCVVVQDAFKWKWWQSHFAQQCVVCVQAPHDDQPPRPGFTWIKMKIGNPPPDQAFQWIKIWTATPVRDIGMDIDRHDGPPCVSIGTDDTD

Radius of gyration: 30.66 Å; chains: 1; bounding box: 65×87×55 Å